Protein AF-A0A8S2TJU2-F1 (afdb_monomer)

Sequence (489 aa):
QFLRSEKYISDYNEVVSLGTRNSQTRTADQTEVGIFWGYDGAPKLGVPPRLYNQVVRVIAIKKNNTLQQNAQLFAFVNYAMADAGISAWETKYYYELWRPILGVRQGSPTTRAIPNWLPLGAPADGGGDNFTPPFPSYVSGHSTFGSAAFEMLRLFYGTDQFQFQFQSDEYNGATKDSITGRVRPNRTRSYERFSQAEEENFLSRIYLGVHWRIDQEEARIQCISIDTNLLRTQAKNLIDAYESKPTDAILFWNAVLLNAAANDYDNSIADSPDQAGPTTTSRAFAIIHGAMYEAMNGFERIYISMYRPSSMPATYDVPRAPAVEAAITEAAYQTLYALYPKQRELFTQTRNNFIKLVRGDSSDNAGINKGILVGKLLALTILESRSSDNSQNQGTYKLINQTGYHQPDPTHPDQPFLSPRWGTVTPFVIQSGSQFRASNTVGNTLAGRRQFLRSEKYISDYNEVVSLGTRNSQTRTADQTEVGIFWGY

Solvent-accessible surface area (backbone atoms only — not comparable to full-atom values): 25813 Å² total; per-residue (Å²): 114,63,68,69,34,70,65,46,50,51,32,47,53,49,29,62,43,33,2,27,56,85,38,90,72,44,48,73,66,47,49,48,41,17,47,50,63,38,43,67,54,20,51,62,52,10,27,51,56,48,53,53,50,54,52,52,47,50,50,42,60,74,70,62,57,47,63,66,54,44,25,50,50,49,19,51,29,22,36,41,22,27,36,31,40,22,26,31,36,28,34,11,64,70,66,28,26,36,36,40,56,54,48,41,23,65,25,50,97,67,43,73,58,38,77,82,58,47,39,44,23,44,61,28,32,87,78,40,71,53,40,62,76,50,55,38,26,34,33,27,60,66,22,16,34,43,39,21,40,44,50,41,49,26,55,55,69,74,44,51,77,48,74,49,68,51,68,31,68,60,21,56,56,65,37,39,39,40,88,79,66,44,63,29,56,72,45,72,51,77,33,64,23,44,66,56,53,42,49,46,50,42,48,10,40,32,33,17,16,50,34,49,58,65,17,31,54,52,14,39,54,32,33,72,58,56,75,45,63,70,59,51,60,60,38,71,74,74,83,90,88,84,87,87,87,84,76,56,50,55,63,51,51,49,52,53,49,49,50,50,50,9,44,32,37,21,69,92,72,30,97,59,44,72,48,64,55,48,59,46,38,18,44,51,46,20,54,28,31,38,17,26,28,51,21,42,39,69,58,68,70,83,65,88,76,91,79,75,62,92,84,60,72,95,71,66,90,68,62,63,85,50,12,45,53,30,4,26,45,30,3,36,40,53,35,44,43,68,59,36,60,89,48,33,68,61,44,54,52,50,46,55,51,49,50,52,59,60,40,65,91,62,84,59,59,67,42,33,52,49,15,32,54,50,3,42,52,45,18,50,52,51,51,57,70,54,70,77,28,45,77,84,45,47,73,77,80,79,82,54,99,49,94,64,39,35,70,64,42,90,93,46,66,84,59,65,73,65,52,52,34,41,21,65,26,63,52,79,82,59,92,45,19,64,74,53,47,80,58,86,50,70,74,80,43,78,64,29,52,55,50,48,72,68,30,71,65,44,49,49,54,49,50,48,44,60,43,49,64,40,95,82,35,91,71,44,50,71,68,57,48,51,52,54,57,68,71,66,113

Mean predicted aligned error: 9.27 Å

InterPro domains:
  IPR016119 Bromoperoxidase/chloroperoxidase C-terminal [G3DSA:1.10.606.10] (2-251)
  IPR036938 Phosphatidic acid phosphatase type 2/haloperoxidase superfamily [SSF48317] (5-221)
  IPR036938 Phosphatidic acid phosphatase type 2/haloperoxidase superfamily [SSF48317] (235-489)
  IPR052559 Vanadium-dependent haloperoxidase [PTHR34599] (4-226)
  IPR055161 Vanadium-dependent haloperoxidase NapH1-like, second helical-bundle domain [PF22778] (72-229)

Nearest PDB structures (foldseek):
  3w36-assembly1_A  TM=6.072E-01  e=1.016E-02  Streptomyces sp. CNQ-525
  7eeb-assembly1_L  TM=1.968E-01  e=6.486E+00  Mus musculus

Structure (mmCIF, N/CA/C/O backbone):
data_AF-A0A8S2TJU2-F1
#
_entry.id   AF-A0A8S2TJU2-F1
#
loop_
_atom_site.group_PDB
_atom_site.id
_atom_site.type_symbol
_atom_site.label_atom_id
_atom_site.label_alt_id
_atom_site.label_comp_id
_atom_site.label_asym_id
_atom_site.label_entity_id
_atom_site.label_seq_id
_atom_site.pdbx_PDB_ins_code
_atom_site.Cartn_x
_atom_site.Cartn_y
_atom_site.Cartn_z
_atom_site.occupancy
_atom_site.B_iso_or_equiv
_atom_site.auth_seq_id
_atom_site.auth_comp_id
_atom_site.auth_asym_id
_atom_site.auth_atom_id
_atom_site.pdbx_PDB_model_num
ATOM 1 N N . GLN A 1 1 ? -18.866 18.198 17.612 1.00 64.75 1 GLN A N 1
ATOM 2 C CA . GLN A 1 1 ? -20.188 17.930 16.997 1.00 64.75 1 GLN A CA 1
ATOM 3 C C . GLN A 1 1 ? -20.303 16.488 16.505 1.00 64.75 1 GLN A C 1
ATOM 5 O O . GLN A 1 1 ? -21.278 15.843 16.857 1.00 64.75 1 GLN A O 1
ATOM 10 N N . PHE A 1 2 ? -19.308 15.962 15.776 1.00 75.00 2 PHE A N 1
ATOM 11 C CA . PHE A 1 2 ? -19.278 14.566 15.308 1.00 75.00 2 PHE A CA 1
ATOM 12 C C . PHE A 1 2 ? -19.524 13.515 16.410 1.00 75.00 2 PHE A C 1
ATOM 14 O O . PHE A 1 2 ? -20.421 12.696 16.259 1.00 75.00 2 PHE A O 1
ATOM 21 N N . LEU A 1 3 ? -18.854 13.613 17.568 1.00 71.31 3 LEU A N 1
ATOM 22 C CA . LEU A 1 3 ? -19.047 12.693 18.712 1.00 71.31 3 LEU A CA 1
ATOM 23 C C . LEU A 1 3 ? -20.450 12.728 19.361 1.00 71.31 3 LEU A C 1
ATOM 25 O O . LEU A 1 3 ? -20.690 12.055 20.359 1.00 71.31 3 LEU A O 1
ATOM 29 N N . ARG A 1 4 ? -21.358 13.575 18.862 1.00 78.06 4 ARG A N 1
ATOM 30 C CA . ARG A 1 4 ? -22.772 13.626 19.266 1.00 78.06 4 ARG A CA 1
ATOM 31 C C . ARG A 1 4 ? -23.722 13.177 18.149 1.00 78.06 4 ARG A C 1
ATOM 33 O O . ARG A 1 4 ? -24.928 13.322 18.295 1.00 78.06 4 ARG A O 1
ATOM 40 N N . SER A 1 5 ? -23.191 12.730 17.012 1.00 77.38 5 SER A N 1
ATOM 41 C CA . SER A 1 5 ? -23.982 12.332 15.846 1.00 77.38 5 SER A CA 1
ATOM 42 C C . SER A 1 5 ? -24.437 10.878 15.942 1.00 77.38 5 SER A C 1
ATOM 44 O O . SER A 1 5 ? -23.727 10.041 16.496 1.00 77.38 5 SER A O 1
ATOM 46 N N . GLU A 1 6 ? -25.578 10.567 15.326 1.00 81.00 6 GLU A N 1
ATOM 47 C CA . GLU A 1 6 ? -26.059 9.186 15.166 1.00 81.00 6 GLU A CA 1
ATOM 48 C C . GLU A 1 6 ? -25.042 8.312 14.425 1.00 81.00 6 GLU A C 1
ATOM 50 O O . GLU A 1 6 ? -24.857 7.151 14.780 1.00 81.00 6 GLU A O 1
ATOM 55 N N . LYS A 1 7 ? -24.303 8.896 13.469 1.00 79.81 7 LYS A N 1
ATOM 56 C CA . LYS A 1 7 ? -23.220 8.210 12.759 1.00 79.81 7 LYS A CA 1
ATOM 57 C C . LYS A 1 7 ? -22.138 7.715 13.717 1.00 79.81 7 LYS A C 1
ATOM 59 O O . LYS A 1 7 ? -21.792 6.544 13.682 1.00 79.81 7 LYS A O 1
ATOM 64 N N . TYR A 1 8 ? -21.648 8.572 14.615 1.00 78.56 8 TYR A N 1
ATOM 65 C CA . TYR A 1 8 ? -20.638 8.157 15.593 1.00 78.56 8 TYR A CA 1
ATOM 66 C C . TYR A 1 8 ? -21.162 7.078 16.550 1.00 78.56 8 TYR A C 1
ATOM 68 O O . TYR A 1 8 ? -20.423 6.161 16.892 1.00 78.56 8 TYR A O 1
ATOM 76 N N . ILE A 1 9 ? -22.433 7.155 16.961 1.00 81.12 9 ILE A N 1
ATOM 77 C CA . ILE A 1 9 ? -23.059 6.131 17.813 1.00 81.12 9 ILE A CA 1
ATOM 78 C C . ILE A 1 9 ? -23.135 4.784 17.075 1.00 81.12 9 ILE A C 1
ATOM 80 O O . ILE A 1 9 ? -22.807 3.753 17.661 1.00 81.12 9 ILE A O 1
ATOM 84 N N . SER A 1 10 ? -23.529 4.791 15.798 1.00 81.00 10 SER A N 1
ATOM 85 C CA . SER A 1 10 ? -23.577 3.592 14.954 1.00 81.00 10 SER A CA 1
ATOM 86 C C . SER A 1 10 ? -22.193 2.960 14.801 1.00 81.00 10 SER A C 1
ATOM 88 O O . SER A 1 10 ? -22.019 1.785 15.120 1.00 81.00 10 SER A O 1
ATOM 90 N N . ASP A 1 11 ? -21.195 3.756 14.409 1.00 83.56 11 ASP A N 1
ATOM 91 C CA . ASP A 1 11 ? -19.811 3.306 14.228 1.00 83.56 11 ASP A CA 1
ATOM 92 C C . ASP A 1 11 ? -19.218 2.776 15.545 1.00 83.56 11 ASP A C 1
ATOM 94 O O . ASP A 1 11 ? -18.519 1.764 15.568 1.00 83.56 11 ASP A O 1
ATOM 98 N N . TYR A 1 12 ? -19.525 3.438 16.665 1.00 90.88 12 TYR A N 1
ATOM 99 C CA . TYR A 1 12 ? -19.127 2.989 17.995 1.00 90.88 12 TYR A CA 1
ATOM 100 C C . TYR A 1 12 ? -19.717 1.613 18.324 1.00 90.88 12 TYR A C 1
ATOM 102 O O . TYR A 1 12 ? -18.987 0.724 18.762 1.00 90.88 12 TYR A O 1
ATOM 110 N N . ASN A 1 13 ? -21.023 1.421 18.115 1.00 90.94 13 ASN A N 1
ATOM 111 C CA . ASN A 1 13 ? -21.696 0.161 18.433 1.00 90.94 13 ASN A CA 1
ATOM 112 C C . ASN A 1 13 ? -21.186 -0.989 17.557 1.00 90.94 13 ASN A C 1
ATOM 114 O O . ASN A 1 13 ? -20.965 -2.092 18.063 1.00 90.94 13 ASN A O 1
ATOM 118 N N . GLU A 1 14 ? -20.947 -0.720 16.273 1.00 90.69 14 GLU A N 1
ATOM 119 C CA . GLU A 1 14 ? -20.364 -1.681 15.341 1.00 90.69 14 GLU A CA 1
ATOM 120 C C . GLU A 1 14 ? -18.972 -2.125 15.803 1.00 90.69 14 GLU A C 1
ATOM 122 O O . GLU A 1 14 ? -18.732 -3.322 15.963 1.00 90.69 14 GLU A O 1
ATOM 127 N N . VAL A 1 15 ? -18.072 -1.185 16.110 1.00 89.06 15 VAL A N 1
ATOM 128 C CA . VAL A 1 15 ? -16.704 -1.516 16.536 1.00 89.06 15 VAL A CA 1
ATOM 129 C C . VAL A 1 15 ? -16.676 -2.184 17.913 1.00 89.06 15 VAL A C 1
ATOM 131 O O . VAL A 1 15 ? -15.888 -3.106 18.130 1.00 89.06 15 VAL A O 1
ATOM 134 N N . VAL A 1 16 ? -17.547 -1.796 18.849 1.00 91.19 16 VAL A N 1
ATOM 135 C CA . VAL A 1 16 ? -17.660 -2.490 20.144 1.00 91.19 16 VAL A CA 1
ATOM 136 C C . VAL A 1 16 ? -18.072 -3.949 19.954 1.00 91.19 16 VAL A C 1
ATOM 138 O O . VAL A 1 16 ? -17.503 -4.820 20.613 1.00 91.19 16 VAL A O 1
ATOM 141 N N . SER A 1 17 ? -19.025 -4.209 19.055 1.00 91.94 17 SER A N 1
ATOM 142 C CA . SER A 1 17 ? -19.522 -5.551 18.746 1.00 91.94 17 SER A CA 1
ATOM 143 C C . SER A 1 17 ? -18.473 -6.376 17.995 1.00 91.94 17 SER A C 1
ATOM 145 O O . SER A 1 17 ? -18.022 -7.416 18.476 1.00 91.94 17 SER A O 1
ATOM 147 N N . LEU A 1 18 ? -18.032 -5.885 16.838 1.00 87.44 18 LEU A N 1
ATOM 148 C CA . LEU A 1 18 ? -17.251 -6.648 15.870 1.00 87.44 18 LEU A CA 1
ATOM 149 C C . LEU A 1 18 ? -15.746 -6.458 16.006 1.00 87.44 18 LEU A C 1
ATOM 151 O O . LEU A 1 18 ? -15.009 -7.319 15.557 1.00 87.44 18 LEU A O 1
ATOM 155 N N . GLY A 1 19 ? -15.264 -5.366 16.594 1.00 89.44 19 GLY A N 1
ATOM 156 C CA . GLY A 1 19 ? -13.837 -5.035 16.645 1.00 89.44 19 GLY A CA 1
ATOM 157 C C . GLY A 1 19 ? -13.119 -5.505 17.908 1.00 89.44 19 GLY A C 1
ATOM 158 O O . GLY A 1 19 ? -11.892 -5.510 17.954 1.00 89.44 19 GLY A O 1
ATOM 159 N N . THR A 1 20 ? -13.851 -5.913 18.950 1.00 92.31 20 THR A N 1
ATOM 160 C CA . THR A 1 20 ? -13.240 -6.314 20.226 1.00 92.31 20 THR A CA 1
ATOM 161 C C . THR A 1 20 ? -12.465 -7.632 20.122 1.00 92.31 20 THR A C 1
ATOM 163 O O . THR A 1 20 ? -12.854 -8.537 19.380 1.00 92.31 20 THR A O 1
ATOM 166 N N . ARG A 1 21 ? -11.369 -7.774 20.880 1.00 89.00 21 ARG A N 1
ATOM 167 C CA . ARG A 1 21 ? -10.511 -8.973 20.888 1.00 89.00 21 ARG A CA 1
ATOM 168 C C . ARG A 1 21 ? -11.311 -10.255 21.134 1.00 89.00 21 ARG A C 1
ATOM 170 O O . ARG A 1 21 ? -11.156 -11.216 20.391 1.00 89.00 21 ARG A O 1
ATOM 177 N N . ASN A 1 22 ? -12.231 -10.221 22.099 1.00 89.19 22 ASN A N 1
ATOM 178 C CA . ASN A 1 22 ? -13.036 -11.369 22.534 1.00 89.19 22 ASN A CA 1
ATOM 179 C C . ASN A 1 22 ? -14.484 -11.302 22.011 1.00 89.19 22 ASN A C 1
ATOM 181 O O . ASN A 1 22 ? -15.431 -11.565 22.759 1.00 89.19 22 ASN A O 1
ATOM 185 N N . SER A 1 23 ? -14.667 -10.875 20.758 1.00 90.75 23 SER A N 1
ATOM 186 C CA . SER A 1 23 ? -16.001 -10.683 20.180 1.00 90.75 23 SER A CA 1
ATOM 187 C C . SER A 1 23 ? -16.801 -11.989 20.184 1.00 90.75 23 SER A C 1
ATOM 189 O O . SER A 1 23 ? -16.275 -13.046 19.851 1.00 90.75 23 SER A O 1
ATOM 191 N N . GLN A 1 24 ? -18.076 -11.896 20.572 1.00 92.00 24 GLN A N 1
ATOM 192 C CA . GLN A 1 24 ? -19.046 -12.997 20.503 1.00 92.00 24 GLN A CA 1
ATOM 193 C C . GLN A 1 24 ? -19.925 -12.917 19.244 1.00 92.00 24 GLN A C 1
ATOM 195 O O . GLN A 1 24 ? -20.740 -13.801 19.004 1.00 92.00 24 GLN A O 1
ATOM 200 N N . THR A 1 25 ? -19.791 -11.840 18.466 1.00 91.12 25 THR A N 1
ATOM 201 C CA . THR A 1 25 ? -20.606 -11.547 17.277 1.00 91.12 25 THR A CA 1
ATOM 202 C C . THR A 1 25 ? -19.789 -11.601 15.990 1.00 91.12 25 THR A C 1
ATOM 204 O O . THR A 1 25 ? -20.330 -11.986 14.957 1.00 91.12 25 THR A O 1
ATOM 207 N N . ARG A 1 26 ? -18.490 -11.263 16.038 1.00 96.00 26 ARG A N 1
ATOM 208 C CA . ARG A 1 26 ? -17.573 -11.402 14.903 1.00 96.00 26 ARG A CA 1
ATOM 209 C C . ARG A 1 26 ? -17.388 -12.884 14.582 1.00 96.00 26 ARG A C 1
ATOM 211 O O . ARG A 1 26 ? -16.963 -13.658 15.439 1.00 96.00 26 ARG A O 1
ATOM 218 N N . THR A 1 27 ? -17.673 -13.278 13.347 1.00 94.62 27 THR A N 1
ATOM 219 C CA . THR A 1 27 ? -17.503 -14.668 12.908 1.00 94.62 27 THR A CA 1
ATOM 220 C C . THR A 1 27 ? -16.021 -15.028 12.734 1.00 94.62 27 THR A C 1
ATOM 222 O O . THR A 1 27 ? -15.132 -14.167 12.698 1.00 94.62 27 THR A O 1
ATOM 225 N N . ALA A 1 28 ? -15.736 -16.325 12.600 1.00 92.88 28 ALA A N 1
ATOM 226 C CA . ALA A 1 28 ? -14.390 -16.793 12.276 1.00 92.88 28 ALA A CA 1
ATOM 227 C C . ALA A 1 28 ? -13.912 -16.258 10.912 1.00 92.88 28 ALA A C 1
ATOM 229 O O . ALA A 1 28 ? -12.773 -15.812 10.814 1.00 92.88 28 ALA A O 1
ATOM 230 N N . ASP A 1 29 ? -14.790 -16.228 9.901 1.00 94.44 29 ASP A N 1
ATOM 231 C CA . ASP A 1 29 ? -14.468 -15.658 8.585 1.00 94.44 29 ASP A CA 1
ATOM 232 C C . ASP A 1 29 ? -14.184 -14.153 8.674 1.00 94.44 29 ASP A C 1
ATOM 234 O O . ASP A 1 29 ? -13.196 -13.689 8.127 1.00 94.44 29 ASP A O 1
ATOM 238 N N . GLN A 1 30 ? -14.951 -13.390 9.456 1.00 95.31 30 GLN A N 1
ATOM 239 C CA . GLN A 1 30 ? -14.674 -11.962 9.661 1.00 95.31 30 GLN A CA 1
ATOM 240 C C . GLN A 1 30 ? -13.338 -11.718 10.379 1.00 95.31 30 GLN A C 1
ATOM 242 O O . GLN A 1 30 ? -12.637 -10.747 10.095 1.00 95.31 30 GLN A O 1
ATOM 247 N N . THR A 1 31 ? -12.953 -12.604 11.301 1.00 93.62 31 THR A N 1
ATOM 248 C CA . THR A 1 31 ? -11.617 -12.564 11.916 1.00 93.62 31 THR A CA 1
ATOM 249 C C . THR A 1 31 ? -10.532 -12.847 10.875 1.00 93.62 31 THR A C 1
ATOM 251 O O . THR A 1 31 ? -9.531 -12.134 10.838 1.00 93.62 31 THR A O 1
ATOM 254 N N . GLU A 1 32 ? -10.753 -13.837 10.003 1.00 94.44 32 GLU A N 1
ATOM 255 C CA . GLU A 1 32 ? -9.852 -14.140 8.889 1.00 94.44 32 GLU A CA 1
ATOM 256 C C . GLU A 1 32 ? -9.724 -12.949 7.938 1.00 94.44 32 GLU A C 1
ATOM 258 O O . GLU A 1 32 ? -8.606 -12.540 7.655 1.00 94.44 32 GLU A O 1
ATOM 263 N N . VAL A 1 33 ? -10.831 -12.322 7.535 1.00 94.62 33 VAL A N 1
ATOM 264 C CA . VAL A 1 33 ? -10.846 -11.101 6.714 1.00 94.62 33 VAL A CA 1
ATOM 265 C C . VAL A 1 33 ? -10.041 -9.978 7.364 1.00 94.62 33 VAL A C 1
ATOM 267 O O . VAL A 1 33 ? -9.232 -9.336 6.696 1.00 94.62 33 VAL A O 1
ATOM 270 N N . GLY A 1 34 ? -10.232 -9.750 8.668 1.00 91.56 34 GLY A N 1
ATOM 271 C CA . GLY A 1 34 ? -9.482 -8.746 9.420 1.00 91.56 34 GLY A CA 1
ATOM 272 C C . GLY A 1 34 ? -7.971 -8.919 9.272 1.00 91.56 34 GLY A C 1
ATOM 273 O O . GLY A 1 34 ? -7.264 -7.969 8.947 1.00 91.56 34 GLY A O 1
ATOM 274 N N . ILE A 1 35 ? -7.490 -10.145 9.469 1.00 95.00 35 ILE A N 1
ATOM 275 C CA . ILE A 1 35 ? -6.064 -10.483 9.416 1.00 95.00 35 ILE A CA 1
ATOM 276 C C . ILE A 1 35 ? -5.565 -10.563 7.968 1.00 95.00 35 ILE A C 1
ATOM 278 O O . ILE A 1 35 ? -4.459 -10.128 7.683 1.00 95.00 35 ILE A O 1
ATOM 282 N N . PHE A 1 36 ? -6.374 -11.058 7.031 1.00 95.69 36 PHE A N 1
ATOM 283 C CA . PHE A 1 36 ? -6.001 -11.283 5.632 1.00 95.69 36 PHE A CA 1
ATOM 284 C C . PHE A 1 36 ? -5.542 -9.996 4.932 1.00 95.69 36 PHE A C 1
ATOM 286 O O . PHE A 1 36 ? -4.610 -10.033 4.128 1.00 95.69 36 PHE A O 1
ATOM 293 N N . TRP A 1 37 ? -6.152 -8.860 5.280 1.00 96.38 37 TRP A N 1
ATOM 294 C CA . TRP A 1 37 ? -5.798 -7.521 4.795 1.00 96.38 37 TRP A CA 1
ATOM 295 C C . TRP A 1 37 ? -4.899 -6.739 5.779 1.00 96.38 37 TRP A C 1
ATOM 297 O O . TRP A 1 37 ? -4.821 -5.513 5.702 1.00 96.38 37 TRP A O 1
ATOM 307 N N . GLY A 1 38 ? -4.244 -7.429 6.723 1.00 92.75 38 GLY A N 1
ATOM 308 C CA . GLY A 1 38 ? -3.399 -6.878 7.788 1.00 92.75 38 GLY A CA 1
ATOM 309 C C . GLY A 1 38 ? -2.244 -6.030 7.257 1.00 92.75 38 GLY A C 1
ATOM 310 O O . GLY A 1 38 ? -2.385 -4.812 7.127 1.00 92.75 38 GLY A O 1
ATOM 311 N N . TYR A 1 39 ? -1.120 -6.677 6.934 1.00 94.81 39 TYR A N 1
ATOM 312 C CA . TYR A 1 39 ? 0.100 -6.066 6.392 1.00 94.81 39 TYR A CA 1
ATOM 313 C C . TYR A 1 39 ? 0.460 -4.793 7.155 1.00 94.81 39 TYR A C 1
ATOM 315 O O . TYR A 1 39 ? 0.625 -3.721 6.582 1.00 94.81 39 TYR A O 1
ATOM 323 N N . ASP A 1 40 ? 0.509 -4.881 8.479 1.00 92.50 40 ASP A N 1
ATOM 324 C CA . ASP A 1 40 ? 0.672 -3.719 9.350 1.00 92.50 40 ASP A CA 1
ATOM 325 C C . ASP A 1 40 ? 2.151 -3.504 9.748 1.00 92.50 40 ASP A C 1
ATOM 327 O O . ASP A 1 40 ? 2.452 -3.000 10.825 1.00 92.50 40 ASP A O 1
ATOM 331 N N . GLY A 1 41 ? 3.095 -3.842 8.859 1.00 88.44 41 GLY A N 1
ATOM 332 C CA . GLY A 1 41 ? 4.535 -3.663 9.086 1.00 88.44 41 GLY A CA 1
ATOM 333 C C . GLY A 1 41 ? 5.203 -4.818 9.832 1.00 88.44 41 GLY A C 1
ATOM 334 O O . GLY A 1 41 ? 6.242 -4.619 10.456 1.00 88.44 41 GLY A O 1
ATOM 335 N N . ALA A 1 42 ? 4.619 -6.015 9.783 1.00 87.19 42 ALA A N 1
ATOM 336 C CA . ALA A 1 42 ? 5.241 -7.203 10.349 1.00 87.19 42 ALA A CA 1
ATOM 337 C C . ALA A 1 42 ? 6.428 -7.693 9.486 1.00 87.19 42 ALA A C 1
ATOM 339 O O . ALA A 1 42 ? 6.414 -7.522 8.254 1.00 87.19 42 ALA A O 1
ATOM 340 N N . PRO A 1 43 ? 7.447 -8.335 10.092 1.00 83.94 43 PRO A N 1
ATOM 341 C CA . PRO A 1 43 ? 8.593 -8.884 9.382 1.00 83.94 43 PRO A CA 1
ATOM 342 C C . PRO A 1 43 ? 8.171 -9.823 8.260 1.00 83.94 43 PRO A C 1
ATOM 344 O O . PRO A 1 43 ? 7.293 -10.664 8.436 1.00 83.94 43 PRO A O 1
ATOM 347 N N . LYS A 1 44 ? 8.808 -9.677 7.093 1.00 83.62 44 LYS A N 1
ATOM 348 C CA . LYS A 1 44 ? 8.512 -10.430 5.860 1.00 83.62 44 LYS A CA 1
ATOM 349 C C . LYS A 1 44 ? 7.116 -10.219 5.258 1.00 83.62 44 LYS A C 1
ATOM 351 O O . LYS A 1 44 ? 6.880 -10.717 4.159 1.00 83.62 44 LYS A O 1
ATOM 356 N N . LEU A 1 45 ? 6.229 -9.449 5.895 1.00 87.75 45 LEU A N 1
ATOM 357 C CA . LEU A 1 45 ? 4.930 -9.066 5.331 1.00 87.75 45 LEU A CA 1
ATOM 358 C C . LEU A 1 45 ? 4.963 -7.665 4.729 1.00 87.75 45 LEU A C 1
ATOM 360 O O . LEU A 1 45 ? 4.422 -7.457 3.645 1.00 87.75 45 LEU A O 1
ATOM 364 N N . GLY A 1 46 ? 5.627 -6.713 5.387 1.00 91.25 46 GLY A N 1
ATOM 365 C CA . GLY A 1 46 ? 5.657 -5.316 4.956 1.00 91.25 46 GLY A CA 1
ATOM 366 C C . GLY A 1 46 ? 4.330 -4.588 5.196 1.00 91.25 46 GLY A C 1
ATOM 367 O O . GLY A 1 46 ? 3.640 -4.844 6.181 1.00 91.25 46 GLY A O 1
ATOM 368 N N . VAL A 1 47 ? 3.992 -3.644 4.310 1.00 96.12 47 VAL A N 1
ATOM 369 C CA . VAL A 1 47 ? 2.874 -2.688 4.474 1.00 96.12 47 VAL A CA 1
ATOM 370 C C . VAL A 1 47 ? 1.851 -2.738 3.328 1.00 96.12 47 VAL A C 1
ATOM 372 O O . VAL A 1 47 ? 2.161 -3.294 2.271 1.00 96.12 47 VAL A O 1
ATOM 375 N N . PRO A 1 48 ? 0.651 -2.129 3.453 1.00 97.69 48 PRO A N 1
ATOM 376 C CA . PRO A 1 48 ? -0.442 -2.310 2.492 1.00 97.69 48 PRO A CA 1
ATOM 377 C C . PRO A 1 48 ? -0.116 -1.975 1.023 1.00 97.69 48 PRO A C 1
ATOM 379 O O . PRO A 1 48 ? -0.587 -2.697 0.149 1.00 97.69 48 PRO A O 1
ATOM 382 N N . PRO A 1 49 ? 0.726 -0.977 0.677 1.00 98.38 49 PRO A N 1
ATOM 383 C CA . PRO A 1 49 ? 1.143 -0.789 -0.718 1.00 98.38 49 PRO A CA 1
ATOM 384 C C . PRO A 1 49 ? 1.781 -2.037 -1.354 1.00 98.38 49 PRO A C 1
ATOM 386 O O . PRO A 1 49 ? 1.569 -2.291 -2.542 1.00 98.38 49 PRO A O 1
ATOM 389 N N . ARG A 1 50 ? 2.506 -2.857 -0.575 1.00 97.62 50 ARG A N 1
ATOM 390 C CA . ARG A 1 50 ? 3.024 -4.158 -1.030 1.00 97.62 50 ARG A CA 1
ATOM 391 C C . ARG A 1 50 ? 1.874 -5.125 -1.312 1.00 97.62 50 ARG A C 1
ATOM 393 O O . ARG A 1 50 ? 1.837 -5.690 -2.402 1.00 97.62 50 ARG A O 1
ATOM 400 N N . LEU A 1 51 ? 0.930 -5.261 -0.376 1.00 97.81 51 LEU A N 1
ATOM 401 C CA . LEU A 1 51 ? -0.267 -6.101 -0.517 1.00 97.81 51 LEU A CA 1
ATOM 402 C C . LEU A 1 51 ? -1.024 -5.795 -1.815 1.00 97.81 51 LEU A C 1
ATOM 404 O O . LEU A 1 51 ? -1.258 -6.688 -2.628 1.00 97.81 51 LEU A O 1
ATOM 408 N N . TYR A 1 52 ? -1.352 -4.526 -2.061 1.00 98.56 52 TYR A N 1
ATOM 409 C CA . TYR A 1 52 ? -2.103 -4.154 -3.261 1.00 98.56 52 TYR A CA 1
ATOM 410 C C . TYR A 1 52 ? -1.308 -4.395 -4.547 1.00 98.56 52 TYR A C 1
ATOM 412 O O . TYR A 1 52 ? -1.887 -4.803 -5.550 1.00 98.56 52 TYR A O 1
ATOM 420 N N . ASN A 1 53 ? 0.021 -4.248 -4.528 1.00 98.56 53 ASN A N 1
ATOM 421 C CA . ASN A 1 53 ? 0.850 -4.637 -5.671 1.00 98.56 53 ASN A CA 1
ATOM 422 C C . ASN A 1 53 ? 0.868 -6.156 -5.904 1.00 98.56 53 ASN A C 1
ATOM 424 O O . ASN A 1 53 ? 0.933 -6.569 -7.061 1.00 98.56 53 ASN A O 1
ATOM 428 N N . GLN A 1 54 ? 0.771 -6.992 -4.862 1.00 97.25 54 GLN A N 1
ATOM 429 C CA . GLN A 1 54 ? 0.601 -8.442 -5.036 1.00 97.25 54 GLN A CA 1
ATOM 430 C C . GLN A 1 54 ? -0.740 -8.761 -5.709 1.00 97.25 54 GLN A C 1
ATOM 432 O O . GLN A 1 54 ? -0.776 -9.555 -6.649 1.00 97.25 54 GLN A O 1
ATOM 437 N N . VAL A 1 55 ? -1.822 -8.097 -5.292 1.00 98.12 55 VAL A N 1
ATOM 438 C CA . VAL A 1 55 ? -3.149 -8.239 -5.917 1.00 98.12 55 VAL A CA 1
ATOM 439 C C . VAL A 1 55 ? -3.112 -7.816 -7.391 1.00 98.12 55 VAL A C 1
ATOM 441 O O . VAL A 1 55 ? -3.482 -8.596 -8.270 1.00 98.12 55 VAL A O 1
ATOM 444 N N . VAL A 1 56 ? -2.591 -6.619 -7.682 1.00 98.31 56 VAL A N 1
ATOM 445 C CA . VAL A 1 56 ? -2.461 -6.078 -9.049 1.00 98.31 56 VAL A CA 1
ATOM 446 C C . VAL A 1 56 ? -1.625 -7.007 -9.926 1.00 98.31 56 VAL A C 1
ATOM 448 O O . VAL A 1 56 ? -1.991 -7.262 -11.072 1.00 98.31 56 VAL A O 1
ATOM 451 N N . ARG A 1 57 ? -0.548 -7.582 -9.381 1.00 96.69 57 ARG A N 1
ATOM 452 C CA . ARG A 1 57 ? 0.286 -8.569 -10.070 1.00 96.69 57 ARG A CA 1
ATOM 453 C C . ARG A 1 57 ? -0.479 -9.829 -10.448 1.00 96.69 57 ARG A C 1
ATOM 455 O O . ARG A 1 57 ? -0.359 -10.278 -11.586 1.00 96.69 57 ARG A O 1
ATOM 462 N N . VAL A 1 58 ? -1.244 -10.409 -9.524 1.00 94.62 58 VAL A N 1
ATOM 463 C CA . VAL A 1 58 ? -2.041 -11.609 -9.815 1.00 94.62 58 VAL A CA 1
ATOM 464 C C . VAL A 1 58 ? -3.048 -11.327 -10.930 1.00 94.62 58 VAL A C 1
ATOM 466 O O . VAL A 1 58 ? -3.189 -12.131 -11.852 1.00 94.62 58 VAL A O 1
ATOM 469 N N . ILE A 1 59 ? -3.692 -10.160 -10.893 1.00 97.25 59 ILE A N 1
ATOM 470 C CA . ILE A 1 59 ? -4.644 -9.731 -11.922 1.00 97.25 59 ILE A CA 1
ATOM 471 C C . ILE A 1 59 ? -3.946 -9.531 -13.272 1.00 97.25 59 ILE A C 1
ATOM 473 O O . ILE A 1 59 ? -4.420 -10.052 -14.279 1.00 97.25 59 ILE A O 1
ATOM 477 N N . ALA A 1 60 ? -2.806 -8.839 -13.299 1.00 95.12 60 ALA A N 1
ATOM 478 C CA . ALA A 1 60 ? -2.017 -8.596 -14.506 1.00 95.12 60 ALA A CA 1
ATOM 479 C C . ALA A 1 60 ? -1.548 -9.896 -15.182 1.00 95.12 60 ALA A C 1
ATOM 481 O O . ALA A 1 60 ? -1.666 -10.046 -16.400 1.00 95.12 60 ALA A O 1
ATOM 482 N N . ILE A 1 61 ? -1.080 -10.865 -14.385 1.00 88.88 61 ILE A N 1
ATOM 483 C CA . ILE A 1 61 ? -0.705 -12.204 -14.862 1.00 88.88 61 ILE A CA 1
ATOM 484 C C . ILE A 1 61 ? -1.933 -12.933 -15.412 1.00 88.88 61 ILE A C 1
ATOM 486 O O . ILE A 1 61 ? -1.876 -13.474 -16.514 1.00 88.88 61 ILE A O 1
ATOM 490 N N . LYS A 1 62 ? -3.059 -12.924 -14.685 1.00 92.50 62 LYS A N 1
ATOM 491 C CA . LYS A 1 62 ? -4.298 -13.584 -15.124 1.00 92.50 62 LYS A CA 1
ATOM 492 C C . LYS A 1 62 ? -4.857 -12.978 -16.412 1.00 92.50 62 LYS A C 1
ATOM 494 O O . LYS A 1 62 ? -5.375 -13.706 -17.253 1.00 92.50 62 LYS A O 1
ATOM 499 N N . LYS A 1 63 ? -4.751 -11.659 -16.573 1.00 92.88 63 LYS A N 1
ATOM 500 C CA . LYS A 1 63 ? -5.169 -10.947 -17.783 1.00 92.88 63 LYS A CA 1
ATOM 501 C C . LYS A 1 63 ? -4.216 -11.171 -18.963 1.00 92.88 63 LYS A C 1
ATOM 503 O O . LYS A 1 63 ? -4.596 -10.872 -20.093 1.00 92.88 63 LYS A O 1
ATOM 508 N N . ASN A 1 64 ? -3.034 -11.743 -18.712 1.00 90.19 64 ASN A N 1
ATOM 509 C CA . ASN A 1 64 ? -1.966 -11.933 -19.689 1.00 90.19 64 ASN A CA 1
ATOM 510 C C . ASN A 1 64 ? -1.577 -10.607 -20.362 1.00 90.19 64 ASN A C 1
ATOM 512 O O . ASN A 1 64 ? -1.508 -10.507 -21.586 1.00 90.19 64 ASN A O 1
ATOM 516 N N . ASN A 1 65 ? -1.381 -9.575 -19.538 1.00 87.06 65 ASN A N 1
ATOM 517 C CA . ASN A 1 65 ? -0.959 -8.260 -20.005 1.00 87.06 65 ASN A CA 1
ATOM 518 C C . ASN A 1 65 ? 0.376 -8.336 -20.761 1.00 87.06 65 ASN A C 1
ATOM 520 O O . ASN A 1 65 ? 1.288 -9.070 -20.375 1.00 87.06 65 ASN A O 1
ATOM 524 N N . THR A 1 66 ? 0.502 -7.507 -21.791 1.00 85.88 66 THR A N 1
ATOM 525 C CA . THR A 1 66 ? 1.775 -7.205 -22.458 1.00 85.88 66 THR A CA 1
ATOM 526 C C . THR A 1 66 ? 2.726 -6.444 -21.526 1.00 85.88 66 THR A C 1
ATOM 528 O O . THR A 1 66 ? 2.302 -5.866 -20.519 1.00 85.88 66 THR A O 1
ATOM 531 N N . LEU A 1 67 ? 4.010 -6.376 -21.896 1.00 84.25 67 LEU A N 1
ATOM 532 C CA . LEU A 1 67 ? 5.017 -5.582 -21.181 1.00 84.25 67 LEU A CA 1
ATOM 533 C C . LEU A 1 67 ? 4.560 -4.122 -21.016 1.00 84.25 67 LEU A C 1
ATOM 535 O O . LEU A 1 67 ? 4.681 -3.547 -19.935 1.00 84.25 67 LEU A O 1
ATOM 539 N N . GLN A 1 68 ? 3.978 -3.553 -22.075 1.00 83.81 68 GLN A N 1
ATOM 540 C CA . GLN A 1 68 ? 3.492 -2.178 -22.127 1.00 83.81 68 GLN A CA 1
ATOM 541 C C . GLN A 1 68 ? 2.319 -1.945 -21.188 1.00 83.81 68 GLN A C 1
ATOM 543 O O . GLN A 1 68 ? 2.322 -0.991 -20.407 1.00 83.81 68 GLN A O 1
ATOM 548 N N . GLN A 1 69 ? 1.345 -2.854 -21.219 1.00 85.44 69 GLN A N 1
ATOM 549 C CA . GLN A 1 69 ? 0.214 -2.814 -20.300 1.00 85.44 69 GLN A CA 1
ATOM 550 C C . GLN A 1 69 ? 0.679 -2.939 -18.849 1.00 85.44 69 GLN A C 1
ATOM 552 O O . GLN A 1 69 ? 0.178 -2.215 -17.994 1.00 85.44 69 GLN A O 1
ATOM 557 N N . ASN A 1 70 ? 1.665 -3.793 -18.560 1.00 91.31 70 ASN A N 1
ATOM 558 C CA . ASN A 1 70 ? 2.216 -3.918 -17.212 1.00 91.31 70 ASN A CA 1
ATOM 559 C C . ASN A 1 70 ? 2.960 -2.656 -16.770 1.00 91.31 70 ASN A C 1
ATOM 561 O O . ASN A 1 70 ? 2.722 -2.179 -15.660 1.00 91.31 70 ASN A O 1
ATOM 565 N N . ALA A 1 71 ? 3.811 -2.075 -17.617 1.00 90.69 71 ALA A N 1
ATOM 566 C CA . ALA A 1 71 ? 4.514 -0.836 -17.293 1.00 90.69 71 ALA A CA 1
ATOM 567 C C . ALA A 1 71 ? 3.533 0.290 -16.937 1.00 90.69 71 ALA A C 1
ATOM 569 O O . ALA A 1 71 ? 3.694 0.953 -15.911 1.00 90.69 71 ALA A O 1
ATOM 570 N N . GLN A 1 72 ? 2.486 0.463 -17.748 1.00 87.44 72 GLN A N 1
ATOM 571 C CA . GLN A 1 72 ? 1.468 1.484 -17.526 1.00 87.44 72 GLN A CA 1
ATOM 572 C C . GLN A 1 72 ? 0.622 1.192 -16.281 1.00 87.44 72 GLN A C 1
ATOM 574 O O . GLN A 1 72 ? 0.488 2.059 -15.419 1.00 87.44 72 GLN A O 1
ATOM 579 N N . LEU A 1 73 ? 0.089 -0.030 -16.151 1.00 91.62 73 LEU A N 1
ATOM 580 C CA . LEU A 1 73 ? -0.758 -0.430 -15.026 1.00 91.62 73 LEU A CA 1
ATOM 581 C C . LEU A 1 73 ? -0.055 -0.190 -13.691 1.00 91.62 73 LEU A C 1
ATOM 583 O O . LEU A 1 73 ? -0.611 0.457 -12.803 1.00 91.62 73 LEU A O 1
ATOM 587 N N . PHE A 1 74 ? 1.176 -0.685 -13.546 1.00 96.56 74 PHE A N 1
ATOM 588 C CA . PHE A 1 74 ? 1.893 -0.554 -12.287 1.00 96.56 74 PHE A CA 1
ATOM 589 C C . PHE A 1 74 ? 2.335 0.884 -12.006 1.00 96.56 74 PHE A C 1
ATOM 591 O O . PHE A 1 74 ? 2.289 1.291 -10.846 1.00 96.56 74 PHE A O 1
ATOM 598 N N . ALA A 1 75 ? 2.731 1.672 -13.009 1.00 93.44 75 ALA A N 1
ATOM 599 C CA . ALA A 1 75 ? 3.021 3.089 -12.786 1.00 93.44 75 ALA A CA 1
ATOM 600 C C . ALA A 1 75 ? 1.769 3.833 -12.303 1.00 93.44 75 ALA A C 1
ATOM 602 O O . ALA A 1 75 ? 1.809 4.517 -11.284 1.00 93.44 75 ALA A O 1
ATOM 603 N N . PHE A 1 76 ? 0.633 3.630 -12.970 1.00 89.38 76 PHE A N 1
ATOM 604 C CA . PHE A 1 76 ? -0.603 4.358 -12.687 1.00 89.38 76 PHE A CA 1
ATOM 605 C C . PHE A 1 76 ? -1.188 4.001 -11.324 1.00 89.38 76 PHE A C 1
ATOM 607 O O . PHE A 1 76 ? -1.534 4.891 -10.547 1.00 89.38 76 PHE A O 1
ATOM 614 N N . VAL A 1 77 ? -1.245 2.706 -11.004 1.00 94.25 77 VAL A N 1
ATOM 615 C CA . VAL A 1 77 ? -1.691 2.230 -9.691 1.00 94.25 77 VAL A CA 1
ATOM 616 C C . VAL A 1 77 ? -0.800 2.787 -8.581 1.00 94.25 77 VAL A C 1
ATOM 618 O O . VAL A 1 77 ? -1.310 3.232 -7.555 1.00 94.25 77 VAL A O 1
ATOM 621 N N . ASN A 1 78 ? 0.522 2.809 -8.769 1.00 98.00 78 ASN A N 1
ATOM 622 C CA . ASN A 1 78 ? 1.427 3.279 -7.722 1.00 98.00 78 ASN A CA 1
ATOM 623 C C . ASN A 1 78 ? 1.468 4.807 -7.593 1.00 98.00 78 ASN A C 1
ATOM 625 O O . ASN A 1 78 ? 1.575 5.290 -6.469 1.00 98.00 78 ASN A O 1
ATOM 629 N N . TYR A 1 79 ? 1.294 5.572 -8.675 1.00 93.50 79 TYR A N 1
ATOM 630 C CA . TYR A 1 79 ? 1.062 7.017 -8.579 1.00 93.50 79 TYR A CA 1
ATOM 631 C C . TYR A 1 79 ? -0.231 7.329 -7.824 1.00 93.50 79 TYR A C 1
ATOM 633 O O . TYR A 1 79 ? -0.210 8.122 -6.883 1.00 93.50 79 TYR A O 1
ATOM 641 N N . ALA A 1 80 ? -1.331 6.648 -8.168 1.00 89.06 80 ALA A N 1
ATOM 642 C CA . ALA A 1 80 ? -2.606 6.813 -7.477 1.00 89.06 80 ALA A CA 1
ATOM 643 C C . ALA A 1 80 ? -2.496 6.449 -5.989 1.00 89.06 80 ALA A C 1
ATOM 645 O O . ALA A 1 80 ? -2.972 7.197 -5.139 1.00 89.06 80 ALA A O 1
ATOM 646 N N . MET A 1 81 ? -1.822 5.344 -5.650 1.00 96.31 81 MET A N 1
ATOM 647 C CA . MET A 1 81 ? -1.601 4.957 -4.255 1.00 96.31 81 MET A CA 1
ATOM 648 C C . MET A 1 81 ? -0.694 5.934 -3.499 1.00 96.31 81 MET A C 1
ATOM 650 O O . MET A 1 81 ? -0.988 6.237 -2.346 1.00 96.31 81 MET A O 1
ATOM 654 N N . ALA A 1 82 ? 0.382 6.446 -4.101 1.00 96.94 82 ALA A N 1
ATOM 655 C CA . ALA A 1 82 ? 1.247 7.422 -3.436 1.00 96.94 82 ALA A CA 1
ATOM 656 C C . ALA A 1 82 ? 0.488 8.715 -3.102 1.00 96.94 82 ALA A C 1
ATOM 658 O O . ALA A 1 82 ? 0.561 9.196 -1.969 1.00 96.94 82 ALA A O 1
ATOM 659 N N . ASP A 1 83 ? -0.307 9.225 -4.041 1.00 95.06 83 ASP A N 1
ATOM 660 C CA . ASP A 1 83 ? -1.129 10.421 -3.838 1.00 95.06 83 ASP A CA 1
ATOM 661 C C . ASP A 1 83 ? -2.285 10.190 -2.862 1.00 95.06 83 ASP A C 1
ATOM 663 O O . ASP A 1 83 ? -2.565 11.046 -2.019 1.00 95.06 83 ASP A O 1
ATOM 667 N N . ALA A 1 84 ? -2.899 9.006 -2.898 1.00 91.94 84 ALA A N 1
ATOM 668 C CA . ALA A 1 84 ? -3.841 8.547 -1.882 1.00 91.94 84 ALA A CA 1
ATOM 669 C C . ALA A 1 84 ? -3.210 8.561 -0.481 1.00 91.94 84 ALA A C 1
ATOM 671 O O . ALA A 1 84 ? -3.819 9.057 0.465 1.00 91.94 84 ALA A O 1
ATOM 672 N N . GLY A 1 85 ? -1.970 8.087 -0.342 1.00 96.25 85 GLY A N 1
ATOM 673 C CA . GLY A 1 85 ? -1.218 8.147 0.911 1.00 96.25 85 GLY A CA 1
ATOM 674 C C . GLY A 1 85 ? -0.952 9.580 1.378 1.00 96.25 85 GLY A C 1
ATOM 675 O O . GLY A 1 85 ? -1.138 9.887 2.556 1.00 96.25 85 GLY A O 1
ATOM 676 N N . ILE A 1 86 ? -0.569 10.476 0.465 1.00 96.94 86 ILE A N 1
ATOM 677 C CA . ILE A 1 86 ? -0.374 11.905 0.761 1.00 96.94 86 ILE A CA 1
ATOM 678 C C . ILE A 1 86 ? -1.688 12.528 1.249 1.00 96.94 86 ILE A C 1
ATOM 680 O O . ILE A 1 86 ? -1.712 13.155 2.309 1.00 96.94 86 ILE A O 1
ATOM 684 N N . SER A 1 87 ? -2.794 12.297 0.542 1.00 93.19 87 SER A N 1
ATOM 685 C CA . SER A 1 87 ? -4.092 12.879 0.891 1.00 93.19 87 SER A CA 1
ATOM 686 C C . SER A 1 87 ? -4.681 12.308 2.187 1.00 93.19 87 SER A C 1
ATOM 688 O O . SER A 1 87 ? -5.172 13.063 3.033 1.00 93.19 87 SER A O 1
ATOM 690 N N . ALA A 1 88 ? -4.548 10.998 2.416 1.00 94.56 88 ALA A N 1
ATOM 691 C CA . ALA A 1 88 ? -4.966 10.362 3.663 1.00 94.56 88 ALA A CA 1
ATOM 692 C C . ALA A 1 88 ? -4.198 10.912 4.866 1.00 94.56 88 ALA A C 1
ATOM 694 O O . ALA A 1 88 ? -4.811 11.238 5.881 1.00 94.56 88 ALA A O 1
ATOM 695 N N . TRP A 1 89 ? -2.869 11.033 4.780 1.00 97.19 89 TRP A N 1
ATOM 696 C CA . TRP A 1 89 ? -2.076 11.552 5.897 1.00 97.19 89 TRP A CA 1
ATOM 697 C C . TRP A 1 89 ? -2.306 13.041 6.139 1.00 97.19 89 TRP A C 1
ATOM 699 O O . TRP A 1 89 ? -2.329 13.465 7.293 1.00 97.19 89 TRP A O 1
ATOM 709 N N . GLU A 1 90 ? -2.535 13.826 5.086 1.00 95.25 90 GLU A N 1
ATOM 710 C CA . GLU A 1 90 ? -2.984 15.211 5.226 1.00 95.25 90 GLU A CA 1
ATOM 711 C C . GLU A 1 90 ? -4.290 15.283 6.032 1.00 95.25 90 GLU A C 1
ATOM 713 O O . GLU A 1 90 ? -4.370 15.999 7.029 1.00 95.25 90 GLU A O 1
ATOM 718 N N . THR A 1 91 ? -5.272 14.454 5.674 1.00 91.31 91 THR A N 1
ATOM 719 C CA . THR A 1 91 ? -6.582 14.409 6.336 1.00 91.31 91 THR A CA 1
ATOM 720 C C . THR A 1 91 ? -6.481 13.912 7.783 1.00 91.31 91 THR A C 1
ATOM 722 O O . THR A 1 91 ? -7.073 14.516 8.681 1.00 91.31 91 THR A O 1
ATOM 725 N N . LYS A 1 92 ? -5.666 12.879 8.035 1.00 94.50 92 LYS A N 1
ATOM 726 C CA . LYS A 1 92 ? -5.383 12.332 9.375 1.00 94.50 92 LYS A CA 1
ATOM 727 C C . LYS A 1 92 ? -4.866 13.381 10.332 1.00 94.50 92 LYS A C 1
ATOM 729 O O . LYS A 1 92 ? -5.401 13.517 11.428 1.00 94.50 92 LYS A O 1
ATOM 734 N N . TYR A 1 93 ? -3.844 14.119 9.923 1.00 95.00 93 TYR A N 1
ATOM 735 C CA . TYR A 1 93 ? -3.209 15.114 10.779 1.00 95.00 93 TYR A CA 1
ATOM 736 C C . TYR A 1 93 ? -3.906 16.480 10.747 1.00 95.00 93 TYR A C 1
ATOM 738 O O . TYR A 1 93 ? -3.571 17.339 11.554 1.00 95.00 93 TYR A O 1
ATOM 746 N N . TYR A 1 94 ? -4.900 16.676 9.873 1.00 91.94 94 TYR A N 1
ATOM 747 C CA . TYR A 1 94 ? -5.810 17.819 9.947 1.00 91.94 94 TYR A CA 1
ATOM 748 C C . TYR A 1 94 ? -6.957 17.608 10.945 1.00 91.94 94 TYR A C 1
ATOM 750 O O . TYR A 1 94 ? -7.292 18.524 11.690 1.00 91.94 94 TYR A O 1
ATOM 758 N N . TYR A 1 95 ? -7.589 16.427 10.936 1.00 88.56 95 TYR A N 1
ATOM 759 C CA . TYR A 1 95 ? -8.734 16.128 11.807 1.00 88.56 95 TYR A CA 1
ATOM 760 C C . TYR A 1 95 ? -8.350 15.497 13.140 1.00 88.56 95 TYR A C 1
ATOM 762 O O . TYR A 1 95 ? -9.113 15.602 14.098 1.00 88.56 95 TYR A O 1
ATOM 770 N N . GLU A 1 96 ? -7.206 14.814 13.185 1.00 91.50 96 GLU A N 1
ATOM 771 C CA . GLU A 1 96 ? -6.599 14.271 14.401 1.00 91.50 96 GLU A CA 1
ATOM 772 C C . GLU A 1 96 ? -7.553 13.353 15.190 1.00 91.50 96 GLU A C 1
ATOM 774 O O . GLU A 1 96 ? -7.455 13.250 16.409 1.00 91.50 96 GLU A O 1
ATOM 779 N N . LEU A 1 97 ? -8.484 12.668 14.508 1.00 89.81 97 LEU A N 1
ATOM 780 C CA . LEU A 1 97 ? -9.503 11.843 15.161 1.00 89.81 97 LEU A CA 1
ATOM 781 C C . LEU A 1 97 ? -8.867 10.651 15.889 1.00 89.81 97 LEU A C 1
ATOM 783 O O . LEU A 1 97 ? -8.007 9.938 15.361 1.00 89.81 97 LEU A O 1
ATOM 787 N N . TRP A 1 98 ? -9.335 10.393 17.107 1.00 92.19 98 TRP A N 1
ATOM 788 C CA . TRP A 1 98 ? -8.897 9.261 17.911 1.00 92.19 98 TRP A CA 1
ATOM 789 C C . TRP A 1 98 ? -9.218 7.892 17.295 1.00 92.19 98 TRP A C 1
ATOM 791 O O . TRP A 1 98 ? -10.136 7.712 16.487 1.00 92.19 98 TRP A O 1
ATOM 801 N N . ARG A 1 99 ? -8.450 6.888 17.708 1.00 97.12 99 ARG A N 1
ATOM 802 C CA . ARG A 1 99 ? -8.669 5.484 17.344 1.00 97.12 99 ARG A CA 1
ATOM 803 C C . ARG A 1 99 ? -9.754 4.845 18.218 1.00 97.12 99 ARG A C 1
ATOM 805 O O . ARG A 1 99 ? -9.971 5.327 19.334 1.00 97.12 99 ARG A O 1
ATOM 812 N N . PRO A 1 1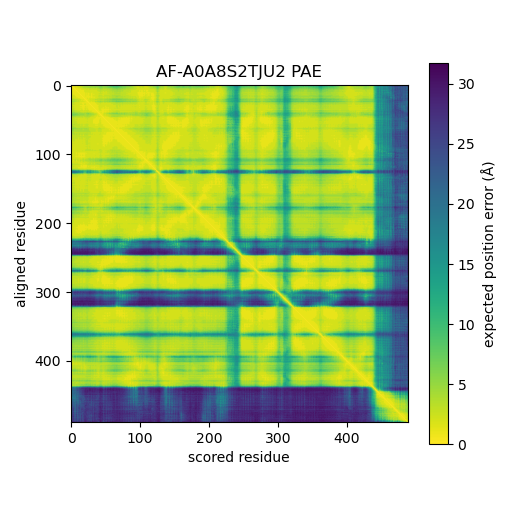00 ? -10.370 3.727 17.792 1.00 97.00 100 PRO A N 1
ATOM 813 C CA . PRO A 1 100 ? -11.385 3.060 18.599 1.00 97.00 100 PRO A CA 1
ATOM 814 C C . PRO A 1 100 ? -10.938 2.643 19.992 1.00 97.00 100 PRO A C 1
ATOM 816 O O . PRO A 1 100 ? -11.701 2.827 20.934 1.00 97.00 100 PRO A O 1
ATOM 819 N N . ILE A 1 101 ? -9.690 2.196 20.173 1.00 96.19 101 ILE A N 1
ATOM 820 C CA . ILE A 1 101 ? -9.188 1.857 21.513 1.00 96.19 101 ILE A CA 1
ATOM 821 C C . ILE A 1 101 ? -9.300 3.028 22.499 1.00 96.19 101 ILE A C 1
ATOM 823 O O . ILE A 1 101 ? -9.612 2.819 23.667 1.00 96.19 101 ILE A O 1
ATOM 827 N N . LEU A 1 102 ? -9.127 4.264 22.028 1.00 94.31 102 LEU A N 1
ATOM 828 C CA . LEU A 1 102 ? -9.286 5.467 22.842 1.00 94.31 102 LEU A CA 1
ATOM 829 C C . LEU A 1 102 ? -10.765 5.812 23.024 1.00 94.31 102 LEU A C 1
ATOM 831 O O . LEU A 1 102 ? -11.227 5.952 24.156 1.00 94.31 102 LEU A O 1
ATOM 835 N N . GLY A 1 103 ? -11.513 5.908 21.920 1.00 91.88 103 GLY A N 1
ATOM 836 C CA . GLY A 1 103 ? -12.916 6.328 21.946 1.00 91.88 103 GLY A CA 1
ATOM 837 C C . GLY A 1 103 ? -13.836 5.365 22.696 1.00 91.88 103 GLY A C 1
ATOM 838 O O . GLY A 1 103 ? -14.765 5.802 23.374 1.00 91.88 103 GLY A O 1
ATOM 839 N N . VAL A 1 104 ? -13.557 4.060 22.638 1.00 95.69 104 VAL A N 1
ATOM 840 C CA . VAL A 1 104 ? -14.303 3.043 23.386 1.00 95.69 104 VAL A CA 1
ATOM 841 C C . VAL A 1 104 ? -13.934 3.053 24.867 1.00 95.69 104 VAL A C 1
ATOM 843 O O . VAL A 1 104 ? -14.830 3.024 25.711 1.00 95.69 104 VAL A O 1
ATOM 846 N N . ARG A 1 105 ? -12.643 3.156 25.211 1.00 96.75 105 ARG A N 1
ATOM 847 C CA . ARG A 1 105 ? -12.211 3.188 26.618 1.00 96.75 105 ARG A CA 1
ATOM 848 C C . ARG A 1 105 ? -12.676 4.431 27.359 1.00 96.75 105 ARG A C 1
ATOM 850 O O . ARG A 1 105 ? -13.076 4.316 28.513 1.00 96.75 105 ARG A O 1
ATOM 857 N N . GLN A 1 106 ? -12.642 5.588 26.704 1.00 94.12 106 GLN A N 1
ATOM 858 C CA . GLN A 1 106 ? -13.011 6.867 27.314 1.00 94.12 106 GLN A CA 1
ATOM 859 C C . GLN A 1 106 ? -14.516 7.156 27.234 1.00 94.12 106 GLN A C 1
ATOM 861 O O . GLN A 1 106 ? -15.041 7.875 28.081 1.00 94.12 106 GLN A O 1
ATOM 866 N N . GLY A 1 107 ? -15.221 6.596 26.245 1.00 88.25 107 GLY A N 1
ATOM 867 C CA . GLY A 1 107 ? -16.597 6.989 25.946 1.00 88.25 107 GLY A CA 1
ATOM 868 C C . GLY A 1 107 ? -16.685 8.415 25.394 1.00 88.25 107 GLY A C 1
ATOM 869 O O . GLY A 1 107 ? -15.686 9.101 25.192 1.00 88.25 107 GLY A O 1
ATOM 870 N N . SER A 1 108 ? -17.898 8.880 25.121 1.00 86.12 108 SER A N 1
ATOM 871 C CA . SER A 1 108 ? -18.169 10.230 24.615 1.00 86.12 108 SER A CA 1
ATOM 872 C C . SER A 1 108 ? -19.432 10.795 25.276 1.00 86.12 108 SER A C 1
ATOM 874 O O . SER A 1 108 ? -20.110 10.072 26.002 1.00 86.12 108 SER A O 1
ATOM 876 N N . PRO A 1 109 ? -19.840 12.049 25.001 1.00 85.56 109 PRO A N 1
ATOM 877 C CA . PRO A 1 109 ? -21.118 12.558 25.499 1.00 85.56 109 PRO A CA 1
ATOM 878 C C . PRO A 1 109 ? -22.348 11.731 25.083 1.00 85.56 109 PRO A C 1
ATOM 880 O O . PRO A 1 109 ? -23.412 11.927 25.660 1.00 85.56 109 PRO A O 1
ATOM 883 N N . THR A 1 110 ? -22.232 10.859 24.071 1.00 81.44 110 THR A N 1
ATOM 884 C CA . THR A 1 110 ? -23.339 10.022 23.569 1.00 81.44 110 THR A CA 1
ATOM 885 C C . THR A 1 110 ? -23.059 8.520 23.607 1.00 81.44 110 THR A C 1
ATOM 887 O O . THR A 1 110 ? -23.920 7.729 23.235 1.00 81.44 110 THR A O 1
ATOM 890 N N . THR A 1 111 ? -21.882 8.099 24.077 1.00 86.00 111 THR A N 1
ATOM 891 C CA . THR A 1 111 ? -21.479 6.686 24.112 1.00 86.00 111 THR A CA 1
ATOM 892 C C . THR A 1 111 ? -20.833 6.351 25.451 1.00 86.00 111 THR A C 1
ATOM 894 O O . THR A 1 111 ? -20.096 7.155 26.018 1.00 86.00 111 THR A O 1
ATOM 897 N N . ARG A 1 112 ? -21.093 5.153 25.980 1.00 94.31 112 ARG A N 1
ATOM 898 C CA . ARG A 1 112 ? -20.532 4.731 27.273 1.00 94.31 112 ARG A CA 1
ATOM 899 C C . ARG A 1 112 ? -19.020 4.483 27.195 1.00 94.31 112 ARG A C 1
ATOM 901 O O . ARG A 1 112 ? -18.492 4.135 26.143 1.00 94.31 112 ARG A O 1
ATOM 908 N N . ALA A 1 113 ? -18.332 4.604 28.322 1.00 95.19 113 ALA A N 1
ATOM 909 C CA . ALA A 1 113 ? -16.941 4.181 28.457 1.00 95.19 113 ALA A CA 1
ATOM 910 C C . ALA A 1 113 ? -16.851 2.669 28.728 1.00 95.19 113 ALA A C 1
ATOM 912 O O . ALA A 1 113 ? -17.654 2.125 29.489 1.00 95.19 113 ALA A O 1
ATOM 913 N N . ILE A 1 114 ? -15.859 1.994 28.143 1.00 96.25 114 ILE A N 1
ATOM 914 C CA . ILE A 1 114 ? -15.505 0.595 28.430 1.00 96.25 114 ILE A CA 1
ATOM 915 C C . ILE A 1 114 ? -13.991 0.542 28.729 1.00 96.25 114 ILE A C 1
ATOM 917 O O . ILE A 1 114 ? -13.205 0.222 27.836 1.00 96.25 114 ILE A O 1
ATOM 921 N N . PRO A 1 115 ? -13.551 0.871 29.963 1.00 93.81 115 PRO A N 1
ATOM 922 C CA . PRO A 1 115 ? -12.155 1.230 30.272 1.00 93.81 115 PRO A CA 1
ATOM 923 C C . PRO A 1 115 ? -11.072 0.206 29.894 1.00 93.81 115 PRO A C 1
ATOM 925 O O . PRO A 1 115 ? -9.938 0.591 29.625 1.00 93.81 115 PRO A O 1
ATOM 928 N N . ASN A 1 116 ? -11.426 -1.081 29.813 1.00 91.88 116 ASN A N 1
ATOM 929 C CA . ASN A 1 116 ? -10.507 -2.179 29.487 1.00 91.88 116 ASN A CA 1
ATOM 930 C C . ASN A 1 116 ? -10.757 -2.789 28.100 1.00 91.88 116 ASN A C 1
ATOM 932 O O . ASN A 1 116 ? -10.276 -3.884 27.812 1.00 91.88 116 ASN A O 1
ATOM 936 N N . TRP A 1 117 ? -11.529 -2.121 27.238 1.00 95.25 117 TRP A N 1
ATOM 937 C CA . TRP A 1 117 ? -11.779 -2.616 25.887 1.00 95.25 117 TRP A CA 1
ATOM 938 C C . TRP A 1 117 ? -10.465 -2.758 25.114 1.00 95.25 117 TRP A C 1
ATOM 940 O O . TRP A 1 117 ? -9.616 -1.862 25.123 1.00 95.25 117 TRP A O 1
ATOM 950 N N . LEU A 1 118 ? -10.298 -3.901 24.456 1.00 94.12 118 LEU A N 1
ATOM 951 C CA . LEU A 1 118 ? -9.166 -4.194 23.588 1.00 94.12 118 LEU A CA 1
ATOM 952 C C . LEU A 1 118 ? -9.694 -4.485 22.184 1.00 94.12 118 LEU A C 1
ATOM 954 O O . LEU A 1 118 ? -10.622 -5.297 22.065 1.00 94.12 118 LEU A O 1
ATOM 958 N N . PRO A 1 119 ? -9.119 -3.870 21.138 1.00 94.62 119 PRO A N 1
ATOM 959 C CA . PRO A 1 119 ? -9.377 -4.299 19.775 1.00 94.62 119 PRO A CA 1
ATOM 960 C C . PRO A 1 119 ? -8.767 -5.689 19.546 1.00 94.62 119 PRO A C 1
ATOM 962 O O . PRO A 1 119 ? -7.860 -6.112 20.274 1.00 94.62 119 PRO A O 1
ATOM 965 N N . LEU A 1 120 ? -9.234 -6.392 18.511 1.00 92.62 120 LEU A N 1
ATOM 966 C CA . LEU A 1 120 ? -8.481 -7.522 17.959 1.00 92.62 120 LEU A CA 1
ATOM 967 C C . LEU A 1 120 ? -7.064 -7.060 17.571 1.00 92.62 120 LEU A C 1
ATOM 969 O O . LEU A 1 120 ? -6.097 -7.743 17.896 1.00 92.62 120 LEU A O 1
ATOM 973 N N . GLY A 1 121 ? -6.966 -5.849 17.017 1.00 92.19 121 GLY A N 1
ATOM 974 C CA . GLY A 1 121 ? -5.736 -5.104 16.769 1.00 92.19 121 GLY A CA 1
ATOM 975 C C . GLY A 1 121 ? -5.040 -5.507 15.473 1.00 92.19 121 GLY A C 1
ATOM 976 O O . GLY A 1 121 ? -5.296 -6.571 14.919 1.00 92.19 121 GLY A O 1
ATOM 977 N N . ALA A 1 122 ? -4.158 -4.634 14.992 1.00 92.19 122 ALA A N 1
ATOM 978 C CA . ALA A 1 122 ? -3.243 -4.940 13.902 1.00 92.19 122 ALA A CA 1
ATOM 979 C C . ALA A 1 122 ? -2.302 -6.087 14.323 1.00 92.19 122 ALA A C 1
ATOM 981 O O . ALA A 1 122 ? -1.715 -5.989 15.410 1.00 92.19 122 ALA A O 1
ATOM 982 N N . PRO A 1 123 ? -2.165 -7.158 13.516 1.00 88.25 123 PRO A N 1
ATOM 983 C CA . PRO A 1 123 ? -1.261 -8.264 13.815 1.00 88.25 123 PRO A CA 1
ATOM 984 C C . PRO A 1 123 ? 0.193 -7.804 13.991 1.00 88.25 123 PRO A C 1
ATOM 986 O O . PRO A 1 123 ? 0.794 -7.238 13.080 1.00 88.25 123 PRO A O 1
ATOM 989 N N . ALA A 1 124 ? 0.766 -8.045 15.173 1.00 81.50 124 ALA A N 1
ATOM 990 C CA . ALA A 1 124 ? 2.182 -7.800 15.476 1.00 81.50 124 ALA A CA 1
ATOM 991 C C . ALA A 1 124 ? 3.024 -9.068 15.254 1.00 81.50 124 ALA A C 1
ATOM 993 O O . ALA A 1 124 ? 3.704 -9.560 16.164 1.00 81.50 124 ALA A O 1
ATOM 994 N N . ASP A 1 125 ? 2.907 -9.668 14.070 1.00 71.00 125 ASP A N 1
ATOM 995 C CA . ASP A 1 125 ? 3.546 -10.955 13.794 1.00 71.00 125 ASP A CA 1
ATOM 996 C C . ASP A 1 125 ? 5.064 -10.807 13.922 1.00 71.00 125 ASP A C 1
ATOM 998 O O . ASP A 1 125 ? 5.642 -9.857 13.409 1.00 71.00 125 ASP A O 1
ATOM 1002 N N . GLY A 1 126 ? 5.718 -11.700 14.672 1.00 58.56 126 GLY A N 1
ATOM 1003 C CA . GLY A 1 126 ? 7.157 -11.602 14.956 1.00 58.56 126 GLY A CA 1
ATOM 1004 C C . GLY A 1 126 ? 7.548 -11.226 16.391 1.00 58.56 126 GLY A C 1
ATOM 1005 O O . GLY A 1 126 ? 8.743 -11.213 16.675 1.00 58.56 126 GLY A O 1
ATOM 1006 N N . GLY A 1 127 ? 6.591 -11.021 17.310 1.00 58.00 127 GLY A N 1
ATOM 1007 C CA . GLY A 1 127 ? 6.863 -11.109 18.757 1.00 58.00 127 GLY A CA 1
ATOM 1008 C C . GLY A 1 127 ? 6.364 -9.960 19.636 1.00 58.00 127 GLY A C 1
ATOM 1009 O O . GLY A 1 127 ? 7.086 -9.548 20.541 1.00 58.00 127 GLY A O 1
ATOM 1010 N N . GLY A 1 128 ? 5.147 -9.462 19.408 1.00 73.25 128 GLY A N 1
ATOM 1011 C CA . GLY A 1 128 ? 4.494 -8.484 20.285 1.00 73.25 128 GLY A CA 1
ATOM 1012 C C . GLY A 1 128 ? 2.988 -8.711 20.394 1.00 73.25 128 GLY A C 1
ATOM 1013 O O . GLY A 1 128 ? 2.431 -9.555 19.698 1.00 73.25 128 GLY A O 1
ATOM 1014 N N . ASP A 1 129 ? 2.323 -7.949 21.259 1.00 83.94 129 ASP A N 1
ATOM 1015 C CA . ASP A 1 129 ? 0.862 -7.905 21.292 1.00 83.94 129 ASP A CA 1
ATOM 1016 C C . ASP A 1 129 ? 0.327 -7.141 20.073 1.00 83.94 129 ASP A C 1
ATOM 1018 O O . ASP A 1 129 ? 0.945 -6.194 19.585 1.00 83.94 129 ASP A O 1
ATOM 1022 N N . ASN A 1 130 ? -0.860 -7.520 19.592 1.00 89.25 130 ASN A N 1
ATOM 1023 C CA . ASN A 1 130 ? -1.541 -6.745 18.555 1.00 89.25 130 ASN A CA 1
ATOM 1024 C C . ASN A 1 130 ? -1.761 -5.300 19.009 1.00 89.25 130 ASN A C 1
ATOM 1026 O O . ASN A 1 130 ? -2.125 -5.046 20.161 1.00 89.25 130 ASN A O 1
ATOM 1030 N N . PHE A 1 131 ? -1.618 -4.366 18.075 1.00 91.81 131 PHE A N 1
ATOM 1031 C CA . PHE A 1 131 ? -1.528 -2.941 18.377 1.00 91.81 131 PHE A CA 1
ATOM 1032 C C . PHE A 1 131 ? -2.515 -2.105 17.563 1.00 91.81 131 PHE A C 1
ATOM 1034 O O . PHE A 1 131 ? -3.137 -2.569 16.606 1.00 91.81 131 PHE A O 1
ATOM 1041 N N . THR A 1 132 ? -2.662 -0.837 17.933 1.00 93.19 132 THR A N 1
ATOM 1042 C CA . THR A 1 132 ? -3.328 0.161 17.096 1.00 93.19 132 THR A CA 1
ATOM 1043 C C . THR A 1 132 ? -2.275 0.973 16.343 1.00 93.19 132 THR A C 1
ATOM 1045 O O . THR A 1 132 ? -1.384 1.517 16.990 1.00 93.19 132 THR A O 1
ATOM 1048 N N . PRO A 1 133 ? -2.351 1.123 15.006 1.00 95.50 133 PRO A N 1
ATOM 1049 C CA . PRO A 1 133 ? -1.330 1.870 14.274 1.00 95.50 133 PRO A CA 1
ATOM 1050 C C . PRO A 1 133 ? -1.205 3.338 14.743 1.00 95.50 133 PRO A C 1
ATOM 1052 O O . PRO A 1 133 ? -2.240 3.996 14.934 1.00 95.50 133 PRO A O 1
ATOM 1055 N N . PRO A 1 134 ? 0.024 3.881 14.889 1.00 95.19 134 PRO A N 1
ATOM 1056 C CA . PRO A 1 134 ? 0.284 5.090 15.676 1.00 95.19 134 PRO A CA 1
ATOM 1057 C C . PRO A 1 134 ? 0.124 6.380 14.861 1.00 95.19 134 PRO A C 1
ATOM 1059 O O . PRO A 1 134 ? 1.047 7.161 14.626 1.00 95.19 134 PRO A O 1
ATOM 1062 N N . PHE A 1 135 ? -1.085 6.572 14.357 1.00 95.88 135 PHE A N 1
ATOM 1063 C CA . PHE A 1 135 ? -1.512 7.754 13.622 1.00 95.88 135 PHE A CA 1
ATOM 1064 C C . PHE A 1 135 ? -3.035 7.912 13.745 1.00 95.88 135 PHE A C 1
ATOM 1066 O O . PHE A 1 135 ? -3.730 6.911 13.997 1.00 95.88 135 PHE A O 1
ATOM 1073 N N . PRO A 1 136 ? -3.581 9.131 13.539 1.00 96.31 136 PRO A N 1
ATOM 1074 C CA . PRO A 1 136 ? -5.015 9.389 13.644 1.00 96.31 136 PRO A CA 1
ATOM 1075 C C . PRO A 1 136 ? -5.862 8.451 12.778 1.00 96.31 136 PRO A C 1
ATOM 1077 O O . PRO A 1 136 ? -5.405 7.917 11.761 1.00 96.31 136 PRO A O 1
ATOM 1080 N N . SER A 1 137 ? -7.106 8.224 13.189 1.00 91.75 137 SER A N 1
ATOM 1081 C CA . SER A 1 137 ? -8.001 7.258 12.548 1.00 91.75 137 SER A CA 1
ATOM 1082 C C . SER A 1 137 ? -8.522 7.755 11.198 1.00 91.75 137 SER A C 1
ATOM 1084 O O . SER A 1 137 ? -8.359 7.058 10.199 1.00 91.75 137 SER A O 1
ATOM 1086 N N . TYR A 1 138 ? -9.050 8.974 11.148 1.00 89.00 138 TYR A N 1
ATOM 1087 C CA . TYR A 1 138 ? -9.792 9.493 10.003 1.00 89.00 138 TYR A CA 1
ATOM 1088 C C . TYR A 1 138 ? -8.903 10.156 8.942 1.00 89.00 138 TYR A C 1
ATOM 1090 O O . TYR A 1 138 ? -8.260 11.153 9.238 1.00 89.00 138 TYR A O 1
ATOM 1098 N N . VAL A 1 139 ? -8.855 9.709 7.690 1.00 92.19 139 VAL A N 1
ATOM 1099 C CA . VAL A 1 139 ? -9.534 8.544 7.089 1.00 92.19 139 VAL A CA 1
ATOM 1100 C C . VAL A 1 139 ? -8.659 7.289 7.142 1.00 92.19 139 VAL A C 1
ATOM 1102 O O . VAL A 1 139 ? -7.469 7.377 7.440 1.00 92.19 139 VAL A O 1
ATOM 1105 N N . SER A 1 140 ? -9.195 6.106 6.844 1.00 95.44 140 SER A N 1
ATOM 1106 C CA . SER A 1 140 ? -8.417 4.866 6.894 1.00 95.44 140 SER A CA 1
ATOM 1107 C C . SER A 1 140 ? -7.438 4.737 5.734 1.00 95.44 140 SER A C 1
ATOM 1109 O O . SER A 1 140 ? -7.849 4.673 4.584 1.00 95.44 140 SER A O 1
ATOM 1111 N N . GLY A 1 141 ? -6.144 4.594 6.048 1.00 92.94 141 GLY A N 1
ATOM 1112 C CA . GLY A 1 141 ? -5.099 4.419 5.037 1.00 92.94 141 GLY A CA 1
ATOM 1113 C C . GLY A 1 141 ? -5.314 3.171 4.176 1.00 92.94 141 GLY A C 1
ATOM 1114 O O . GLY A 1 141 ? -5.194 3.260 2.960 1.00 92.94 141 GLY A O 1
ATOM 1115 N N . HIS A 1 142 ? -5.695 2.033 4.775 1.00 94.75 142 HIS A N 1
ATOM 1116 C CA . HIS A 1 142 ? -6.040 0.815 4.027 1.00 94.75 142 HIS A CA 1
ATOM 1117 C C . HIS A 1 142 ? -7.145 1.064 3.009 1.00 94.75 142 HIS A C 1
ATOM 1119 O O . HIS A 1 142 ? -6.968 0.707 1.848 1.00 94.75 142 HIS A O 1
ATOM 1125 N N . SER A 1 143 ? -8.241 1.714 3.406 1.00 88.88 143 SER A N 1
ATOM 1126 C CA . SER A 1 143 ? -9.297 2.048 2.450 1.00 88.88 143 SER A CA 1
ATOM 1127 C C . SER A 1 143 ? -8.826 3.033 1.394 1.00 88.88 143 SER A C 1
ATOM 1129 O O . SER A 1 143 ? -9.154 2.836 0.232 1.00 88.88 143 SER A O 1
ATOM 1131 N N . THR A 1 144 ? -8.014 4.039 1.729 1.00 90.06 144 THR A N 1
ATOM 1132 C CA . THR A 1 144 ? -7.532 5.003 0.728 1.00 90.06 144 THR A CA 1
ATOM 1133 C C . THR A 1 144 ? -6.623 4.316 -0.305 1.00 90.06 144 THR A C 1
ATOM 1135 O O . THR A 1 144 ? -6.876 4.402 -1.504 1.00 90.06 144 THR A O 1
ATOM 1138 N N . PHE A 1 145 ? -5.620 3.544 0.125 1.00 95.94 145 PHE A N 1
ATOM 1139 C CA . PHE A 1 145 ? -4.743 2.802 -0.793 1.00 95.94 145 PHE A CA 1
ATOM 1140 C C . PHE A 1 145 ? -5.493 1.728 -1.593 1.00 95.94 145 PHE A C 1
ATOM 1142 O O . PHE A 1 145 ? -5.305 1.631 -2.804 1.00 95.94 145 PHE A O 1
ATOM 1149 N N . GLY A 1 146 ? -6.354 0.947 -0.933 1.00 93.50 146 GLY A N 1
ATOM 1150 C CA . GLY A 1 146 ? -7.136 -0.105 -1.578 1.00 93.50 146 GLY A CA 1
ATOM 1151 C C . GLY A 1 146 ? -8.092 0.465 -2.621 1.00 93.50 146 GLY A C 1
ATOM 1152 O O . GLY A 1 146 ? -8.094 -0.001 -3.757 1.00 93.50 146 GLY A O 1
ATOM 1153 N N . SER A 1 147 ? -8.819 1.534 -2.280 1.00 87.38 147 SER A N 1
ATOM 1154 C CA . SER A 1 147 ? -9.710 2.219 -3.226 1.00 87.38 147 SER A CA 1
ATOM 1155 C C . SER A 1 147 ? -8.931 2.764 -4.421 1.00 87.38 147 SER A C 1
ATOM 1157 O O . SER A 1 147 ? -9.364 2.594 -5.554 1.00 87.38 147 SER A O 1
ATOM 1159 N N . ALA A 1 148 ? -7.753 3.362 -4.205 1.00 87.25 148 ALA A N 1
ATOM 1160 C CA . ALA A 1 148 ? -6.914 3.848 -5.300 1.00 87.25 148 ALA A CA 1
ATOM 1161 C C . ALA A 1 148 ? -6.457 2.709 -6.230 1.00 87.25 148 ALA A C 1
ATOM 1163 O O . ALA A 1 148 ? -6.526 2.845 -7.451 1.00 87.25 148 ALA A O 1
ATOM 1164 N N . ALA A 1 149 ? -6.031 1.571 -5.675 1.00 94.38 149 ALA A N 1
ATOM 1165 C CA . ALA A 1 149 ? -5.609 0.417 -6.464 1.00 94.38 149 ALA A CA 1
ATOM 1166 C C . ALA A 1 149 ? -6.771 -0.213 -7.251 1.00 94.38 149 ALA A C 1
ATOM 1168 O O . ALA A 1 149 ? -6.648 -0.430 -8.457 1.00 94.38 149 ALA A O 1
ATOM 1169 N N . PHE A 1 150 ? -7.901 -0.488 -6.593 1.00 91.75 150 PHE A N 1
ATOM 1170 C CA . PHE A 1 150 ? -9.056 -1.125 -7.229 1.00 91.75 150 PHE A CA 1
ATOM 1171 C C . PHE A 1 150 ? -9.774 -0.202 -8.215 1.00 91.75 150 PHE A C 1
ATOM 1173 O O . PHE A 1 150 ? -10.201 -0.669 -9.271 1.00 91.75 150 PHE A O 1
ATOM 1180 N N . GLU A 1 151 ? -9.835 1.104 -7.949 1.00 85.50 151 GLU A N 1
ATOM 1181 C CA . GLU A 1 151 ? -10.364 2.069 -8.914 1.00 85.50 151 GLU A CA 1
ATOM 1182 C C . GLU A 1 151 ? -9.472 2.155 -10.148 1.00 85.50 151 GLU A C 1
ATOM 1184 O O . GLU A 1 151 ? -9.972 2.111 -11.270 1.00 85.50 151 GLU A O 1
ATOM 1189 N N . MET A 1 152 ? -8.147 2.172 -9.977 1.00 83.25 152 MET A N 1
ATOM 1190 C CA . MET A 1 152 ? -7.240 2.127 -11.121 1.00 83.25 152 MET A CA 1
ATOM 1191 C C . MET A 1 152 ? -7.361 0.828 -11.922 1.00 83.25 152 MET A C 1
ATOM 1193 O O . MET A 1 152 ? -7.302 0.883 -13.147 1.00 83.25 152 MET A O 1
ATOM 1197 N N . LEU A 1 153 ? -7.591 -0.319 -11.276 1.00 87.31 153 LEU A N 1
ATOM 1198 C CA . LEU A 1 153 ? -7.875 -1.580 -11.970 1.00 87.31 153 LEU A CA 1
ATOM 1199 C C . LEU A 1 153 ? -9.179 -1.501 -12.780 1.00 87.31 153 LEU A C 1
ATOM 1201 O O . LEU A 1 153 ? -9.190 -1.891 -13.950 1.00 87.31 153 LEU A O 1
ATOM 1205 N N . ARG A 1 154 ? -10.253 -0.947 -12.200 1.00 88.12 154 ARG A N 1
ATOM 1206 C CA . ARG A 1 154 ? -11.530 -0.726 -12.901 1.00 88.12 154 ARG A CA 1
ATOM 1207 C C . ARG A 1 154 ? -11.372 0.190 -14.106 1.00 88.12 154 ARG A C 1
ATOM 1209 O O . ARG A 1 154 ? -11.875 -0.121 -15.183 1.00 88.12 154 ARG A O 1
ATOM 1216 N N . LEU A 1 155 ? -10.657 1.300 -13.939 1.00 79.75 155 LEU A N 1
ATOM 1217 C CA . LEU A 1 155 ? -10.408 2.268 -15.004 1.00 79.75 155 LEU A CA 1
ATOM 1218 C C . LEU A 1 155 ? -9.529 1.690 -16.113 1.00 79.75 155 LEU A C 1
ATOM 1220 O O . LEU A 1 155 ? -9.813 1.920 -17.286 1.00 79.75 155 LEU A O 1
ATOM 1224 N N . PHE A 1 156 ? -8.487 0.940 -15.750 1.00 80.88 156 PHE A N 1
ATOM 1225 C CA . PHE A 1 156 ? -7.548 0.350 -16.700 1.00 80.88 156 PHE A CA 1
ATOM 1226 C C . PHE A 1 156 ? -8.197 -0.747 -17.550 1.00 80.88 156 PHE A C 1
ATOM 1228 O O . PHE A 1 156 ? -7.992 -0.788 -18.758 1.00 80.88 156 PHE A O 1
ATOM 1235 N N . TYR A 1 157 ? -9.013 -1.617 -16.945 1.00 84.88 157 TYR A N 1
ATOM 1236 C CA . TYR A 1 157 ? -9.684 -2.703 -17.671 1.00 84.88 157 TYR A CA 1
ATOM 1237 C C . TYR A 1 157 ? -11.085 -2.350 -18.183 1.00 84.88 157 TYR A C 1
ATOM 1239 O O . TYR A 1 157 ? -11.690 -3.154 -18.890 1.00 84.88 157 TYR A O 1
ATOM 1247 N N . GLY A 1 158 ? -11.614 -1.178 -17.826 1.00 81.75 158 GLY A N 1
ATOM 1248 C CA . GLY A 1 158 ? -12.954 -0.734 -18.213 1.00 81.75 158 GLY A CA 1
ATOM 1249 C C . GLY A 1 158 ? -14.089 -1.574 -17.619 1.00 81.75 158 GLY A C 1
ATOM 1250 O O . GLY A 1 158 ? -15.189 -1.579 -18.166 1.00 81.75 158 GLY A O 1
ATOM 1251 N N . THR A 1 159 ? -13.838 -2.313 -16.533 1.00 84.44 159 THR A N 1
ATOM 1252 C CA . THR A 1 159 ? -14.812 -3.221 -15.909 1.00 84.44 159 THR A CA 1
ATOM 1253 C C . THR A 1 159 ? -14.557 -3.384 -14.411 1.00 84.44 159 THR A C 1
ATOM 1255 O O . THR A 1 159 ? -13.413 -3.377 -13.964 1.00 84.44 159 THR A O 1
ATOM 1258 N N . ASP A 1 160 ? -15.628 -3.584 -13.641 1.00 88.69 160 ASP A N 1
ATOM 1259 C CA . ASP A 1 160 ? -15.561 -4.086 -12.261 1.00 88.69 160 ASP A CA 1
ATOM 1260 C C . ASP A 1 160 ? -15.668 -5.618 -12.194 1.00 88.69 160 ASP A C 1
ATOM 1262 O O . ASP A 1 160 ? -15.191 -6.231 -11.244 1.00 88.69 160 ASP A O 1
ATOM 1266 N N . GLN A 1 161 ? -16.252 -6.250 -13.218 1.00 93.62 161 GLN A N 1
ATOM 1267 C CA . GLN A 1 161 ? -16.434 -7.699 -13.298 1.00 93.62 161 GLN A CA 1
ATOM 1268 C C . GLN A 1 161 ? -15.125 -8.358 -13.739 1.00 93.62 161 GLN A C 1
ATOM 1270 O O . GLN A 1 161 ? -14.795 -8.381 -14.929 1.00 93.62 161 GLN A O 1
ATOM 1275 N N . PHE A 1 162 ? -14.374 -8.878 -12.772 1.00 88.44 162 PHE A N 1
ATOM 1276 C CA . PHE A 1 162 ? -13.128 -9.590 -13.006 1.00 88.44 162 PHE A CA 1
ATOM 1277 C C . PHE A 1 162 ? -12.915 -10.629 -11.908 1.00 88.44 162 PHE A C 1
ATOM 1279 O O . PHE A 1 162 ? -12.634 -10.291 -10.7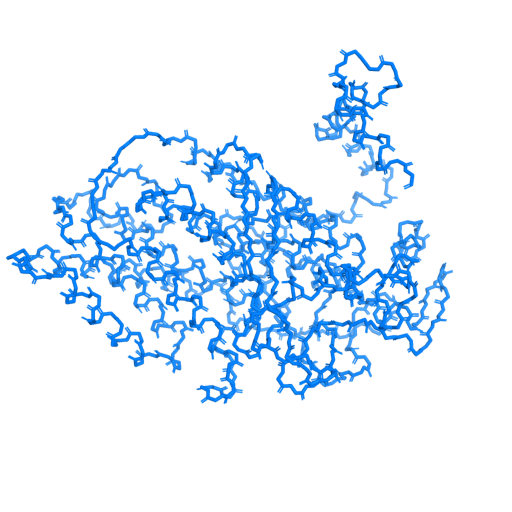59 1.00 88.44 162 PHE A O 1
ATOM 1286 N N . GLN A 1 163 ? -12.994 -11.903 -12.284 1.00 97.50 163 GLN A N 1
ATOM 1287 C CA . GLN A 1 163 ? -12.759 -13.000 -11.356 1.00 97.50 163 GLN A CA 1
ATOM 1288 C C . GLN A 1 163 ? -11.270 -13.172 -11.066 1.00 97.50 163 GLN A C 1
ATOM 1290 O O . GLN A 1 163 ? -10.479 -13.403 -11.986 1.00 97.50 163 GLN A O 1
ATOM 1295 N N . PHE A 1 164 ? -10.868 -13.192 -9.800 1.00 96.75 164 PHE A N 1
ATOM 1296 C CA . PHE A 1 164 ? -9.496 -13.514 -9.404 1.00 96.75 164 PHE A CA 1
ATOM 1297 C C . PHE A 1 164 ? -9.439 -14.201 -8.043 1.00 96.75 164 PHE A C 1
ATOM 1299 O O . PHE A 1 164 ? -10.376 -14.149 -7.254 1.00 96.75 164 PHE A O 1
ATOM 1306 N N . GLN A 1 165 ? -8.321 -14.874 -7.789 1.00 97.06 165 GLN A N 1
ATOM 1307 C CA . GLN A 1 165 ? -8.017 -15.462 -6.493 1.00 97.06 165 GLN A CA 1
ATOM 1308 C C . GLN A 1 165 ? -6.789 -14.775 -5.928 1.00 97.06 165 GLN A C 1
ATOM 1310 O O . GLN A 1 165 ? -5.872 -14.458 -6.680 1.00 97.06 165 GLN A O 1
ATOM 1315 N N . PHE A 1 166 ? -6.755 -14.559 -4.622 1.00 95.62 166 PHE A N 1
ATOM 1316 C CA . PHE A 1 166 ? -5.605 -13.966 -3.959 1.00 95.62 166 PHE A CA 1
ATOM 1317 C C . PHE A 1 166 ? -5.273 -14.743 -2.687 1.00 95.62 166 PHE A C 1
ATOM 1319 O O . PHE A 1 166 ? -6.162 -15.089 -1.908 1.00 95.62 166 PHE A O 1
ATOM 1326 N N . GLN A 1 167 ? -3.989 -15.039 -2.501 1.00 91.69 167 GLN A N 1
ATOM 1327 C CA . GLN A 1 1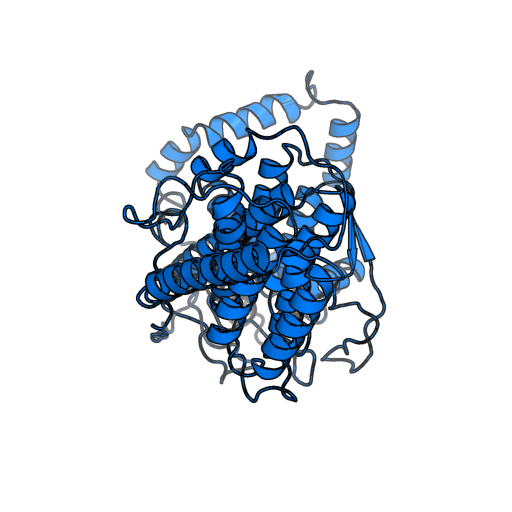67 ? -3.451 -15.619 -1.278 1.00 91.69 167 GLN A CA 1
ATOM 1328 C C . GLN A 1 167 ? -2.684 -14.529 -0.537 1.00 91.69 167 GLN A C 1
ATOM 1330 O O . GLN A 1 167 ? -1.751 -13.949 -1.087 1.00 91.69 167 GLN A O 1
ATOM 1335 N N . SER A 1 168 ? -3.095 -14.264 0.698 1.00 93.19 168 SER A N 1
ATOM 1336 C CA . SER A 1 168 ? -2.448 -13.282 1.561 1.00 93.19 168 SER A CA 1
ATOM 1337 C C . SER A 1 168 ? -1.220 -13.883 2.242 1.00 93.19 168 SER A C 1
ATOM 1339 O O . SER A 1 168 ? -1.265 -15.026 2.700 1.00 93.19 168 SER A O 1
ATOM 1341 N N . ASP A 1 169 ? -0.146 -13.103 2.377 1.00 90.00 169 ASP A N 1
ATOM 1342 C CA . ASP A 1 169 ? 1.039 -13.525 3.133 1.00 90.00 169 ASP A CA 1
ATOM 1343 C C . ASP A 1 169 ? 0.775 -13.604 4.645 1.00 90.00 169 ASP A C 1
ATOM 1345 O O . ASP A 1 169 ? 1.490 -14.290 5.374 1.00 90.00 169 ASP A O 1
ATOM 1349 N N . GLU A 1 170 ? -0.301 -12.981 5.121 1.00 93.06 170 GLU A N 1
ATOM 1350 C CA . GLU A 1 170 ? -0.815 -13.178 6.479 1.00 93.06 170 GLU A CA 1
ATOM 1351 C C . GLU A 1 170 ? -1.266 -14.632 6.703 1.00 93.06 170 GLU A C 1
ATOM 1353 O O . GLU A 1 170 ? -1.227 -15.144 7.818 1.00 93.06 170 GLU A O 1
ATOM 1358 N N . TYR A 1 171 ? -1.638 -15.332 5.626 1.00 91.81 171 TYR A N 1
ATOM 1359 C CA . TYR A 1 171 ? -2.105 -16.717 5.612 1.00 91.81 171 TYR A CA 1
ATOM 1360 C C . TYR A 1 171 ? -1.359 -17.541 4.549 1.00 91.81 171 TYR A C 1
ATOM 1362 O O . TYR A 1 171 ? -1.947 -18.067 3.598 1.00 91.81 171 TYR A O 1
ATOM 1370 N N . ASN A 1 172 ? -0.041 -17.657 4.721 1.00 84.69 172 ASN A N 1
ATOM 1371 C CA . ASN A 1 172 ? 0.876 -18.352 3.805 1.00 84.69 172 ASN A CA 1
ATOM 1372 C C . ASN A 1 172 ? 1.450 -19.672 4.353 1.00 84.69 172 ASN A C 1
ATOM 1374 O O . ASN A 1 172 ? 2.414 -20.203 3.800 1.00 84.69 172 ASN A O 1
ATOM 1378 N N . GLY A 1 173 ? 0.913 -20.198 5.460 1.00 88.81 173 GLY A N 1
ATOM 1379 C CA . GLY A 1 173 ? 1.437 -21.430 6.054 1.00 88.81 173 GLY A CA 1
ATOM 1380 C C . GLY A 1 173 ? 2.801 -21.269 6.735 1.00 88.81 173 GLY A C 1
ATOM 1381 O O . GLY A 1 173 ? 3.412 -22.280 7.078 1.00 88.81 173 GLY A O 1
ATOM 1382 N N . ALA A 1 174 ? 3.283 -20.037 6.931 1.00 86.12 174 ALA A N 1
ATOM 1383 C CA . ALA A 1 174 ? 4.565 -19.731 7.567 1.00 86.12 174 ALA A CA 1
ATOM 1384 C C . ALA A 1 174 ? 4.461 -18.624 8.632 1.00 86.12 174 ALA A C 1
ATOM 1386 O O . ALA A 1 174 ? 5.100 -18.729 9.683 1.00 86.12 174 ALA A O 1
ATOM 1387 N N . THR A 1 175 ? 3.643 -17.595 8.395 1.00 87.31 175 THR A N 1
ATOM 1388 C CA . THR A 1 175 ? 3.410 -16.483 9.326 1.00 87.31 175 THR A CA 1
ATOM 1389 C C . THR A 1 175 ? 2.836 -17.003 10.641 1.00 87.31 175 THR A C 1
ATOM 1391 O O . THR A 1 175 ? 1.863 -17.761 10.659 1.00 87.31 175 THR A O 1
ATOM 1394 N N . LYS A 1 176 ? 3.460 -16.626 11.761 1.00 88.81 176 LYS A N 1
ATOM 1395 C CA . LYS A 1 176 ? 3.016 -17.016 13.102 1.00 88.81 176 LYS A CA 1
ATOM 1396 C C . LYS A 1 176 ? 2.128 -15.936 13.683 1.00 88.81 176 LYS A C 1
ATOM 1398 O O . LYS A 1 176 ? 2.529 -14.781 13.740 1.00 88.81 176 LYS A O 1
ATOM 1403 N N . ASP A 1 177 ? 0.976 -16.357 14.177 1.00 85.75 177 ASP A N 1
ATOM 1404 C CA . ASP A 1 177 ? 0.073 -15.507 14.922 1.00 85.75 177 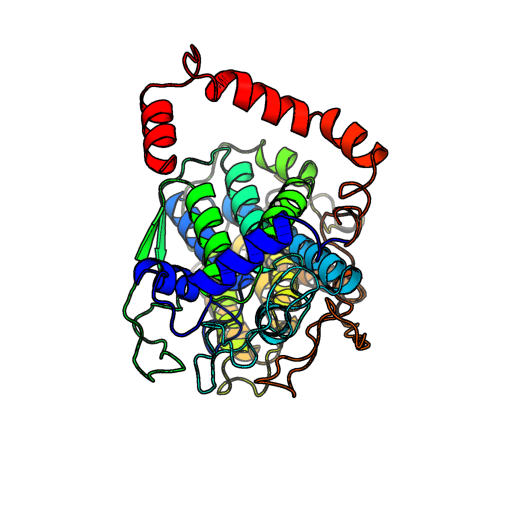ASP A CA 1
ATOM 1405 C C . ASP A 1 177 ? 0.748 -14.987 16.195 1.00 85.75 177 ASP A C 1
ATOM 1407 O O . ASP A 1 177 ? 1.212 -15.768 17.028 1.00 85.75 177 ASP A O 1
ATOM 1411 N N . SER A 1 178 ? 0.796 -13.667 16.325 1.00 79.19 178 SER A N 1
ATOM 1412 C CA . SER A 1 178 ? 1.401 -12.939 17.444 1.00 79.19 178 SER A CA 1
ATOM 1413 C C . SER A 1 178 ? 0.882 -13.366 18.825 1.00 79.19 178 SER A C 1
ATOM 1415 O O . SER A 1 178 ? 1.661 -13.463 19.770 1.00 79.19 178 SER A O 1
ATOM 1417 N N . ILE A 1 179 ? -0.414 -13.672 18.941 1.00 80.50 179 ILE A N 1
ATOM 1418 C CA . ILE A 1 179 ? -1.071 -13.970 20.220 1.00 80.50 179 ILE A CA 1
ATOM 1419 C C . ILE A 1 179 ? -0.925 -15.446 20.599 1.00 80.50 179 ILE A C 1
ATOM 1421 O O . ILE A 1 179 ? -0.662 -15.784 21.751 1.00 80.50 179 ILE A O 1
ATOM 1425 N N . THR A 1 180 ? -1.130 -16.351 19.642 1.00 84.81 180 THR A N 1
ATOM 1426 C CA . THR A 1 180 ? -1.162 -17.800 19.901 1.00 84.81 180 THR A CA 1
ATOM 1427 C C . THR A 1 180 ? 0.160 -18.506 19.608 1.00 84.81 180 THR A C 1
ATOM 1429 O O . THR A 1 180 ? 0.325 -19.670 19.979 1.00 84.81 180 THR A O 1
ATOM 1432 N N . GLY A 1 181 ? 1.082 -17.853 18.896 1.00 85.88 181 GLY A N 1
ATOM 1433 C CA . GLY A 1 181 ? 2.330 -18.432 18.394 1.00 85.88 181 GLY A CA 1
ATOM 1434 C C . GLY A 1 181 ? 2.141 -19.484 17.294 1.00 85.88 181 GLY A C 1
ATOM 1435 O O . GLY A 1 181 ? 3.120 -20.080 16.833 1.00 85.88 181 GLY A O 1
ATOM 1436 N N . ARG A 1 182 ? 0.897 -19.749 16.875 1.00 90.06 182 ARG A N 1
ATOM 1437 C CA . ARG A 1 182 ? 0.568 -20.781 15.887 1.00 90.06 182 ARG A CA 1
ATOM 1438 C C . ARG A 1 182 ? 0.821 -20.270 14.480 1.00 90.06 182 ARG A C 1
ATOM 1440 O O . ARG A 1 182 ? 0.524 -19.126 14.162 1.00 90.06 182 ARG A O 1
ATOM 1447 N N . VAL A 1 183 ? 1.312 -21.150 13.617 1.00 91.31 183 VAL A N 1
ATOM 1448 C CA . VAL A 1 183 ? 1.425 -20.860 12.186 1.00 91.31 183 VAL A CA 1
ATOM 1449 C C . VAL A 1 183 ? 0.022 -20.731 11.590 1.00 91.31 183 VAL A C 1
ATOM 1451 O O . VAL A 1 183 ? -0.802 -21.638 11.740 1.00 91.31 183 VAL A O 1
ATOM 1454 N N . ARG A 1 184 ? -0.254 -19.607 10.924 1.00 91.31 184 ARG A N 1
ATOM 1455 C CA . ARG A 1 184 ? -1.504 -19.384 10.193 1.00 91.31 184 ARG A CA 1
ATOM 1456 C C . ARG A 1 184 ? -1.521 -20.265 8.938 1.00 91.31 184 ARG A C 1
ATOM 1458 O O . ARG A 1 184 ? -0.511 -20.338 8.239 1.00 91.31 184 ARG A O 1
ATOM 1465 N N . PRO A 1 185 ? -2.634 -20.964 8.644 1.00 93.75 185 PRO A N 1
ATOM 1466 C CA . PRO A 1 185 ? -2.712 -21.861 7.496 1.00 93.75 185 PRO A CA 1
ATOM 1467 C C . PRO A 1 185 ? -2.678 -21.085 6.177 1.00 93.75 185 PRO A C 1
ATOM 1469 O O . PRO A 1 185 ? -2.896 -19.878 6.152 1.00 93.75 185 PRO A O 1
ATOM 1472 N N . ASN A 1 186 ? -2.484 -21.799 5.068 1.00 90.38 186 ASN A N 1
ATOM 1473 C CA . ASN A 1 186 ? -2.702 -21.233 3.740 1.00 90.38 186 ASN A CA 1
ATOM 1474 C C . ASN A 1 186 ? -4.176 -20.844 3.549 1.00 90.38 186 ASN A C 1
ATOM 1476 O O . ASN A 1 186 ? -5.057 -21.699 3.701 1.00 90.38 186 ASN A O 1
ATOM 1480 N N . ARG A 1 187 ? -4.443 -19.583 3.187 1.00 91.75 187 ARG A N 1
ATOM 1481 C CA . ARG A 1 187 ? -5.781 -19.104 2.804 1.00 91.75 187 ARG A CA 1
ATOM 1482 C C . ARG A 1 187 ? -5.756 -18.368 1.479 1.00 91.75 187 ARG A C 1
ATOM 1484 O O . ARG A 1 187 ? -5.010 -17.412 1.289 1.00 91.75 187 ARG A O 1
ATOM 1491 N N . THR A 1 188 ? -6.638 -18.801 0.588 1.00 93.81 188 THR A N 1
ATOM 1492 C CA . THR A 1 188 ? -6.886 -18.174 -0.706 1.00 93.81 188 THR A CA 1
ATOM 1493 C C . THR A 1 188 ? -8.338 -17.732 -0.745 1.00 93.81 188 THR A C 1
ATOM 1495 O O . THR A 1 188 ? -9.230 -18.538 -0.486 1.00 93.81 188 THR A O 1
ATOM 1498 N N . ARG A 1 189 ? -8.574 -16.465 -1.083 1.00 96.19 189 ARG A N 1
ATOM 1499 C CA . ARG A 1 189 ? -9.918 -15.906 -1.256 1.00 96.19 189 ARG A CA 1
ATOM 1500 C C . ARG A 1 189 ? -10.198 -15.698 -2.738 1.00 96.19 189 ARG A C 1
ATOM 1502 O O . ARG A 1 189 ? -9.287 -15.369 -3.499 1.00 96.19 189 ARG A O 1
ATOM 1509 N N . SER A 1 190 ? -11.441 -15.947 -3.141 1.00 97.50 190 SER A N 1
ATOM 1510 C CA . SER A 1 190 ? -11.913 -15.791 -4.520 1.00 97.50 190 SER A CA 1
ATOM 1511 C C . SER A 1 190 ? -12.863 -14.607 -4.596 1.00 97.50 190 SER A C 1
ATOM 1513 O O . SER A 1 190 ? -13.747 -14.474 -3.753 1.00 97.50 190 SER A O 1
ATOM 1515 N N . TYR A 1 191 ? -12.693 -13.783 -5.620 1.00 95.31 191 TYR A N 1
ATOM 1516 C CA . TYR A 1 191 ? -13.511 -12.604 -5.864 1.00 95.31 191 TYR A CA 1
ATOM 1517 C C . TYR A 1 191 ? -14.054 -12.646 -7.284 1.00 95.31 191 TYR A C 1
ATOM 1519 O O . TYR A 1 191 ? -13.331 -13.013 -8.209 1.00 95.31 191 TYR A O 1
ATOM 1527 N N . GLU A 1 192 ? -15.306 -12.233 -7.446 1.00 94.06 192 GLU A N 1
ATOM 1528 C CA . GLU A 1 192 ? -16.003 -12.114 -8.730 1.00 94.06 192 GLU A CA 1
ATOM 1529 C C . GLU A 1 192 ? -15.786 -10.741 -9.380 1.00 94.06 192 GLU A C 1
ATOM 1531 O O . GLU A 1 192 ? -15.881 -10.582 -10.598 1.00 94.06 192 GLU A O 1
ATOM 1536 N N . ARG A 1 193 ? -15.498 -9.731 -8.555 1.00 91.00 193 ARG A N 1
ATOM 1537 C CA . ARG A 1 193 ? -15.362 -8.332 -8.962 1.00 91.00 193 ARG A CA 1
ATOM 1538 C C . ARG A 1 193 ? -14.356 -7.584 -8.096 1.00 91.00 193 ARG A C 1
ATOM 1540 O O . ARG A 1 193 ? -14.149 -7.942 -6.935 1.00 91.00 193 ARG A O 1
ATOM 1547 N N . PHE A 1 194 ? -13.768 -6.518 -8.631 1.00 90.06 194 PHE A N 1
ATOM 1548 C CA . PHE A 1 194 ? -12.807 -5.698 -7.886 1.00 90.06 194 PHE A CA 1
ATOM 1549 C C . PHE A 1 194 ? -13.449 -5.036 -6.662 1.00 90.06 194 PHE A C 1
ATOM 1551 O O . PHE A 1 194 ? -12.867 -5.063 -5.580 1.00 90.06 194 PHE A O 1
ATOM 1558 N N . SER A 1 195 ? -14.678 -4.531 -6.798 1.00 87.88 195 SER A N 1
ATOM 1559 C CA . SER A 1 195 ? -15.438 -3.926 -5.696 1.00 87.88 195 SER A CA 1
ATOM 1560 C C . SER A 1 195 ? -15.701 -4.877 -4.520 1.00 87.88 195 SER A C 1
ATOM 1562 O O . SER A 1 195 ? -15.808 -4.423 -3.386 1.00 87.88 195 SER A O 1
ATOM 1564 N N . GLN A 1 196 ? -15.747 -6.194 -4.750 1.00 91.38 196 GLN A N 1
ATOM 1565 C CA . GLN A 1 196 ? -15.919 -7.187 -3.685 1.00 91.38 196 GLN A CA 1
ATOM 1566 C C . GLN A 1 196 ? -14.656 -7.289 -2.826 1.00 91.38 196 GLN A C 1
ATOM 1568 O O . GLN A 1 196 ? -14.746 -7.307 -1.602 1.00 91.38 196 GLN A O 1
ATOM 1573 N N . ALA A 1 197 ? -13.481 -7.332 -3.458 1.00 93.06 197 ALA A N 1
ATOM 1574 C CA . ALA A 1 197 ? -12.211 -7.337 -2.739 1.00 93.06 197 ALA A CA 1
ATOM 1575 C C . ALA A 1 197 ? -11.952 -5.999 -2.027 1.00 93.06 197 ALA A C 1
ATOM 1577 O O . ALA A 1 197 ? -11.443 -5.981 -0.909 1.00 93.06 197 ALA A O 1
ATOM 1578 N N . GLU A 1 198 ? -12.339 -4.882 -2.649 1.00 91.31 198 GLU A N 1
ATOM 1579 C CA . GLU A 1 198 ? -12.269 -3.550 -2.041 1.00 91.31 198 GLU A CA 1
ATOM 1580 C C . GLU A 1 198 ? -13.143 -3.439 -0.784 1.00 91.31 198 GLU A C 1
ATOM 1582 O O . GLU A 1 198 ? -12.669 -2.945 0.238 1.00 91.31 198 GLU A O 1
ATOM 1587 N N . GLU A 1 199 ? -14.385 -3.934 -0.835 1.00 89.44 199 GLU A N 1
ATOM 1588 C CA . GLU A 1 199 ? -15.299 -3.952 0.315 1.00 89.44 199 GLU A CA 1
ATOM 1589 C C . GLU A 1 199 ? -14.767 -4.844 1.443 1.00 89.44 199 GLU A C 1
ATOM 1591 O O . GLU A 1 199 ? -14.814 -4.475 2.617 1.00 89.44 199 GLU A O 1
ATOM 1596 N N . GLU A 1 200 ? -14.192 -5.999 1.105 1.00 94.88 200 GLU A N 1
ATOM 1597 C CA . GLU A 1 200 ? -13.600 -6.888 2.101 1.00 94.88 200 GLU A CA 1
ATOM 1598 C C . GLU A 1 200 ? -12.380 -6.244 2.795 1.00 94.88 200 GLU A C 1
ATOM 1600 O O . GLU A 1 200 ? -12.283 -6.259 4.027 1.00 94.88 200 GLU A O 1
ATOM 1605 N N . ASN A 1 201 ? -11.500 -5.582 2.032 1.00 93.12 201 ASN A N 1
ATOM 1606 C CA . ASN A 1 201 ? -10.409 -4.762 2.571 1.00 93.12 201 ASN A CA 1
ATOM 1607 C C . ASN A 1 201 ? -10.927 -3.668 3.521 1.00 93.12 201 ASN A C 1
ATOM 1609 O O . ASN A 1 201 ? -10.383 -3.443 4.602 1.00 93.12 201 ASN A O 1
ATOM 1613 N N . PHE A 1 202 ? -12.003 -3.000 3.134 1.00 86.00 202 PHE A N 1
ATOM 1614 C CA . PHE A 1 202 ? -12.645 -1.923 3.880 1.00 86.00 202 PHE A CA 1
ATOM 1615 C C . PHE A 1 202 ? -13.261 -2.406 5.207 1.00 86.00 202 PHE A C 1
ATOM 1617 O O . PHE A 1 202 ? -13.095 -1.760 6.247 1.00 86.00 202 PHE A O 1
ATOM 1624 N N . LEU A 1 203 ? -13.916 -3.571 5.207 1.00 89.69 203 LEU A N 1
ATOM 1625 C CA . LEU A 1 203 ? -14.477 -4.204 6.407 1.00 89.69 203 LEU A CA 1
ATOM 1626 C C . LEU A 1 203 ? -13.400 -4.772 7.340 1.00 89.69 203 LEU A C 1
ATOM 1628 O O . LEU A 1 203 ? -13.569 -4.738 8.562 1.00 89.69 203 LEU A O 1
ATOM 1632 N N . SER A 1 204 ? -12.266 -5.227 6.797 1.00 94.12 204 SER A N 1
ATOM 1633 C CA . SER A 1 204 ? -11.180 -5.837 7.579 1.00 94.12 204 SER A CA 1
ATOM 1634 C C . SER A 1 204 ? -10.752 -4.982 8.777 1.00 94.12 204 SER A C 1
ATOM 1636 O O . SER A 1 204 ? -10.544 -5.482 9.883 1.00 94.12 204 SER A O 1
ATOM 1638 N N . ARG A 1 205 ? -10.706 -3.658 8.606 1.00 97.25 205 ARG A N 1
ATOM 1639 C CA . ARG A 1 205 ? -10.214 -2.740 9.637 1.00 97.25 205 ARG A CA 1
ATOM 1640 C C . ARG A 1 205 ? -11.221 -2.506 10.767 1.00 97.25 205 ARG A C 1
ATOM 1642 O O . ARG A 1 205 ? -10.811 -2.139 11.872 1.00 97.25 205 ARG A O 1
ATOM 1649 N N . ILE A 1 206 ? -12.508 -2.746 10.506 1.00 90.94 206 ILE A N 1
ATOM 1650 C CA . ILE A 1 206 ? -13.566 -2.786 11.527 1.00 90.94 206 ILE A CA 1
ATOM 1651 C C . ILE A 1 206 ? -13.463 -4.087 12.313 1.00 90.94 206 ILE A C 1
ATOM 1653 O O . ILE A 1 206 ? -13.502 -4.055 13.541 1.00 90.94 206 ILE A O 1
ATOM 1657 N N . TYR A 1 207 ? -13.250 -5.215 11.631 1.00 95.00 207 TYR A N 1
ATOM 1658 C CA . TYR A 1 207 ? -13.070 -6.515 12.282 1.00 95.00 207 TYR A CA 1
ATOM 1659 C C . TYR A 1 207 ? -11.820 -6.560 13.166 1.00 95.00 207 TYR A C 1
ATOM 1661 O O . TYR A 1 207 ? -11.861 -7.138 14.252 1.00 95.00 207 TYR A O 1
ATOM 1669 N N . LEU A 1 208 ? -10.746 -5.873 12.764 1.00 94.38 208 LEU A N 1
ATOM 1670 C CA . LEU A 1 208 ? -9.579 -5.643 13.619 1.00 94.38 208 LEU A CA 1
ATOM 1671 C C . LEU A 1 208 ? -9.835 -4.624 14.747 1.00 94.38 208 LEU A C 1
ATOM 1673 O O . LEU A 1 208 ? -9.035 -4.522 15.672 1.00 94.38 208 LEU A O 1
ATOM 1677 N N . GLY A 1 209 ? -10.922 -3.851 14.700 1.00 95.12 209 GLY A N 1
ATOM 1678 C CA . GLY A 1 209 ? -11.259 -2.844 15.711 1.00 95.12 209 GLY A CA 1
ATOM 1679 C C . GLY A 1 209 ? -10.341 -1.620 15.720 1.00 95.12 209 GLY A C 1
ATOM 1680 O O . GLY A 1 209 ? -10.259 -0.922 16.730 1.00 95.12 209 GLY A O 1
ATOM 1681 N N . VAL A 1 210 ? -9.632 -1.346 14.622 1.00 95.56 210 VAL A N 1
ATOM 1682 C CA . VAL A 1 210 ? -8.643 -0.253 14.539 1.00 95.56 210 VAL A CA 1
ATOM 1683 C C . VAL A 1 210 ? -9.183 1.007 13.858 1.00 95.56 210 VAL A C 1
ATOM 1685 O O . VAL A 1 210 ? -8.517 2.046 13.883 1.00 95.56 210 VAL A O 1
ATOM 1688 N N . HIS A 1 211 ? -10.381 0.946 13.274 1.00 96.38 211 HIS A N 1
ATOM 1689 C CA . HIS A 1 211 ? -11.028 2.060 12.582 1.00 96.38 211 HIS A CA 1
ATOM 1690 C C . HIS A 1 211 ? -12.540 2.114 12.812 1.00 96.38 211 HIS A C 1
ATOM 1692 O O . HIS A 1 211 ? -13.169 1.095 13.082 1.00 96.38 211 HIS A O 1
ATOM 1698 N N . TRP A 1 212 ? -13.103 3.311 12.648 1.00 88.12 212 TRP A N 1
ATOM 1699 C CA . TRP A 1 212 ? -14.543 3.555 12.564 1.00 88.12 212 TRP A CA 1
ATOM 1700 C C . TRP A 1 212 ? -15.046 3.328 11.135 1.00 88.12 212 TRP A C 1
ATOM 1702 O O . TRP A 1 212 ? -14.273 3.456 10.183 1.00 88.12 212 TRP A O 1
ATOM 1712 N N . ARG A 1 213 ? -16.346 3.072 10.955 1.00 86.88 213 ARG A N 1
ATOM 1713 C CA . ARG A 1 213 ? -16.959 2.953 9.623 1.00 86.88 213 ARG A CA 1
ATOM 1714 C C . ARG A 1 213 ? -16.761 4.208 8.774 1.00 86.88 213 ARG A C 1
ATOM 1716 O O . ARG A 1 213 ? -16.391 4.074 7.611 1.00 86.88 213 ARG A O 1
ATOM 1723 N N . ILE A 1 214 ? -16.927 5.399 9.359 1.00 83.38 214 ILE A N 1
ATOM 1724 C CA . ILE A 1 214 ? -16.741 6.681 8.661 1.00 83.38 214 ILE A CA 1
ATOM 1725 C C . ILE A 1 214 ? -15.323 6.854 8.103 1.00 83.38 214 ILE A C 1
ATOM 1727 O O . ILE A 1 214 ? -15.157 7.421 7.028 1.00 83.38 214 ILE A O 1
ATOM 1731 N N . ASP A 1 215 ? -14.301 6.322 8.788 1.00 81.31 215 ASP A N 1
ATOM 1732 C CA . ASP A 1 215 ? -12.915 6.388 8.310 1.00 81.31 215 ASP A CA 1
ATOM 1733 C C . ASP A 1 215 ? -12.774 5.692 6.960 1.00 81.31 215 ASP A C 1
ATOM 1735 O O . ASP A 1 215 ? -11.949 6.077 6.135 1.00 81.31 215 ASP A O 1
ATOM 1739 N N . GLN A 1 216 ? -13.549 4.628 6.774 1.00 83.06 216 GLN A N 1
ATOM 1740 C CA . GLN A 1 216 ? -13.519 3.805 5.587 1.00 83.06 216 GLN A CA 1
ATOM 1741 C C . GLN A 1 216 ? -14.346 4.456 4.465 1.00 83.06 216 GLN A C 1
ATOM 1743 O O . GLN A 1 216 ? -13.882 4.559 3.332 1.00 83.06 216 GLN A O 1
ATOM 1748 N N . GLU A 1 217 ? -15.567 4.915 4.770 1.00 78.31 217 GLU A N 1
ATOM 1749 C CA . GLU A 1 217 ? -16.495 5.500 3.785 1.00 78.31 217 GLU A CA 1
ATOM 1750 C C . GLU A 1 217 ? -15.908 6.759 3.139 1.00 78.31 217 GLU A C 1
ATOM 1752 O O . GLU A 1 217 ? -15.896 6.899 1.915 1.00 78.31 217 GLU A O 1
ATOM 1757 N N . GLU A 1 218 ? -15.348 7.641 3.963 1.00 77.75 218 GLU A N 1
ATOM 1758 C CA . GLU A 1 218 ? -14.761 8.898 3.502 1.00 77.75 218 GLU A CA 1
ATOM 1759 C C . GLU A 1 218 ? -13.436 8.674 2.767 1.00 77.75 218 GLU A C 1
ATOM 1761 O O . GLU A 1 218 ? -13.147 9.385 1.808 1.00 77.75 218 GLU A O 1
ATOM 1766 N N . ALA A 1 219 ? -12.668 7.632 3.118 1.00 74.69 219 ALA A N 1
ATOM 1767 C CA . ALA A 1 219 ? -11.509 7.225 2.322 1.00 74.69 219 ALA A CA 1
ATOM 1768 C C . ALA A 1 219 ? -11.908 6.848 0.886 1.00 74.69 219 ALA A C 1
ATOM 1770 O O . ALA A 1 219 ? -11.229 7.248 -0.062 1.00 74.69 219 ALA A O 1
ATOM 1771 N N . ARG A 1 220 ? -13.019 6.117 0.709 1.00 71.06 220 ARG A N 1
ATOM 1772 C CA . ARG A 1 220 ? -13.508 5.730 -0.622 1.00 71.06 220 ARG A CA 1
ATOM 1773 C C . ARG A 1 220 ? -13.953 6.949 -1.429 1.00 71.06 220 ARG A C 1
ATOM 1775 O O . ARG A 1 220 ? -13.615 7.066 -2.604 1.00 71.06 220 ARG A O 1
ATOM 1782 N N . ILE A 1 221 ? -14.663 7.887 -0.794 1.00 71.12 221 ILE A N 1
ATOM 1783 C CA . ILE A 1 221 ? -15.095 9.151 -1.419 1.00 71.12 221 ILE A CA 1
ATOM 1784 C C . ILE A 1 221 ? -13.887 9.999 -1.831 1.00 71.12 221 ILE A C 1
ATOM 1786 O O . ILE A 1 221 ? -13.836 10.482 -2.966 1.00 71.12 221 ILE A O 1
ATOM 1790 N N . GLN A 1 222 ? -12.908 10.150 -0.936 1.00 66.94 222 GLN A N 1
ATOM 1791 C CA . GLN A 1 222 ? -11.670 10.880 -1.199 1.00 66.94 222 GLN A CA 1
ATOM 1792 C C . GLN A 1 222 ? -10.932 10.288 -2.406 1.00 66.94 222 GLN A C 1
ATOM 1794 O O . GLN A 1 222 ? -10.509 11.041 -3.277 1.00 66.94 222 GLN A O 1
ATOM 1799 N N . CYS A 1 223 ? -10.853 8.957 -2.511 1.00 68.56 223 CYS A N 1
ATOM 1800 C CA . CYS A 1 223 ? -10.196 8.271 -3.626 1.00 68.56 223 CYS A CA 1
ATOM 1801 C C . CYS A 1 223 ? -10.947 8.329 -4.950 1.00 68.56 223 CYS A C 1
ATOM 1803 O O . CYS A 1 223 ? -10.317 8.582 -5.968 1.00 68.56 223 CYS A O 1
ATOM 1805 N N . ILE A 1 224 ? -12.270 8.143 -4.967 1.00 61.66 224 ILE A N 1
ATOM 1806 C CA . ILE A 1 224 ? -13.061 8.322 -6.200 1.00 61.66 224 ILE A CA 1
ATOM 1807 C C . ILE A 1 224 ? -12.907 9.758 -6.724 1.00 61.66 224 ILE A C 1
ATOM 1809 O O . ILE A 1 224 ? -12.944 9.997 -7.931 1.00 61.66 224 ILE A O 1
ATOM 1813 N N . SER A 1 225 ? -12.721 10.712 -5.808 1.00 58.78 225 SER A N 1
ATOM 1814 C CA . SER A 1 225 ? -12.512 12.116 -6.143 1.00 58.78 225 SER A CA 1
ATOM 1815 C C . SER A 1 225 ? -11.099 12.419 -6.629 1.00 58.78 225 SER A C 1
ATOM 1817 O O . SER A 1 225 ? -10.958 13.450 -7.279 1.00 58.78 225 SER A O 1
ATOM 1819 N N . ILE A 1 226 ? -10.093 11.562 -6.362 1.00 60.16 226 ILE A N 1
ATOM 1820 C CA . ILE A 1 226 ? -8.761 11.648 -6.983 1.00 60.16 226 ILE A CA 1
ATOM 1821 C C . ILE A 1 226 ? -8.980 11.531 -8.484 1.00 60.16 226 ILE A C 1
ATOM 1823 O O . ILE A 1 226 ? -9.117 10.445 -9.043 1.00 60.16 226 ILE A O 1
ATOM 1827 N N . ASP A 1 227 ? -9.126 12.695 -9.110 1.00 51.31 227 ASP A N 1
ATOM 1828 C CA . ASP A 1 227 ? -9.556 12.812 -10.484 1.00 51.31 227 ASP A CA 1
ATOM 1829 C C . ASP A 1 227 ? -8.429 12.327 -11.384 1.00 51.31 227 ASP A C 1
ATOM 1831 O O . ASP A 1 227 ? -7.483 13.030 -11.737 1.00 51.31 227 ASP A O 1
ATOM 1835 N N . THR A 1 228 ? -8.559 11.064 -11.746 1.00 52.94 228 THR A N 1
ATOM 1836 C CA . THR A 1 228 ? -7.699 10.359 -12.670 1.00 52.94 228 THR A CA 1
ATOM 1837 C C . THR A 1 228 ? -7.934 10.820 -14.102 1.00 52.94 228 THR A C 1
ATOM 1839 O O . THR A 1 228 ? -7.497 10.116 -14.989 1.00 52.94 228 THR A O 1
ATOM 1842 N N . ASN A 1 229 ? -8.576 11.954 -14.412 1.00 42.75 229 ASN A N 1
ATOM 1843 C CA . ASN A 1 229 ? -8.850 12.368 -15.796 1.00 42.75 229 ASN A CA 1
ATOM 1844 C C . ASN A 1 229 ? -7.623 12.290 -16.735 1.00 42.75 229 ASN A C 1
ATOM 1846 O O . ASN A 1 229 ? -7.774 11.863 -17.883 1.00 42.75 229 ASN A O 1
ATOM 1850 N N . LEU A 1 230 ? -6.403 12.563 -16.250 1.00 48.22 230 LEU A N 1
ATOM 1851 C CA . LEU A 1 230 ? -5.160 12.298 -16.995 1.00 48.22 230 LEU A CA 1
ATOM 1852 C C . LEU A 1 230 ? -4.911 10.788 -17.218 1.00 48.22 230 LEU A C 1
ATOM 1854 O O . LEU A 1 230 ? -4.718 10.357 -18.353 1.00 48.22 230 LEU A O 1
ATOM 1858 N N . LEU A 1 231 ? -4.974 9.974 -16.159 1.00 52.34 231 LEU A N 1
ATOM 1859 C CA . LEU A 1 231 ? -4.757 8.516 -16.185 1.00 52.34 231 LEU A CA 1
ATOM 1860 C C . LEU A 1 231 ? -5.879 7.749 -16.922 1.00 52.34 231 LEU A C 1
ATOM 1862 O O . LEU A 1 231 ? -5.619 6.786 -17.633 1.00 52.34 231 LEU A O 1
ATOM 1866 N N . ARG A 1 232 ? -7.125 8.211 -16.808 1.00 46.06 232 ARG A N 1
ATOM 1867 C CA . ARG A 1 232 ? -8.354 7.709 -17.434 1.00 46.06 232 ARG A CA 1
ATOM 1868 C C . ARG A 1 232 ? -8.352 7.974 -18.935 1.00 46.06 232 ARG A C 1
ATOM 1870 O O . ARG A 1 232 ? -8.744 7.100 -19.702 1.00 46.06 232 ARG A O 1
ATOM 1877 N N . THR A 1 233 ? -7.894 9.152 -19.365 1.00 49.69 233 THR A N 1
ATOM 1878 C CA . THR A 1 233 ? -7.710 9.455 -20.796 1.00 49.69 233 THR A CA 1
ATOM 1879 C C . THR A 1 233 ? -6.599 8.589 -21.395 1.00 49.69 233 THR A C 1
ATOM 1881 O O . THR A 1 233 ? -6.721 8.134 -22.527 1.00 49.69 233 THR A O 1
ATOM 1884 N N . GLN A 1 234 ? -5.549 8.293 -20.623 1.00 47.72 234 GLN A N 1
ATOM 1885 C CA . GLN A 1 234 ? -4.437 7.439 -21.053 1.00 47.72 234 GLN A CA 1
ATOM 1886 C C . GLN A 1 234 ? -4.788 5.940 -21.067 1.00 47.72 234 GLN A C 1
ATOM 1888 O O . GLN A 1 234 ? -4.328 5.225 -21.953 1.00 47.72 234 GLN A O 1
ATOM 1893 N N . ALA A 1 235 ? -5.624 5.466 -20.136 1.00 42.09 235 ALA A N 1
ATOM 1894 C CA . ALA A 1 235 ? -6.095 4.079 -20.087 1.00 42.09 235 ALA A CA 1
ATOM 1895 C C . ALA A 1 235 ? -7.054 3.729 -21.242 1.00 42.09 235 ALA A C 1
ATOM 1897 O O . ALA A 1 235 ? -7.064 2.599 -21.718 1.00 42.09 235 ALA A O 1
ATOM 1898 N N . LYS A 1 236 ? -7.836 4.701 -21.735 1.00 44.06 236 LYS A N 1
ATOM 1899 C CA . LYS A 1 236 ? -8.822 4.492 -22.813 1.00 44.06 236 LYS A CA 1
ATOM 1900 C C . LYS A 1 236 ? -8.223 4.284 -24.214 1.00 44.06 236 LYS A C 1
ATOM 1902 O O . LYS A 1 236 ? -8.958 3.879 -25.107 1.00 44.06 236 LYS A O 1
ATOM 1907 N N . ASN A 1 237 ? -6.930 4.538 -24.424 1.00 41.06 237 ASN A N 1
ATOM 1908 C CA . ASN A 1 237 ? -6.332 4.616 -25.765 1.00 41.06 237 ASN A CA 1
ATOM 1909 C C . ASN A 1 237 ? -5.564 3.357 -26.222 1.00 41.06 237 ASN A C 1
ATOM 1911 O O . ASN A 1 237 ? -4.671 3.479 -27.056 1.00 41.06 237 ASN A O 1
ATOM 1915 N N . LEU A 1 238 ? -5.863 2.156 -25.709 1.00 42.88 238 LEU A N 1
ATOM 1916 C CA . LEU A 1 238 ? -5.022 0.976 -25.974 1.00 42.88 238 LEU A CA 1
ATOM 1917 C C . LEU A 1 238 ? -5.781 -0.329 -26.186 1.00 42.88 238 LEU A C 1
ATOM 1919 O O . LEU A 1 238 ? -6.197 -0.972 -25.223 1.00 42.88 238 LEU A O 1
ATOM 1923 N N . ILE A 1 239 ? -5.842 -0.768 -27.444 1.00 35.25 239 ILE A N 1
ATOM 1924 C CA . ILE A 1 239 ? -6.004 -2.170 -27.845 1.00 35.25 239 ILE A CA 1
ATOM 1925 C C . ILE A 1 239 ? -5.095 -2.407 -29.076 1.00 35.25 239 ILE A C 1
ATOM 1927 O O . ILE A 1 239 ? -5.090 -1.579 -29.984 1.00 35.25 239 ILE A O 1
ATOM 1931 N N . ASP A 1 240 ? -4.355 -3.529 -29.051 1.00 32.47 240 ASP A N 1
ATOM 1932 C CA . ASP A 1 240 ? -3.424 -4.117 -30.051 1.00 32.47 240 ASP A CA 1
ATOM 1933 C C . ASP A 1 240 ? -2.018 -3.469 -30.182 1.00 32.47 240 ASP A C 1
ATOM 1935 O O . ASP A 1 240 ? -1.891 -2.253 -30.210 1.00 32.47 240 ASP A O 1
ATOM 1939 N N . ALA A 1 241 ? -0.871 -4.163 -30.287 1.00 34.91 241 ALA A N 1
ATOM 1940 C CA . ALA A 1 241 ? -0.501 -5.583 -30.318 1.00 34.91 241 ALA A CA 1
ATOM 1941 C C . ALA A 1 241 ? 0.983 -5.747 -29.890 1.00 34.91 241 ALA A C 1
ATOM 1943 O O . ALA A 1 241 ? 1.814 -4.915 -30.251 1.00 34.91 241 ALA A O 1
ATOM 1944 N N . TYR A 1 242 ? 1.340 -6.851 -29.219 1.00 34.78 242 TYR A N 1
ATOM 1945 C CA . TYR A 1 242 ? 2.686 -7.446 -29.284 1.00 34.78 242 TYR A CA 1
ATOM 1946 C C . TYR A 1 242 ? 2.633 -8.921 -28.860 1.00 34.78 242 TYR A C 1
ATOM 1948 O O . TYR A 1 242 ? 2.094 -9.246 -27.802 1.00 34.78 242 TYR A O 1
ATOM 1956 N N . GLU A 1 243 ? 3.220 -9.807 -29.668 1.00 42.34 243 GLU A N 1
ATOM 1957 C CA . GLU A 1 243 ? 3.453 -11.212 -29.331 1.00 42.34 243 GLU A CA 1
ATOM 1958 C C . GLU A 1 243 ? 4.957 -11.534 -29.286 1.00 42.34 243 GLU A C 1
ATOM 1960 O O . GLU A 1 243 ? 5.729 -11.142 -30.161 1.00 42.34 243 GLU A O 1
ATOM 1965 N N . SER A 1 244 ? 5.296 -12.374 -28.299 1.00 35.97 244 SER A N 1
ATOM 1966 C CA . SER A 1 244 ? 6.513 -13.186 -28.087 1.00 35.97 244 SER A CA 1
ATOM 1967 C C . SER A 1 244 ? 7.596 -12.699 -27.086 1.00 35.97 244 SER A C 1
ATOM 1969 O O . SER A 1 244 ? 7.992 -11.541 -27.037 1.00 35.97 244 SER A O 1
ATOM 1971 N N . LYS A 1 245 ? 8.004 -13.678 -26.248 1.00 52.81 245 LYS A N 1
ATOM 1972 C CA . LYS A 1 245 ? 8.854 -13.741 -25.019 1.00 52.81 245 LYS A CA 1
ATOM 1973 C C . LYS A 1 245 ? 10.354 -13.389 -25.244 1.00 52.81 245 LYS A C 1
ATOM 1975 O O . LYS A 1 245 ? 10.775 -13.541 -26.386 1.00 52.81 245 LYS A O 1
ATOM 1980 N N . PRO A 1 246 ? 11.192 -13.036 -24.218 1.00 47.75 246 PRO A N 1
ATOM 1981 C CA . PRO A 1 246 ? 11.321 -13.681 -22.891 1.00 47.75 246 PRO A CA 1
ATOM 1982 C C . PRO A 1 246 ? 11.399 -12.742 -21.661 1.00 47.75 246 PRO A C 1
ATOM 1984 O O . PRO A 1 246 ? 12.067 -11.721 -21.667 1.00 47.75 246 PRO A O 1
ATOM 1987 N N . THR A 1 247 ? 10.767 -13.162 -20.554 1.00 63.56 247 THR A N 1
ATOM 1988 C CA . THR A 1 247 ? 10.713 -12.479 -19.237 1.00 63.56 247 THR A CA 1
ATOM 1989 C C . THR A 1 247 ? 10.229 -11.028 -19.272 1.00 63.56 247 THR A C 1
ATOM 1991 O O . THR A 1 247 ? 11.003 -10.103 -19.478 1.00 63.56 247 THR A O 1
ATOM 1994 N N . ASP A 1 248 ? 8.945 -10.827 -18.968 1.00 83.69 248 ASP A N 1
ATOM 1995 C CA . ASP A 1 248 ? 8.390 -9.502 -18.686 1.00 83.69 248 ASP A CA 1
ATOM 1996 C C . ASP A 1 248 ? 9.203 -8.821 -17.567 1.00 83.69 248 ASP A C 1
ATOM 1998 O O . ASP A 1 248 ? 9.141 -9.218 -16.397 1.00 83.69 248 ASP A O 1
ATOM 2002 N N . ALA A 1 249 ? 10.010 -7.825 -17.945 1.00 89.88 249 ALA A N 1
ATOM 2003 C CA . ALA A 1 249 ? 10.916 -7.137 -17.035 1.00 89.88 249 ALA A CA 1
ATOM 2004 C C . ALA A 1 249 ? 10.157 -6.350 -15.955 1.00 89.88 249 ALA A C 1
ATOM 2006 O O . ALA A 1 249 ? 10.640 -6.254 -14.828 1.00 89.88 249 ALA A O 1
ATOM 2007 N N . ILE A 1 250 ? 8.952 -5.850 -16.251 1.00 93.88 250 ILE A N 1
ATOM 2008 C CA . ILE A 1 250 ? 8.114 -5.146 -15.274 1.00 93.88 250 ILE A CA 1
ATOM 2009 C C . ILE A 1 250 ? 7.650 -6.121 -14.200 1.00 93.88 250 ILE A C 1
ATOM 2011 O O . ILE A 1 250 ? 7.827 -5.865 -13.009 1.00 93.88 250 ILE A O 1
ATOM 2015 N N . LEU A 1 251 ? 7.115 -7.277 -14.595 1.00 91.88 251 LEU A N 1
ATOM 2016 C CA . LEU A 1 251 ? 6.729 -8.314 -13.649 1.00 91.88 251 LEU A CA 1
ATOM 2017 C C . LEU A 1 251 ? 7.953 -8.865 -12.909 1.00 91.88 251 LEU A C 1
ATOM 2019 O O . LEU A 1 251 ? 7.854 -9.153 -11.718 1.00 91.88 251 LEU A O 1
ATOM 2023 N N . PHE A 1 252 ? 9.112 -9.014 -13.539 1.00 89.38 252 PHE A N 1
ATOM 2024 C CA . PHE A 1 252 ? 10.308 -9.443 -12.817 1.00 89.38 252 PHE A CA 1
ATOM 2025 C C . PHE A 1 252 ? 10.689 -8.444 -11.711 1.00 89.38 252 PHE A C 1
ATOM 2027 O O . PHE A 1 252 ? 10.765 -8.816 -10.539 1.00 89.38 252 PHE A O 1
ATOM 2034 N N . TRP A 1 253 ? 10.850 -7.165 -12.051 1.00 96.25 253 TRP A N 1
ATOM 2035 C CA . TRP A 1 253 ? 11.283 -6.141 -11.099 1.00 96.25 253 TRP A CA 1
ATOM 2036 C C . TRP A 1 253 ? 10.210 -5.767 -10.072 1.00 96.25 253 TRP A C 1
ATOM 2038 O O . TRP A 1 253 ? 10.552 -5.458 -8.932 1.00 96.25 253 TRP A O 1
ATOM 2048 N N . ASN A 1 254 ? 8.923 -5.911 -10.399 1.00 97.75 254 ASN A N 1
ATOM 2049 C CA . ASN A 1 254 ? 7.843 -5.852 -9.415 1.00 97.75 254 ASN A CA 1
ATOM 2050 C C . ASN A 1 254 ? 7.992 -6.955 -8.351 1.00 97.75 254 ASN A C 1
ATOM 2052 O O . ASN A 1 254 ? 7.855 -6.669 -7.166 1.00 97.75 254 ASN A O 1
ATOM 2056 N N . ALA A 1 255 ? 8.341 -8.192 -8.730 1.00 87.56 255 ALA A N 1
ATOM 2057 C CA . ALA A 1 255 ? 8.593 -9.255 -7.751 1.00 87.56 255 ALA A CA 1
ATOM 2058 C C . ALA A 1 255 ? 9.824 -8.958 -6.876 1.00 87.56 255 ALA A C 1
ATOM 2060 O O . ALA A 1 255 ? 9.788 -9.186 -5.667 1.00 87.56 255 ALA A O 1
ATOM 2061 N N . VAL A 1 256 ? 10.889 -8.400 -7.465 1.00 89.56 256 VAL A N 1
ATOM 2062 C CA . VAL A 1 256 ? 12.073 -7.948 -6.712 1.00 89.56 256 VAL A CA 1
ATOM 2063 C C . VAL A 1 256 ? 11.692 -6.869 -5.696 1.00 89.56 256 VAL A C 1
ATOM 2065 O O . VAL A 1 256 ? 12.081 -6.970 -4.537 1.00 89.56 256 VAL A O 1
ATOM 2068 N N . LEU A 1 257 ? 10.887 -5.880 -6.092 1.00 97.75 257 LEU A N 1
ATOM 2069 C CA . LEU A 1 257 ? 10.406 -4.819 -5.204 1.00 97.75 257 LEU A CA 1
ATOM 2070 C C . LEU A 1 257 ? 9.476 -5.349 -4.099 1.00 97.75 257 LEU A C 1
ATOM 2072 O O . LEU A 1 257 ? 9.614 -4.953 -2.945 1.00 97.75 257 LEU A O 1
ATOM 2076 N N . LEU A 1 258 ? 8.566 -6.277 -4.407 1.00 91.69 258 LEU A N 1
ATOM 2077 C CA . LEU A 1 258 ? 7.713 -6.919 -3.399 1.00 91.69 258 LEU A CA 1
ATOM 2078 C C . LEU A 1 258 ? 8.543 -7.651 -2.334 1.00 91.69 258 LEU A C 1
ATOM 2080 O O . LEU A 1 258 ? 8.224 -7.575 -1.146 1.00 91.69 258 LEU A O 1
ATOM 2084 N N . ASN A 1 259 ? 9.621 -8.324 -2.743 1.00 87.69 259 ASN A N 1
ATOM 2085 C CA . ASN A 1 259 ? 10.557 -8.962 -1.818 1.00 87.69 259 ASN A CA 1
ATOM 2086 C C . ASN A 1 259 ? 11.376 -7.931 -1.041 1.00 87.69 259 ASN A C 1
ATOM 2088 O O . ASN A 1 259 ? 11.541 -8.084 0.166 1.00 87.69 259 ASN A O 1
ATOM 2092 N N . ALA A 1 260 ? 11.834 -6.863 -1.700 1.00 90.56 260 ALA A N 1
ATOM 2093 C CA . ALA A 1 260 ? 12.557 -5.781 -1.044 1.00 90.56 260 ALA A CA 1
ATOM 2094 C C . ALA A 1 260 ? 11.722 -5.146 0.073 1.00 90.56 260 ALA A C 1
ATOM 2096 O O . ALA A 1 260 ? 12.213 -5.000 1.187 1.00 90.56 260 ALA A O 1
ATOM 2097 N N . ALA A 1 261 ? 10.447 -4.859 -0.198 1.00 93.56 261 ALA A N 1
ATOM 2098 C CA . ALA A 1 261 ? 9.515 -4.278 0.762 1.00 93.56 261 ALA A CA 1
ATOM 2099 C C . ALA A 1 261 ? 9.156 -5.224 1.920 1.00 93.56 261 ALA A C 1
ATOM 2101 O O . ALA A 1 261 ? 8.934 -4.760 3.030 1.00 93.56 261 ALA A O 1
ATOM 2102 N N . ALA A 1 262 ? 9.106 -6.542 1.691 1.00 89.62 262 ALA A N 1
ATOM 2103 C CA . ALA A 1 262 ? 8.958 -7.525 2.771 1.00 89.62 262 ALA A CA 1
ATOM 2104 C C . ALA A 1 262 ? 10.213 -7.603 3.652 1.00 89.62 262 ALA A C 1
ATOM 2106 O O . ALA A 1 262 ? 10.124 -7.636 4.879 1.00 89.62 262 ALA A O 1
ATOM 2107 N N . ASN A 1 263 ? 11.384 -7.649 3.015 1.00 87.94 263 ASN A N 1
ATOM 2108 C CA . ASN A 1 263 ? 12.682 -7.747 3.675 1.00 87.94 263 ASN A CA 1
ATOM 2109 C C . ASN A 1 263 ? 13.052 -6.489 4.459 1.00 87.94 263 ASN A C 1
ATOM 2111 O O . ASN A 1 263 ? 13.801 -6.587 5.421 1.00 87.94 263 ASN A O 1
ATOM 2115 N N . ASP A 1 264 ? 12.516 -5.333 4.076 1.00 92.62 264 ASP A N 1
ATOM 2116 C CA . ASP A 1 264 ? 12.754 -4.064 4.766 1.00 92.62 264 ASP A CA 1
ATOM 2117 C C . ASP A 1 264 ? 12.291 -4.092 6.234 1.00 92.62 264 ASP A C 1
ATOM 2119 O O . ASP A 1 264 ? 12.825 -3.382 7.076 1.00 92.62 264 ASP A O 1
ATOM 2123 N N . TYR A 1 265 ? 11.331 -4.963 6.553 1.00 89.94 265 TYR A N 1
ATOM 2124 C CA . TYR A 1 265 ? 10.799 -5.165 7.904 1.00 89.94 265 TYR A CA 1
ATOM 2125 C C . TYR A 1 265 ? 11.397 -6.381 8.617 1.00 89.94 265 TYR A C 1
ATOM 2127 O O . TYR A 1 265 ? 10.988 -6.718 9.726 1.00 89.94 265 TYR A O 1
ATOM 2135 N N . ASP A 1 266 ? 12.324 -7.093 7.977 1.00 85.62 266 ASP A N 1
ATOM 2136 C CA . ASP A 1 266 ? 12.995 -8.227 8.593 1.00 85.62 266 ASP A CA 1
ATOM 2137 C C . ASP A 1 266 ? 14.192 -7.768 9.425 1.00 85.62 266 ASP A C 1
ATOM 2139 O O . ASP A 1 266 ? 15.228 -7.365 8.892 1.00 85.62 266 ASP A O 1
ATOM 2143 N N . ASN A 1 267 ? 14.064 -7.923 10.741 1.00 81.50 267 ASN A N 1
ATOM 2144 C CA . ASN A 1 267 ? 15.101 -7.576 11.711 1.00 81.50 267 ASN A CA 1
ATOM 2145 C C . ASN A 1 267 ? 16.413 -8.367 11.537 1.00 81.50 267 ASN A C 1
ATOM 2147 O O . ASN A 1 267 ? 17.428 -7.976 12.103 1.00 81.50 267 ASN A O 1
ATOM 2151 N N . SER A 1 268 ? 16.430 -9.469 10.774 1.00 79.00 268 SER A N 1
ATOM 2152 C CA . SER A 1 268 ? 17.678 -10.158 10.404 1.00 79.00 268 SER A CA 1
ATOM 2153 C C . SER A 1 268 ? 18.445 -9.486 9.258 1.00 79.00 268 SER A C 1
ATOM 2155 O O . SER A 1 268 ? 19.614 -9.794 9.032 1.00 79.00 268 SER A O 1
ATOM 2157 N N . ILE A 1 269 ? 17.795 -8.570 8.538 1.00 69.31 269 ILE A N 1
ATOM 2158 C CA . ILE A 1 269 ? 18.363 -7.824 7.411 1.00 69.31 269 ILE A CA 1
ATOM 2159 C C . ILE A 1 269 ? 18.694 -6.392 7.839 1.00 69.31 269 ILE A C 1
ATOM 2161 O O . ILE A 1 269 ? 19.711 -5.842 7.415 1.00 69.31 269 ILE A O 1
ATOM 2165 N N . ALA A 1 270 ? 17.849 -5.780 8.671 1.00 65.75 270 ALA A N 1
ATOM 2166 C CA . ALA A 1 270 ? 17.984 -4.386 9.059 1.00 65.75 270 ALA A CA 1
ATOM 2167 C C . ALA A 1 270 ? 17.408 -4.099 10.451 1.00 65.75 270 ALA A C 1
ATOM 2169 O O . ALA A 1 270 ? 16.293 -4.504 10.749 1.00 65.75 270 ALA A O 1
ATOM 2170 N N . ASP A 1 271 ? 18.100 -3.275 11.246 1.00 78.00 271 ASP A N 1
ATOM 2171 C CA . ASP A 1 271 ? 17.594 -2.807 12.553 1.00 78.00 271 ASP A CA 1
ATOM 2172 C C . ASP A 1 271 ? 16.342 -1.906 12.437 1.00 78.00 271 ASP A C 1
ATOM 2174 O O . ASP A 1 271 ? 15.672 -1.612 13.425 1.00 78.00 271 ASP A O 1
ATOM 2178 N N . SER A 1 272 ? 16.051 -1.414 11.228 1.00 86.56 272 SER A N 1
ATOM 2179 C CA . SER A 1 272 ? 14.897 -0.573 10.900 1.00 86.56 272 SER A CA 1
ATOM 2180 C C . SER A 1 272 ? 14.621 -0.576 9.389 1.00 86.56 272 SER A C 1
ATOM 2182 O O . SER A 1 272 ? 15.565 -0.724 8.611 1.00 86.56 272 SER A O 1
ATOM 2184 N N . PRO A 1 273 ? 13.378 -0.368 8.935 1.00 92.25 273 PRO A N 1
ATOM 2185 C CA . PRO A 1 273 ? 13.079 -0.266 7.505 1.00 92.25 273 PRO A CA 1
ATOM 2186 C C . PRO A 1 273 ? 13.643 1.013 6.870 1.00 92.25 273 PRO A C 1
ATOM 2188 O O . PRO A 1 273 ? 13.536 2.098 7.447 1.00 92.25 273 PRO A O 1
ATOM 2191 N N . ASP A 1 274 ? 14.201 0.896 5.660 1.00 95.00 274 ASP A N 1
ATOM 2192 C CA . ASP A 1 274 ? 14.603 2.027 4.811 1.00 95.00 274 ASP A CA 1
ATOM 2193 C C . ASP A 1 274 ? 13.372 2.839 4.357 1.00 95.00 274 ASP A C 1
ATOM 2195 O O . ASP A 1 274 ? 13.419 4.068 4.270 1.00 95.00 274 ASP A O 1
ATOM 2199 N N . GLN A 1 275 ? 12.245 2.163 4.106 1.00 95.19 275 GLN A N 1
ATOM 2200 C CA . GLN A 1 275 ? 10.947 2.741 3.754 1.00 95.19 275 GLN A CA 1
ATOM 2201 C C . GLN A 1 275 ? 9.915 2.455 4.855 1.00 95.19 275 GLN A C 1
ATOM 2203 O O . GLN A 1 275 ? 8.926 1.744 4.669 1.00 95.19 275 GLN A O 1
ATOM 2208 N N . ALA A 1 276 ? 10.145 3.056 6.026 1.00 91.94 276 ALA A N 1
ATOM 2209 C CA . ALA A 1 276 ? 9.296 2.908 7.203 1.00 91.94 276 ALA A CA 1
ATOM 2210 C C . ALA A 1 276 ? 7.853 3.401 6.984 1.00 91.94 276 ALA A C 1
ATOM 2212 O O . ALA A 1 276 ? 7.575 4.601 6.905 1.00 91.94 276 ALA A O 1
ATOM 2213 N N . GLY A 1 277 ? 6.923 2.457 6.956 1.00 93.94 277 GLY A N 1
ATOM 2214 C CA . GLY A 1 277 ? 5.483 2.682 6.922 1.00 93.94 277 GLY A CA 1
ATOM 2215 C C . GLY A 1 277 ? 4.891 2.703 5.507 1.00 93.94 277 GLY A C 1
ATOM 2216 O O . GLY A 1 277 ? 5.603 2.778 4.504 1.00 93.94 277 GLY A O 1
ATOM 2217 N N . PRO A 1 278 ? 3.552 2.658 5.399 1.00 96.88 278 PRO A N 1
ATOM 2218 C CA . PRO A 1 278 ? 2.857 2.703 4.112 1.00 96.88 278 PRO A CA 1
ATOM 2219 C C . PRO A 1 278 ? 3.148 3.963 3.288 1.00 96.88 278 PRO A C 1
ATOM 2221 O O . PRO A 1 278 ? 3.172 3.909 2.062 1.00 96.88 278 PRO A O 1
ATOM 2224 N N . THR A 1 279 ? 3.367 5.100 3.942 1.00 96.69 279 THR A N 1
ATOM 2225 C CA . THR A 1 279 ? 3.613 6.396 3.307 1.00 96.69 279 THR A CA 1
ATOM 2226 C C . THR A 1 279 ? 4.882 6.378 2.460 1.00 96.69 279 THR A C 1
ATOM 2228 O O . THR A 1 279 ? 4.821 6.523 1.238 1.00 96.69 279 THR A O 1
ATOM 2231 N N . THR A 1 280 ? 6.023 6.112 3.087 1.00 97.12 280 THR A N 1
ATOM 2232 C CA . THR A 1 280 ? 7.334 6.028 2.428 1.00 97.12 280 THR A CA 1
ATOM 2233 C C . THR A 1 280 ? 7.377 4.881 1.414 1.00 97.12 280 THR A C 1
ATOM 2235 O O . THR A 1 280 ? 7.802 5.093 0.278 1.00 97.12 280 THR A O 1
ATOM 2238 N N . THR A 1 281 ? 6.804 3.716 1.749 1.00 98.31 281 THR A N 1
ATOM 2239 C CA . THR A 1 281 ? 6.722 2.574 0.826 1.00 98.31 281 THR A CA 1
ATOM 2240 C C . THR A 1 281 ? 5.908 2.901 -0.433 1.00 98.31 281 THR A C 1
ATOM 2242 O O . THR A 1 281 ? 6.377 2.639 -1.538 1.00 98.31 281 THR A O 1
ATOM 2245 N N . SER A 1 282 ? 4.725 3.520 -0.324 1.00 98.44 282 SER A N 1
ATOM 2246 C CA . SER A 1 282 ? 3.928 3.900 -1.508 1.00 98.44 282 SER A CA 1
ATOM 2247 C C . SER A 1 282 ? 4.675 4.872 -2.429 1.00 98.44 282 SER A C 1
ATOM 2249 O O . SER A 1 282 ? 4.655 4.712 -3.650 1.00 98.44 282 SER A O 1
ATOM 2251 N N . ARG A 1 283 ? 5.420 5.826 -1.852 1.00 98.19 283 ARG A N 1
ATOM 2252 C CA . ARG A 1 283 ? 6.268 6.759 -2.602 1.00 98.19 283 ARG A CA 1
ATOM 2253 C C . ARG A 1 283 ? 7.409 6.032 -3.311 1.00 98.19 283 ARG A C 1
ATOM 2255 O O . ARG A 1 283 ? 7.684 6.330 -4.472 1.00 98.19 283 ARG A O 1
ATOM 2262 N N . ALA A 1 284 ? 8.065 5.084 -2.644 1.00 98.62 284 ALA A N 1
ATOM 2263 C CA . ALA A 1 284 ? 9.121 4.283 -3.256 1.00 98.62 284 ALA A CA 1
ATOM 2264 C C . ALA A 1 284 ? 8.588 3.473 -4.448 1.00 98.62 284 ALA A C 1
ATOM 2266 O O . ALA A 1 284 ? 9.182 3.491 -5.525 1.00 98.62 284 ALA A O 1
ATOM 2267 N N . PHE A 1 285 ? 7.425 2.838 -4.293 1.00 98.75 285 PHE A N 1
ATOM 2268 C CA . PHE A 1 285 ? 6.782 2.084 -5.367 1.00 98.75 285 PHE A CA 1
ATOM 2269 C C . PHE A 1 285 ? 6.403 2.964 -6.565 1.00 98.75 285 PHE A C 1
ATOM 2271 O O . PHE A 1 285 ? 6.585 2.531 -7.704 1.00 98.75 285 PHE A O 1
ATOM 2278 N N . ALA A 1 286 ? 5.916 4.186 -6.323 1.00 98.12 286 ALA A N 1
ATOM 2279 C CA . ALA A 1 286 ? 5.620 5.166 -7.367 1.00 98.12 286 ALA A CA 1
ATOM 2280 C C . ALA A 1 286 ? 6.876 5.594 -8.140 1.00 98.12 286 ALA A C 1
ATOM 2282 O O . ALA A 1 286 ? 6.860 5.635 -9.368 1.00 98.12 286 ALA A O 1
ATOM 2283 N N . ILE A 1 287 ? 7.985 5.852 -7.440 1.00 98.44 287 ILE A N 1
ATOM 2284 C CA . ILE A 1 287 ? 9.268 6.205 -8.067 1.00 98.44 287 ILE A CA 1
ATOM 2285 C C . ILE A 1 287 ? 9.794 5.054 -8.931 1.00 98.44 287 ILE A C 1
ATOM 2287 O O . ILE A 1 287 ? 10.181 5.276 -10.076 1.00 98.44 287 ILE A O 1
ATOM 2291 N N . ILE A 1 288 ? 9.798 3.828 -8.400 1.00 98.69 288 ILE A N 1
ATOM 2292 C CA . ILE A 1 288 ? 10.390 2.665 -9.073 1.00 98.69 288 ILE A CA 1
ATOM 2293 C C . ILE A 1 288 ? 9.570 2.270 -10.308 1.00 98.69 288 ILE A C 1
ATOM 2295 O O . ILE A 1 288 ? 10.128 2.145 -11.398 1.00 98.69 288 ILE A O 1
ATOM 2299 N N . HIS A 1 289 ? 8.246 2.120 -10.180 1.00 98.25 289 HIS A N 1
ATOM 2300 C CA . HIS A 1 289 ? 7.403 1.785 -11.334 1.00 98.25 289 HIS A CA 1
ATOM 2301 C C . HIS A 1 289 ? 7.299 2.938 -12.332 1.00 98.25 289 HIS A C 1
ATOM 2303 O O . HIS A 1 289 ? 7.284 2.687 -13.534 1.00 98.25 289 HIS A O 1
ATOM 2309 N N . GLY A 1 290 ? 7.323 4.186 -11.859 1.00 94.56 290 GLY A N 1
ATOM 2310 C CA . GLY A 1 290 ? 7.440 5.359 -12.716 1.00 94.56 290 GLY A CA 1
ATOM 2311 C C . GLY A 1 290 ? 8.711 5.343 -13.564 1.00 94.56 290 GLY A C 1
ATOM 2312 O O . GLY A 1 290 ? 8.649 5.527 -14.775 1.00 94.56 290 GLY A O 1
ATOM 2313 N N . ALA A 1 291 ? 9.861 5.034 -12.958 1.00 95.19 291 ALA A N 1
ATOM 2314 C CA . ALA A 1 291 ? 11.126 4.927 -13.681 1.00 95.19 291 ALA A CA 1
ATOM 2315 C C . ALA A 1 291 ? 11.128 3.791 -14.705 1.00 95.19 291 ALA A C 1
ATOM 2317 O O . ALA A 1 291 ? 11.621 3.978 -15.816 1.00 95.19 291 ALA A O 1
ATOM 2318 N N . MET A 1 292 ? 10.544 2.638 -14.372 1.00 94.81 292 MET A N 1
ATOM 2319 C CA . MET A 1 292 ? 10.384 1.538 -15.326 1.00 94.81 292 MET A CA 1
ATOM 2320 C C . MET A 1 292 ? 9.467 1.909 -16.502 1.00 94.81 292 MET A C 1
ATOM 2322 O O . MET A 1 292 ? 9.788 1.596 -17.648 1.00 94.81 292 MET A O 1
ATOM 2326 N N . TYR A 1 293 ? 8.359 2.604 -16.237 1.00 90.88 293 TYR A N 1
ATOM 2327 C CA . TYR A 1 293 ? 7.433 3.083 -17.265 1.00 90.88 293 TYR A CA 1
ATOM 2328 C C . TYR A 1 293 ? 8.079 4.117 -18.190 1.00 90.88 293 TYR A C 1
ATOM 2330 O O . TYR A 1 293 ? 8.008 3.980 -19.410 1.00 90.88 293 TYR A O 1
ATOM 2338 N N . GLU A 1 294 ? 8.788 5.103 -17.638 1.00 86.00 294 GLU A N 1
ATOM 2339 C CA . GLU A 1 294 ? 9.534 6.078 -18.439 1.00 86.00 294 GLU A CA 1
ATOM 2340 C C . GLU A 1 294 ? 10.645 5.404 -19.255 1.00 86.00 294 GLU A C 1
ATOM 2342 O O . GLU A 1 294 ? 10.837 5.733 -20.428 1.00 86.00 294 GLU A O 1
ATOM 2347 N N . ALA A 1 295 ? 11.350 4.427 -18.669 1.00 87.88 295 ALA A N 1
ATOM 2348 C CA . ALA A 1 295 ? 12.383 3.667 -19.365 1.00 87.88 295 ALA A CA 1
ATOM 2349 C C . ALA A 1 295 ? 11.826 2.918 -20.572 1.00 87.88 295 ALA A C 1
ATOM 2351 O O . ALA A 1 295 ? 12.449 2.956 -21.625 1.00 87.88 295 ALA A O 1
ATOM 2352 N N . MET A 1 296 ? 10.645 2.311 -20.457 1.00 84.38 296 MET A N 1
ATOM 2353 C CA . MET A 1 296 ? 9.954 1.699 -21.589 1.00 84.38 296 MET A CA 1
ATOM 2354 C C . MET A 1 296 ? 9.491 2.746 -22.622 1.00 84.38 296 MET A C 1
ATOM 2356 O O . MET A 1 296 ? 9.748 2.598 -23.820 1.00 84.38 296 MET A O 1
ATOM 2360 N N . ASN A 1 297 ? 8.867 3.842 -22.174 1.00 74.50 297 ASN A N 1
ATOM 2361 C CA . ASN A 1 297 ? 8.376 4.916 -23.050 1.00 74.50 297 ASN A CA 1
ATOM 2362 C C . ASN A 1 297 ? 9.477 5.560 -23.893 1.00 74.50 297 ASN A C 1
ATOM 2364 O O . ASN A 1 297 ? 9.225 5.970 -25.031 1.00 74.50 297 ASN A O 1
ATOM 2368 N N . GLY A 1 298 ? 10.697 5.634 -23.353 1.00 65.69 298 GLY A N 1
ATOM 2369 C CA . GLY A 1 298 ? 11.877 6.134 -24.052 1.00 65.69 298 GLY A CA 1
ATOM 2370 C C . GLY A 1 298 ? 12.187 5.405 -25.367 1.00 65.69 298 GLY A C 1
ATOM 2371 O O . GLY A 1 298 ? 12.824 6.004 -26.239 1.00 65.69 298 GLY A O 1
ATOM 2372 N N . PHE A 1 299 ? 11.705 4.165 -25.540 1.00 62.75 299 PHE A N 1
ATOM 2373 C CA . PHE A 1 299 ? 11.945 3.334 -26.726 1.00 62.75 299 PHE A CA 1
ATOM 2374 C C . PHE A 1 299 ? 10.729 3.191 -27.645 1.00 62.75 299 PHE A C 1
ATOM 2376 O O . PHE A 1 299 ? 10.909 3.200 -28.859 1.00 62.75 299 PHE A O 1
ATOM 2383 N N . GLU A 1 300 ? 9.508 3.102 -27.109 1.00 56.06 300 GLU A N 1
ATOM 2384 C CA . GLU A 1 300 ? 8.333 2.740 -27.923 1.00 56.06 300 GLU A CA 1
ATOM 2385 C C . GLU A 1 300 ? 7.456 3.925 -28.361 1.00 56.06 300 GLU A C 1
ATOM 2387 O O . GLU A 1 300 ? 6.680 3.790 -29.302 1.00 56.06 300 GLU A O 1
ATOM 2392 N N . ARG A 1 301 ? 7.603 5.113 -27.748 1.00 54.94 301 ARG A N 1
ATOM 2393 C CA . ARG A 1 301 ? 6.841 6.343 -28.081 1.00 54.94 301 ARG A CA 1
ATOM 2394 C C . ARG A 1 301 ? 5.308 6.175 -28.192 1.00 54.94 301 ARG A C 1
ATOM 2396 O O . ARG A 1 301 ? 4.672 6.910 -28.943 1.00 54.94 301 ARG A O 1
ATOM 2403 N N . ILE A 1 302 ? 4.690 5.282 -27.418 1.00 50.44 302 ILE A N 1
ATOM 2404 C CA . ILE A 1 302 ? 3.220 5.124 -27.426 1.00 50.44 302 ILE A CA 1
ATOM 2405 C C . ILE A 1 302 ? 2.536 6.045 -26.389 1.00 50.44 302 ILE A C 1
ATOM 2407 O O . ILE A 1 302 ? 1.370 6.397 -26.551 1.00 50.44 302 ILE A O 1
ATOM 2411 N N . TYR A 1 303 ? 3.256 6.520 -25.359 1.00 51.34 303 TYR A N 1
ATOM 2412 C CA . TYR A 1 303 ? 2.640 7.148 -24.181 1.00 51.34 303 TYR A CA 1
ATOM 2413 C C . TYR A 1 303 ? 3.180 8.534 -23.793 1.00 51.34 303 TYR A C 1
ATOM 2415 O O . TYR A 1 303 ? 4.324 8.891 -24.081 1.00 51.34 303 TYR A O 1
ATOM 2423 N N . ILE A 1 304 ? 2.342 9.314 -23.094 1.00 51.44 304 ILE A N 1
ATOM 2424 C CA . ILE A 1 304 ? 2.702 10.610 -22.496 1.00 51.44 304 ILE A CA 1
ATOM 2425 C C . ILE A 1 304 ? 3.668 10.366 -21.328 1.00 51.44 304 ILE A C 1
ATOM 2427 O O . ILE A 1 304 ? 3.364 9.599 -20.413 1.00 51.44 304 ILE A O 1
ATOM 2431 N N . SER A 1 305 ? 4.816 11.047 -21.361 1.00 60.75 305 SER A N 1
ATOM 2432 C CA . SER A 1 305 ? 5.773 11.071 -20.252 1.00 60.75 305 SER A CA 1
ATOM 2433 C C . SER A 1 305 ? 5.287 11.982 -19.127 1.00 60.75 305 SER A C 1
ATOM 2435 O O . SER A 1 305 ? 4.787 13.078 -19.387 1.00 60.75 305 SER A O 1
ATOM 2437 N N . MET A 1 306 ? 5.477 11.544 -17.884 1.00 61.00 306 MET A N 1
ATOM 2438 C CA . MET A 1 306 ? 5.153 12.303 -16.675 1.00 61.00 306 MET A CA 1
ATOM 2439 C C . MET A 1 306 ? 6.359 13.057 -16.090 1.00 61.00 306 MET A C 1
ATOM 2441 O O . MET A 1 306 ? 6.168 13.963 -15.285 1.00 61.00 306 MET A O 1
ATOM 2445 N N . TYR A 1 307 ? 7.589 12.719 -16.500 1.00 58.00 307 TYR A N 1
ATOM 2446 C CA . TYR A 1 307 ? 8.829 13.230 -15.883 1.00 58.00 307 TYR A CA 1
ATOM 2447 C C . TYR A 1 307 ? 9.897 13.720 -16.875 1.00 58.00 307 TYR A C 1
ATOM 2449 O O . TYR A 1 307 ? 11.004 14.073 -16.466 1.00 58.00 307 TYR A O 1
ATOM 2457 N N . ARG A 1 308 ? 9.615 13.747 -18.183 1.00 53.22 308 ARG A N 1
ATOM 2458 C CA . ARG A 1 308 ? 10.631 14.050 -19.201 1.00 53.22 308 ARG A CA 1
ATOM 2459 C C . ARG A 1 308 ? 11.088 15.520 -19.186 1.00 53.22 308 ARG A C 1
ATOM 2461 O O . ARG A 1 308 ? 10.269 16.413 -19.406 1.00 53.22 308 ARG A O 1
ATOM 2468 N N . PRO A 1 309 ? 12.404 15.786 -19.072 1.00 47.50 309 PRO A N 1
ATOM 2469 C CA . PRO A 1 309 ? 12.971 17.105 -19.329 1.00 47.50 309 PRO A CA 1
ATOM 2470 C C . PRO A 1 309 ? 12.791 17.496 -20.800 1.00 47.50 309 PRO A C 1
ATOM 2472 O O . PRO A 1 309 ? 13.044 16.695 -21.705 1.00 47.50 309 PRO A O 1
ATOM 2475 N N . SER A 1 310 ? 12.438 18.755 -21.058 1.00 45.66 310 SER A N 1
ATOM 2476 C CA . SER A 1 310 ? 12.305 19.325 -22.410 1.00 45.66 310 SER A CA 1
ATOM 2477 C C . SER A 1 310 ? 13.599 19.278 -23.241 1.00 45.66 310 SER A C 1
ATOM 2479 O O . SER A 1 310 ? 13.554 19.451 -24.455 1.00 45.66 310 SER A O 1
ATOM 2481 N N . SER A 1 311 ? 14.745 19.008 -22.608 1.00 44.25 311 SER A N 1
ATOM 2482 C CA . SER A 1 311 ? 16.078 18.914 -23.215 1.00 44.25 311 SER A CA 1
ATOM 2483 C C . SER A 1 311 ? 16.443 17.533 -23.782 1.00 44.25 311 SER A C 1
ATOM 2485 O O . SER A 1 311 ? 17.492 17.397 -24.410 1.00 44.25 311 SER A O 1
ATOM 2487 N N . MET A 1 312 ? 15.619 16.497 -23.587 1.00 47.84 312 MET A N 1
ATOM 2488 C CA . MET A 1 312 ? 15.934 15.144 -24.064 1.00 47.84 312 MET A CA 1
ATOM 2489 C C . MET A 1 312 ? 15.552 14.971 -25.552 1.00 47.84 312 MET A C 1
ATOM 2491 O O . MET A 1 312 ? 14.379 15.193 -25.881 1.00 47.84 312 MET A O 1
ATOM 2495 N N . PRO A 1 313 ? 16.467 14.524 -26.447 1.00 45.69 313 PRO A N 1
ATOM 2496 C CA . PRO A 1 313 ? 16.240 14.478 -27.895 1.00 45.69 313 PRO A CA 1
ATOM 2497 C C . PRO A 1 313 ? 14.922 13.805 -28.276 1.00 45.69 313 PRO A C 1
ATOM 2499 O O . PRO A 1 313 ? 14.579 12.741 -27.754 1.00 45.69 313 PRO A O 1
ATOM 2502 N N . ALA A 1 314 ? 14.181 14.414 -29.205 1.00 45.69 314 ALA A N 1
ATOM 2503 C CA . ALA A 1 314 ? 12.871 13.927 -29.637 1.00 45.69 314 ALA A CA 1
ATOM 2504 C C . ALA A 1 314 ? 12.921 12.483 -30.165 1.00 45.69 314 ALA A C 1
ATOM 2506 O O . ALA A 1 314 ? 11.933 11.764 -30.021 1.00 45.69 314 ALA A O 1
ATOM 2507 N N . THR A 1 315 ? 14.070 12.049 -30.704 1.00 41.09 315 THR A N 1
ATOM 2508 C CA . THR A 1 315 ? 14.291 10.751 -31.348 1.00 41.09 315 THR A CA 1
ATOM 2509 C C . THR A 1 315 ? 15.499 9.994 -30.778 1.00 41.09 315 THR A C 1
ATOM 2511 O O . THR A 1 315 ? 16.623 10.482 -30.768 1.00 41.09 315 THR A O 1
ATOM 2514 N N . TYR A 1 316 ? 15.270 8.753 -30.353 1.00 47.12 316 TYR A N 1
ATOM 2515 C CA . TYR A 1 316 ? 16.270 7.692 -30.411 1.00 47.12 316 TYR A CA 1
ATOM 2516 C C . TYR A 1 316 ? 15.744 6.692 -31.435 1.00 47.12 316 TYR A C 1
ATOM 2518 O O . TYR A 1 316 ? 14.591 6.272 -31.332 1.00 47.12 316 TYR A O 1
ATOM 2526 N N . ASP A 1 317 ? 16.562 6.371 -32.434 1.00 45.03 317 ASP A N 1
ATOM 2527 C CA . ASP A 1 317 ? 16.318 5.251 -33.343 1.00 45.03 317 ASP A CA 1
ATOM 2528 C C . ASP A 1 317 ? 16.164 3.969 -32.504 1.00 45.03 317 ASP A C 1
ATOM 2530 O O . ASP A 1 317 ? 16.964 3.762 -31.575 1.00 45.03 317 ASP A O 1
ATOM 2534 N N . VAL A 1 318 ? 15.104 3.196 -32.763 1.00 46.94 318 VAL A N 1
ATOM 2535 C CA . VAL A 1 318 ? 14.583 2.122 -31.895 1.00 46.94 318 VAL A CA 1
ATOM 2536 C C . VAL A 1 318 ? 15.352 0.816 -32.126 1.00 46.94 318 VAL A C 1
ATOM 2538 O O . VAL A 1 318 ? 15.237 0.244 -33.209 1.00 46.94 318 VAL A O 1
ATOM 2541 N N . PRO A 1 319 ? 16.078 0.262 -31.137 1.00 50.44 319 PRO A N 1
ATOM 2542 C CA . PRO A 1 319 ? 16.407 -1.155 -31.133 1.00 50.44 319 PRO A CA 1
ATOM 2543 C C . PRO A 1 319 ? 15.228 -1.939 -30.535 1.00 50.44 319 PRO A C 1
ATOM 2545 O O . PRO A 1 319 ? 14.659 -1.539 -29.518 1.00 50.44 319 PRO A O 1
ATOM 2548 N N . ARG A 1 320 ? 14.874 -3.065 -31.167 1.00 68.25 320 ARG A N 1
ATOM 2549 C CA . ARG A 1 320 ? 13.962 -4.081 -30.610 1.00 68.25 320 ARG A CA 1
ATOM 2550 C C . ARG A 1 320 ? 14.559 -4.669 -29.315 1.00 68.25 320 ARG A C 1
ATOM 2552 O O . ARG A 1 320 ? 15.723 -4.407 -28.996 1.00 68.25 320 ARG A O 1
ATOM 2559 N N . ALA A 1 321 ? 13.782 -5.471 -28.579 1.00 59.97 321 ALA A N 1
ATOM 2560 C CA . ALA A 1 321 ? 14.323 -6.359 -27.540 1.00 59.97 321 ALA A CA 1
ATOM 2561 C C . ALA A 1 321 ? 15.648 -6.969 -28.039 1.00 59.97 321 ALA A C 1
ATOM 2563 O O . ALA A 1 321 ? 15.683 -7.436 -29.186 1.00 59.97 321 ALA A O 1
ATOM 2564 N N . PRO A 1 322 ? 16.759 -6.896 -27.279 1.00 71.75 322 PRO A N 1
ATOM 2565 C CA . PRO A 1 322 ? 16.868 -6.806 -25.809 1.00 71.75 322 PRO A CA 1
ATOM 2566 C C . PRO A 1 322 ? 17.059 -5.404 -25.169 1.00 71.75 322 PRO A C 1
ATOM 2568 O O . PRO A 1 322 ? 17.328 -5.302 -23.967 1.00 71.75 322 PRO A O 1
ATOM 2571 N N . ALA A 1 323 ? 17.013 -4.306 -25.933 1.00 80.38 323 ALA A N 1
ATOM 2572 C CA . ALA A 1 323 ? 17.368 -2.979 -25.403 1.00 80.38 323 ALA A CA 1
ATOM 2573 C C . ALA A 1 323 ? 16.356 -2.416 -24.380 1.00 80.38 323 ALA A C 1
ATOM 2575 O O . ALA A 1 323 ? 16.757 -1.747 -23.422 1.00 80.38 323 ALA A O 1
ATOM 2576 N N . VAL A 1 324 ? 15.062 -2.699 -24.561 1.00 84.00 324 VAL A N 1
ATOM 2577 C CA . VAL A 1 324 ? 13.974 -2.203 -23.696 1.00 84.00 324 VAL A CA 1
ATOM 2578 C C . VAL A 1 324 ? 14.030 -2.860 -22.318 1.00 84.00 324 VAL A C 1
ATOM 2580 O O . VAL A 1 324 ? 13.978 -2.178 -21.296 1.00 84.00 324 VAL A O 1
ATOM 2583 N N . GLU A 1 325 ? 14.229 -4.174 -22.267 1.00 87.12 325 GLU A N 1
ATOM 2584 C CA . GLU A 1 325 ? 14.360 -4.936 -21.027 1.00 87.12 325 GLU A CA 1
ATOM 2585 C C . GLU A 1 325 ? 15.599 -4.506 -20.236 1.00 87.12 325 GLU A C 1
ATOM 2587 O O . GLU A 1 325 ? 15.551 -4.419 -19.006 1.00 87.12 325 GLU A O 1
ATOM 2592 N N . ALA A 1 326 ? 16.696 -4.177 -20.930 1.00 89.81 326 ALA A N 1
ATOM 2593 C CA . ALA A 1 326 ? 17.895 -3.619 -20.313 1.00 89.81 326 ALA A CA 1
ATOM 2594 C C . ALA A 1 326 ? 17.647 -2.221 -19.715 1.00 89.81 326 ALA A C 1
ATOM 2596 O O . ALA A 1 326 ? 18.148 -1.928 -18.628 1.00 89.81 326 ALA A O 1
ATOM 2597 N N . ALA A 1 327 ? 16.846 -1.380 -20.377 1.00 91.00 327 ALA A N 1
ATOM 2598 C CA . ALA A 1 327 ? 16.476 -0.061 -19.871 1.00 91.00 327 ALA A CA 1
ATOM 2599 C C . ALA A 1 327 ? 15.557 -0.130 -18.647 1.00 91.00 327 ALA A C 1
ATOM 2601 O O . ALA A 1 327 ? 15.849 0.504 -17.633 1.00 91.00 327 ALA A O 1
ATOM 2602 N N . ILE A 1 328 ? 14.490 -0.935 -18.708 1.00 93.19 328 ILE A N 1
ATOM 2603 C CA . ILE A 1 328 ? 13.586 -1.183 -17.571 1.00 93.19 328 ILE A CA 1
ATOM 2604 C C . ILE A 1 328 ? 14.387 -1.701 -16.376 1.00 93.19 328 ILE A C 1
ATOM 2606 O O . ILE A 1 328 ? 14.241 -1.209 -15.257 1.00 93.19 328 ILE A O 1
ATOM 2610 N N . THR A 1 329 ? 15.282 -2.655 -16.633 1.00 94.56 329 THR A N 1
ATOM 2611 C CA . THR A 1 329 ? 16.146 -3.246 -15.612 1.00 94.56 329 THR A CA 1
ATOM 2612 C C . THR A 1 329 ? 17.062 -2.233 -14.962 1.00 94.56 329 THR A C 1
ATOM 2614 O O . THR A 1 329 ? 17.167 -2.202 -13.737 1.00 94.56 329 THR A O 1
ATOM 2617 N N . GLU A 1 330 ? 17.721 -1.394 -15.757 1.00 96.88 330 GLU A N 1
ATOM 2618 C CA . GLU A 1 330 ? 18.586 -0.370 -15.194 1.00 96.88 330 GLU A CA 1
ATOM 2619 C C . GLU A 1 330 ? 17.792 0.653 -14.383 1.00 96.88 330 GLU A C 1
ATOM 2621 O O . GLU A 1 330 ? 18.227 1.039 -13.300 1.00 96.88 330 GLU A O 1
ATOM 2626 N N . ALA A 1 331 ? 16.614 1.054 -14.861 1.00 97.38 331 ALA A N 1
ATOM 2627 C CA . ALA A 1 331 ? 15.778 2.014 -14.159 1.00 97.38 331 ALA A CA 1
ATOM 2628 C C . ALA A 1 331 ? 15.291 1.476 -12.801 1.00 97.38 331 ALA A C 1
ATOM 2630 O O . ALA A 1 331 ? 15.394 2.163 -11.778 1.00 97.38 331 ALA A O 1
ATOM 2631 N N . ALA A 1 332 ? 14.831 0.221 -12.775 1.00 98.38 332 ALA A N 1
ATOM 2632 C CA . ALA A 1 332 ? 14.448 -0.473 -11.550 1.00 98.38 332 ALA A CA 1
ATOM 2633 C C . ALA A 1 332 ? 15.632 -0.612 -10.588 1.00 98.38 332 ALA A C 1
ATOM 2635 O O . ALA A 1 332 ? 15.520 -0.283 -9.409 1.00 98.38 332 ALA A O 1
ATOM 2636 N N . TYR A 1 333 ? 16.791 -1.045 -11.093 1.00 98.62 333 TYR A N 1
ATOM 2637 C CA . TYR A 1 333 ? 18.001 -1.202 -10.294 1.00 98.62 333 TYR A CA 1
ATOM 2638 C C . TYR A 1 333 ? 18.437 0.109 -9.637 1.00 98.62 333 TYR A C 1
ATOM 2640 O O . TYR A 1 333 ? 18.653 0.132 -8.430 1.00 98.62 333 TYR A O 1
ATOM 2648 N N . GLN A 1 334 ? 18.554 1.197 -10.403 1.00 98.81 334 GLN A N 1
ATOM 2649 C CA . GLN A 1 334 ? 19.041 2.480 -9.886 1.00 98.81 334 GLN A CA 1
ATOM 2650 C C . GLN A 1 334 ? 18.103 3.053 -8.814 1.00 98.81 334 GLN A C 1
ATOM 2652 O O . GLN A 1 334 ? 18.562 3.546 -7.782 1.00 98.81 334 GLN A O 1
ATOM 2657 N N . THR A 1 335 ? 16.788 2.942 -9.017 1.00 98.81 335 THR A N 1
ATOM 2658 C CA . THR A 1 335 ? 15.794 3.399 -8.035 1.00 98.81 335 THR A CA 1
ATOM 2659 C C . THR A 1 335 ? 15.760 2.518 -6.782 1.00 98.81 335 THR A C 1
ATOM 2661 O O . THR A 1 335 ? 15.795 3.057 -5.677 1.00 98.81 335 THR A O 1
ATOM 2664 N N . LEU A 1 336 ? 15.798 1.186 -6.915 1.00 98.56 336 LEU A N 1
ATOM 2665 C CA . LEU A 1 336 ? 15.924 0.257 -5.780 1.00 98.56 336 LEU A CA 1
ATOM 2666 C C . LEU A 1 336 ? 17.220 0.487 -4.989 1.00 98.56 336 LEU A C 1
ATOM 2668 O O . LEU A 1 336 ? 17.194 0.558 -3.763 1.00 98.56 336 LEU A O 1
ATOM 2672 N N . TYR A 1 337 ? 18.348 0.660 -5.680 1.00 98.50 337 TYR A N 1
ATOM 2673 C CA . TYR A 1 337 ? 19.660 0.908 -5.074 1.00 98.50 337 TYR A CA 1
ATOM 2674 C C . TYR A 1 337 ? 19.690 2.204 -4.248 1.00 98.50 337 TYR A C 1
ATOM 2676 O O . TYR A 1 337 ? 20.378 2.284 -3.222 1.00 98.50 337 TYR A O 1
ATOM 2684 N N . ALA A 1 338 ? 18.956 3.225 -4.696 1.00 98.31 338 ALA A N 1
ATOM 2685 C CA . ALA A 1 338 ? 18.827 4.495 -3.994 1.00 98.31 338 ALA A CA 1
ATOM 2686 C C . ALA A 1 338 ? 17.872 4.411 -2.791 1.00 98.31 338 ALA A C 1
ATOM 2688 O O . ALA A 1 338 ? 18.189 4.960 -1.739 1.00 98.31 338 ALA A O 1
ATOM 2689 N N . LEU A 1 339 ? 16.726 3.737 -2.944 1.00 98.00 339 LEU A N 1
ATOM 2690 C CA . LEU A 1 339 ? 15.629 3.758 -1.967 1.00 98.00 339 LEU A CA 1
ATOM 2691 C C . LEU A 1 339 ? 15.713 2.662 -0.894 1.00 98.00 339 LEU A C 1
ATOM 2693 O O . LEU A 1 339 ? 15.171 2.856 0.188 1.00 98.00 339 LEU A O 1
ATOM 2697 N N . TYR A 1 340 ? 16.399 1.551 -1.169 1.00 96.69 340 TYR A N 1
ATOM 2698 C CA . TYR A 1 340 ? 16.592 0.430 -0.239 1.00 96.69 340 TYR A CA 1
ATOM 2699 C C . TYR A 1 340 ? 18.094 0.128 -0.064 1.00 96.69 340 TYR A C 1
ATOM 2701 O O . TYR A 1 340 ? 18.585 -0.929 -0.486 1.00 96.69 340 TYR A O 1
ATOM 2709 N N . PRO A 1 341 ? 18.885 1.075 0.483 1.00 96.56 341 PRO A N 1
ATOM 2710 C CA . PRO A 1 341 ? 20.336 0.953 0.586 1.00 96.56 341 PRO A CA 1
ATOM 2711 C C . PRO A 1 341 ? 20.821 -0.315 1.305 1.00 96.56 341 PRO A C 1
ATOM 2713 O O . PRO A 1 341 ? 21.899 -0.809 0.964 1.00 96.56 341 PRO A O 1
ATOM 2716 N N . LYS A 1 342 ? 20.046 -0.879 2.240 1.00 93.50 342 LYS A N 1
ATOM 2717 C CA . LYS A 1 342 ? 20.431 -2.097 2.980 1.00 93.50 342 LYS A CA 1
ATOM 2718 C C . LYS A 1 342 ? 20.408 -3.369 2.125 1.00 93.50 342 LYS A C 1
ATOM 2720 O O . LYS A 1 342 ? 20.973 -4.383 2.515 1.00 93.50 342 LYS A O 1
ATOM 2725 N N . GLN A 1 343 ? 19.818 -3.314 0.930 1.00 91.94 343 GLN A N 1
ATOM 2726 C CA . GLN A 1 343 ? 19.664 -4.457 0.019 1.00 91.94 343 GLN A CA 1
ATOM 2727 C C . GLN A 1 343 ? 20.449 -4.292 -1.304 1.00 91.94 343 GLN A C 1
ATOM 2729 O O . GLN A 1 343 ? 20.259 -5.045 -2.261 1.00 91.94 343 GLN A O 1
ATOM 2734 N N . ARG A 1 344 ? 21.377 -3.324 -1.381 1.00 94.31 344 ARG A N 1
ATOM 2735 C CA . ARG A 1 344 ? 22.135 -2.970 -2.603 1.00 94.31 344 ARG A CA 1
ATOM 2736 C C . ARG A 1 344 ? 22.894 -4.118 -3.253 1.00 94.31 344 ARG A C 1
ATOM 2738 O O . ARG A 1 344 ? 22.969 -4.182 -4.484 1.00 94.31 344 ARG A O 1
ATOM 2745 N N . GLU A 1 345 ? 23.479 -4.998 -2.446 1.00 88.88 345 GLU A N 1
ATOM 2746 C CA . GLU A 1 345 ? 24.234 -6.137 -2.962 1.00 88.88 345 GLU A CA 1
ATOM 2747 C C . GLU A 1 345 ? 23.312 -7.089 -3.732 1.00 88.88 345 GLU A C 1
ATOM 2749 O O . GLU A 1 345 ? 23.583 -7.403 -4.895 1.00 88.88 345 GLU A O 1
ATOM 2754 N N . LEU A 1 346 ? 22.163 -7.438 -3.138 1.00 84.62 346 LEU A N 1
ATOM 2755 C CA . LEU A 1 346 ? 21.128 -8.255 -3.771 1.00 84.62 346 LEU A CA 1
ATOM 2756 C C . LEU A 1 346 ? 20.670 -7.642 -5.098 1.00 84.62 346 LEU A C 1
ATOM 2758 O O . LEU A 1 346 ? 20.588 -8.345 -6.107 1.00 84.62 346 LEU A O 1
ATOM 2762 N N . PHE A 1 347 ? 20.408 -6.333 -5.136 1.00 92.19 347 PHE A N 1
ATOM 2763 C CA . PHE A 1 347 ? 19.972 -5.673 -6.370 1.00 92.19 347 PHE A CA 1
ATOM 2764 C C . PHE A 1 347 ? 21.056 -5.665 -7.443 1.00 92.19 347 PHE A C 1
ATOM 2766 O O . PHE A 1 347 ? 20.755 -5.882 -8.615 1.00 92.19 347 PHE A O 1
ATOM 2773 N N . THR A 1 348 ? 22.319 -5.469 -7.059 1.00 92.81 348 THR A N 1
ATOM 2774 C CA . THR A 1 348 ? 23.453 -5.485 -7.994 1.00 92.81 348 THR A CA 1
ATOM 2775 C C . THR A 1 348 ? 23.624 -6.869 -8.618 1.00 92.81 348 THR A C 1
ATOM 2777 O O . THR A 1 348 ? 23.767 -6.986 -9.837 1.00 92.81 348 THR A O 1
ATOM 2780 N N . GLN A 1 349 ? 23.535 -7.930 -7.811 1.00 81.62 349 GLN A N 1
ATOM 2781 C CA . GLN A 1 349 ? 23.568 -9.311 -8.298 1.00 81.62 349 GLN A CA 1
ATOM 2782 C C . GLN A 1 349 ? 22.366 -9.614 -9.209 1.00 81.62 349 GLN A C 1
ATOM 2784 O O . GLN A 1 349 ? 22.544 -10.107 -10.324 1.00 81.62 349 GLN A O 1
ATOM 2789 N N . THR A 1 350 ? 21.155 -9.245 -8.780 1.00 83.88 350 THR A N 1
ATOM 2790 C CA . THR A 1 350 ? 19.900 -9.453 -9.524 1.00 83.88 350 THR A CA 1
ATOM 2791 C C . THR A 1 350 ? 19.937 -8.770 -10.890 1.00 83.88 350 THR A C 1
ATOM 2793 O O . THR A 1 350 ? 19.664 -9.402 -11.910 1.00 83.88 350 THR A O 1
ATOM 2796 N N . ARG A 1 351 ? 20.363 -7.504 -10.931 1.00 93.25 351 ARG A N 1
ATOM 2797 C CA . ARG A 1 351 ? 20.552 -6.731 -12.161 1.00 93.25 351 ARG A CA 1
ATOM 2798 C C . ARG A 1 351 ? 21.554 -7.399 -13.096 1.00 93.25 351 ARG A C 1
ATOM 2800 O O . ARG A 1 351 ? 21.261 -7.586 -14.273 1.00 93.25 351 ARG A O 1
ATOM 2807 N N . ASN A 1 352 ? 22.726 -7.783 -12.591 1.00 88.50 352 ASN A N 1
ATOM 2808 C CA . ASN A 1 352 ? 23.756 -8.416 -13.415 1.00 88.50 352 ASN A CA 1
ATOM 2809 C C . ASN A 1 352 ? 23.283 -9.756 -13.995 1.00 88.50 352 ASN A C 1
ATOM 2811 O O . ASN A 1 352 ? 23.583 -10.056 -15.149 1.00 88.50 352 ASN A O 1
ATOM 2815 N N . ASN A 1 353 ? 22.522 -10.537 -13.227 1.00 80.31 353 ASN A N 1
ATOM 2816 C CA . ASN A 1 353 ? 21.944 -11.796 -13.690 1.00 80.31 353 ASN A CA 1
ATOM 2817 C C . ASN A 1 353 ? 20.859 -11.569 -14.749 1.00 80.31 353 ASN A C 1
ATOM 2819 O O . ASN A 1 353 ? 20.879 -12.236 -15.781 1.00 80.31 353 ASN A O 1
ATOM 2823 N N . PHE A 1 354 ? 19.967 -10.594 -14.549 1.00 83.81 354 PHE A N 1
ATOM 2824 C CA . PHE A 1 354 ? 18.922 -10.280 -15.524 1.00 83.81 354 PHE A CA 1
ATOM 2825 C C . PHE A 1 354 ? 19.504 -9.727 -16.832 1.00 83.81 354 PHE A C 1
ATOM 2827 O O . PHE A 1 354 ? 19.113 -10.163 -17.907 1.00 83.81 354 PHE A O 1
ATOM 2834 N N . ILE A 1 355 ? 20.510 -8.845 -16.772 1.00 87.75 355 ILE A N 1
ATOM 2835 C CA . ILE A 1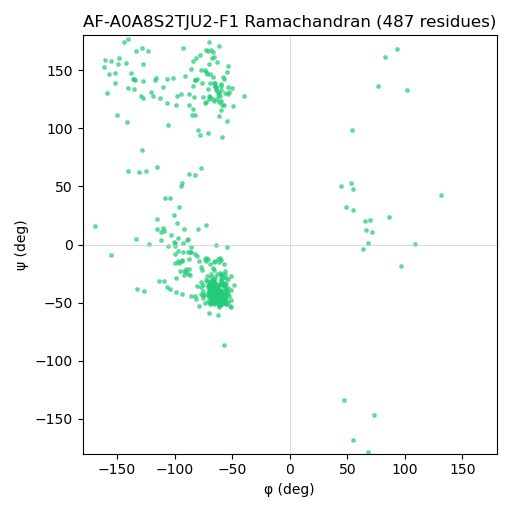 355 ? 21.195 -8.346 -17.978 1.00 87.75 355 ILE A CA 1
ATOM 2836 C C . ILE A 1 355 ? 21.911 -9.477 -18.726 1.00 87.75 355 ILE A C 1
ATOM 2838 O O . ILE A 1 355 ? 21.888 -9.495 -19.953 1.00 87.75 355 ILE A O 1
ATOM 2842 N N . LYS A 1 356 ? 22.527 -10.438 -18.022 1.00 85.25 356 LYS A N 1
ATOM 2843 C CA . LYS A 1 356 ? 23.102 -11.635 -18.663 1.00 85.25 356 LYS A CA 1
A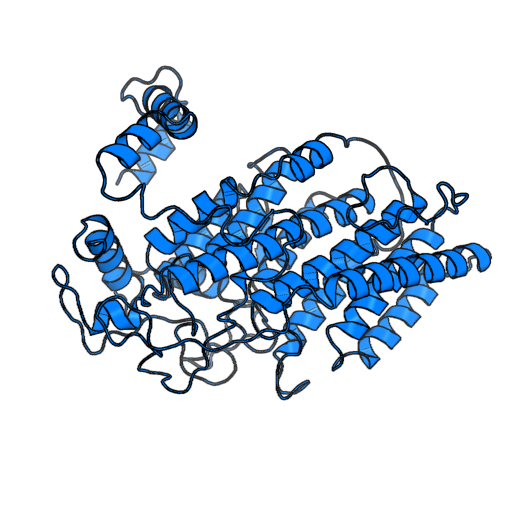TOM 2844 C C . LYS A 1 356 ? 22.026 -12.483 -19.347 1.00 85.25 356 LYS A C 1
ATOM 2846 O O . LYS A 1 356 ? 22.249 -12.922 -20.469 1.00 85.25 356 LYS A O 1
ATOM 2851 N N . LEU A 1 357 ? 20.873 -12.674 -18.699 1.00 81.81 357 LEU A N 1
ATOM 2852 C CA . LEU A 1 357 ? 19.737 -13.413 -19.258 1.00 81.81 357 LEU A CA 1
ATOM 2853 C C . LEU A 1 357 ? 19.195 -12.742 -20.527 1.00 81.81 357 LEU A C 1
ATOM 2855 O O . LEU A 1 357 ? 19.064 -13.397 -21.554 1.00 81.81 357 LEU A O 1
ATOM 2859 N N . VAL A 1 358 ? 18.930 -11.437 -20.456 1.00 79.62 358 VAL A N 1
ATOM 2860 C CA . VAL A 1 358 ? 18.442 -10.617 -21.575 1.00 79.62 358 VAL A CA 1
ATOM 2861 C C . VAL A 1 358 ? 19.451 -10.573 -22.722 1.00 79.62 358 VAL A C 1
ATOM 2863 O O . VAL A 1 358 ? 19.063 -10.565 -23.887 1.00 79.62 358 VAL A O 1
ATOM 2866 N N . ARG A 1 359 ? 20.753 -10.568 -22.409 1.00 84.19 359 ARG A N 1
ATOM 2867 C CA . ARG A 1 359 ? 21.809 -10.627 -23.421 1.00 84.19 359 ARG A CA 1
ATOM 2868 C C . ARG A 1 359 ? 21.792 -11.953 -24.182 1.00 84.19 359 ARG A C 1
ATOM 2870 O O . ARG A 1 359 ? 21.906 -11.912 -25.402 1.00 84.19 359 ARG A O 1
ATOM 2877 N N . GLY A 1 360 ? 21.646 -13.092 -23.500 1.00 80.81 360 GLY A N 1
ATOM 2878 C CA . GLY A 1 360 ? 21.697 -14.417 -24.133 1.00 80.81 360 GLY A CA 1
ATOM 2879 C C . GLY A 1 360 ? 22.897 -14.559 -25.081 1.00 80.81 360 GLY A C 1
ATOM 2880 O O . GLY A 1 360 ? 23.998 -14.115 -24.750 1.00 80.81 360 GLY A O 1
ATOM 2881 N N . ASP A 1 361 ? 22.646 -15.087 -26.283 1.00 76.50 361 ASP A N 1
ATOM 2882 C CA . ASP A 1 361 ? 23.617 -15.166 -27.390 1.00 76.50 361 ASP A CA 1
ATOM 2883 C C . ASP A 1 361 ? 23.555 -13.948 -28.342 1.00 76.50 361 ASP A C 1
ATOM 2885 O O . ASP A 1 361 ? 24.092 -13.982 -29.451 1.00 76.50 361 ASP A O 1
ATOM 2889 N N . SER A 1 362 ? 22.871 -12.864 -27.952 1.00 69.75 362 SER A N 1
ATOM 2890 C CA . SER A 1 362 ? 22.673 -11.692 -28.811 1.00 69.75 362 SER A CA 1
ATOM 2891 C C . SER A 1 362 ? 23.993 -10.998 -29.151 1.00 69.75 362 SER A C 1
ATOM 2893 O O . SER A 1 362 ? 24.798 -10.673 -28.275 1.00 69.75 362 SER A O 1
ATOM 2895 N N . SER A 1 363 ? 24.178 -10.678 -30.434 1.00 72.31 363 SER A N 1
ATOM 2896 C CA . SER A 1 363 ? 25.288 -9.851 -30.912 1.00 72.31 363 SER A CA 1
ATOM 2897 C C . SER A 1 363 ? 25.054 -8.344 -30.717 1.00 72.31 363 SER A C 1
ATOM 2899 O O . SER A 1 363 ? 25.991 -7.563 -30.897 1.00 72.31 363 SER A O 1
ATOM 2901 N N . ASP A 1 364 ? 23.842 -7.907 -30.339 1.00 75.06 364 ASP A N 1
ATOM 2902 C CA . ASP A 1 364 ? 23.482 -6.486 -30.183 1.00 75.06 364 ASP A CA 1
ATOM 2903 C C . ASP A 1 364 ? 23.904 -5.897 -28.822 1.00 75.06 364 ASP A C 1
ATOM 2905 O O . ASP A 1 364 ? 23.111 -5.402 -28.016 1.00 75.06 364 ASP A O 1
ATOM 2909 N N . ASN A 1 365 ? 25.207 -5.930 -28.546 1.00 80.88 365 ASN A N 1
ATOM 2910 C CA . ASN A 1 365 ? 25.761 -5.331 -27.330 1.00 80.88 365 ASN A CA 1
ATOM 2911 C C . ASN A 1 365 ? 25.597 -3.802 -27.298 1.00 80.88 365 ASN A C 1
ATOM 2913 O O . ASN A 1 365 ? 25.505 -3.212 -26.219 1.00 80.88 365 ASN A O 1
ATOM 2917 N N . ALA A 1 366 ? 25.551 -3.154 -28.464 1.00 81.38 366 ALA A N 1
ATOM 2918 C CA . ALA A 1 366 ? 25.369 -1.711 -28.568 1.00 81.38 366 ALA A CA 1
ATOM 2919 C C . ALA A 1 366 ? 23.957 -1.287 -28.128 1.00 81.38 366 ALA A C 1
ATOM 2921 O O . ALA A 1 366 ? 23.831 -0.361 -27.323 1.00 81.38 366 ALA A O 1
ATOM 2922 N N . GLY A 1 367 ? 22.914 -1.993 -28.581 1.00 81.31 367 GLY A N 1
ATOM 2923 C CA . GLY A 1 367 ? 21.528 -1.770 -28.169 1.00 81.31 367 GLY A CA 1
ATOM 2924 C C . GLY A 1 367 ? 21.323 -1.976 -26.670 1.00 81.31 367 GLY A C 1
ATOM 2925 O O . GLY A 1 367 ? 20.756 -1.109 -26.006 1.00 81.31 367 GLY A O 1
ATOM 2926 N N . ILE A 1 368 ? 21.878 -3.052 -26.100 1.00 84.88 368 ILE A N 1
ATOM 2927 C CA . ILE A 1 368 ? 21.813 -3.323 -24.650 1.00 84.88 368 ILE A CA 1
ATOM 2928 C C . ILE A 1 368 ? 22.488 -2.207 -23.843 1.00 84.88 368 ILE A C 1
ATOM 2930 O O . ILE A 1 368 ? 21.912 -1.701 -22.878 1.00 84.88 368 ILE A O 1
ATOM 2934 N N . ASN A 1 369 ? 23.696 -1.789 -24.233 1.00 86.88 369 ASN A N 1
ATOM 2935 C CA . ASN A 1 369 ? 24.416 -0.720 -23.537 1.00 86.88 369 ASN A CA 1
ATOM 2936 C C . ASN A 1 369 ? 23.677 0.624 -23.632 1.00 86.88 369 ASN A C 1
ATOM 2938 O O . ASN A 1 369 ? 23.631 1.369 -22.653 1.00 86.88 369 ASN A O 1
ATOM 2942 N N . LYS A 1 370 ? 23.048 0.917 -24.777 1.00 83.31 370 LYS A N 1
ATOM 2943 C CA . LYS A 1 370 ? 22.170 2.085 -24.941 1.00 83.31 370 LYS A CA 1
ATOM 2944 C C . LYS A 1 370 ? 20.941 1.990 -24.031 1.00 83.31 370 LYS A C 1
ATOM 2946 O O . LYS A 1 370 ? 20.612 2.977 -23.378 1.00 83.31 370 LYS A O 1
ATOM 2951 N N . GLY A 1 371 ? 20.320 0.811 -23.937 1.00 85.81 371 GLY A N 1
ATOM 2952 C CA . GLY A 1 371 ? 19.242 0.497 -22.995 1.00 85.81 371 GLY A CA 1
ATOM 2953 C C . GLY A 1 371 ? 19.609 0.866 -21.561 1.00 85.81 371 GLY A C 1
ATOM 2954 O O . GLY A 1 371 ? 18.938 1.680 -20.929 1.00 85.81 371 GLY A O 1
ATOM 2955 N N . ILE A 1 372 ? 20.750 0.356 -21.092 1.00 90.69 372 ILE A N 1
ATOM 2956 C CA . ILE A 1 372 ? 21.301 0.667 -19.767 1.00 90.69 372 ILE A CA 1
ATOM 2957 C C . ILE A 1 372 ? 21.479 2.184 -19.588 1.00 90.69 372 ILE A C 1
ATOM 2959 O O . ILE A 1 372 ? 21.022 2.746 -18.599 1.00 90.69 372 ILE A O 1
ATOM 2963 N N . LEU A 1 373 ? 22.099 2.887 -20.538 1.00 87.31 373 LEU A N 1
ATOM 2964 C CA . LEU A 1 373 ? 22.301 4.337 -20.409 1.00 87.31 373 LEU A CA 1
ATOM 2965 C C . LEU A 1 373 ? 20.979 5.111 -20.275 1.00 87.31 373 LEU A C 1
ATOM 2967 O O . LEU A 1 373 ? 20.882 5.997 -19.425 1.00 87.31 373 LEU A O 1
ATOM 2971 N N . VAL A 1 374 ? 19.963 4.761 -21.069 1.00 83.94 374 VAL A N 1
ATOM 2972 C CA . VAL A 1 374 ? 18.637 5.398 -21.014 1.00 83.94 374 VAL A CA 1
ATOM 2973 C C . VAL A 1 374 ? 17.943 5.114 -19.683 1.00 83.94 374 VAL A C 1
ATOM 2975 O O . VAL A 1 374 ? 17.487 6.051 -19.028 1.00 83.94 374 VAL A O 1
ATOM 2978 N N . GLY A 1 375 ? 17.908 3.850 -19.251 1.00 90.06 375 GLY A N 1
ATOM 2979 C CA . GLY A 1 375 ? 17.293 3.469 -17.980 1.00 90.06 375 GLY A CA 1
ATOM 2980 C C . GLY A 1 375 ? 17.943 4.166 -16.785 1.00 90.06 375 GLY A C 1
ATOM 2981 O O . GLY A 1 375 ? 17.247 4.689 -15.914 1.00 90.06 375 GLY A O 1
ATOM 2982 N N . LYS A 1 376 ? 19.280 4.271 -16.783 1.00 93.94 376 LYS A N 1
ATOM 2983 C CA . LYS A 1 376 ? 20.022 5.002 -15.751 1.00 93.94 376 LYS A CA 1
ATOM 2984 C C . LYS A 1 376 ? 19.667 6.484 -15.734 1.00 93.94 376 LYS A C 1
ATOM 2986 O O . LYS A 1 376 ? 19.411 7.029 -14.665 1.00 93.94 376 LYS A O 1
ATOM 2991 N N . LEU A 1 377 ? 19.661 7.132 -16.897 1.00 87.38 377 LEU A N 1
ATOM 2992 C CA . LEU A 1 377 ? 19.352 8.556 -17.006 1.00 87.38 377 LEU A CA 1
ATOM 2993 C C . LEU A 1 377 ? 17.954 8.863 -16.452 1.00 87.38 377 LEU A C 1
ATOM 2995 O O . LEU A 1 377 ? 17.819 9.738 -15.604 1.00 87.38 377 LEU A O 1
ATOM 2999 N N . LEU A 1 378 ? 16.940 8.099 -16.861 1.00 87.38 378 LEU A N 1
ATOM 3000 C CA . LEU A 1 378 ? 15.554 8.323 -16.439 1.00 87.38 378 LEU A CA 1
ATOM 3001 C C . LEU A 1 378 ? 15.341 8.056 -14.945 1.00 87.38 378 LEU A C 1
ATOM 3003 O O . LEU A 1 378 ? 14.679 8.847 -14.273 1.00 87.38 378 LEU A O 1
ATOM 3007 N N . ALA A 1 379 ? 15.950 7.000 -14.398 1.00 94.31 379 ALA A N 1
ATOM 3008 C CA . ALA A 1 379 ? 15.909 6.754 -12.960 1.00 94.31 379 ALA A CA 1
ATOM 3009 C C . ALA A 1 379 ? 16.529 7.901 -12.156 1.00 94.31 379 ALA A C 1
ATOM 3011 O O . ALA A 1 379 ? 15.938 8.345 -11.173 1.00 94.31 379 ALA A O 1
ATOM 3012 N N . LEU A 1 380 ? 17.692 8.406 -12.579 1.00 93.25 380 LEU A N 1
ATOM 3013 C CA . LEU A 1 380 ? 18.351 9.521 -11.902 1.00 93.25 380 LEU A CA 1
ATOM 3014 C C . LEU A 1 380 ? 17.535 10.813 -12.004 1.00 93.25 380 LEU A C 1
ATOM 3016 O O . LEU A 1 380 ? 17.390 11.497 -10.998 1.00 93.25 380 LEU A O 1
ATOM 3020 N N . THR A 1 381 ? 16.935 11.108 -13.161 1.00 87.75 381 THR A N 1
ATOM 3021 C CA . THR A 1 381 ? 16.047 12.270 -13.329 1.00 87.75 381 THR A CA 1
ATOM 3022 C C . THR A 1 381 ? 14.850 12.214 -12.380 1.00 87.75 381 THR A C 1
ATOM 3024 O O . THR A 1 381 ? 14.527 13.209 -11.733 1.00 87.75 381 THR A O 1
ATOM 3027 N N . ILE A 1 382 ? 14.202 11.053 -12.244 1.00 90.44 382 ILE A N 1
ATOM 3028 C CA . ILE A 1 382 ? 13.070 10.910 -11.321 1.00 90.44 382 ILE A CA 1
ATOM 3029 C C . ILE A 1 382 ? 13.546 11.046 -9.875 1.00 90.44 382 ILE A C 1
ATOM 3031 O O . ILE A 1 382 ? 12.957 11.820 -9.125 1.00 90.44 382 ILE A O 1
ATOM 3035 N N . LEU A 1 383 ? 14.622 10.361 -9.477 1.00 95.94 383 LEU A N 1
ATOM 3036 C CA . LEU A 1 383 ? 15.180 10.476 -8.124 1.00 95.94 383 LEU A CA 1
ATOM 3037 C C . LEU A 1 383 ? 15.539 11.926 -7.773 1.00 95.94 383 LEU A C 1
ATOM 3039 O O . LEU A 1 383 ? 15.210 12.386 -6.681 1.00 95.94 383 LEU A O 1
ATOM 3043 N N . GLU A 1 384 ? 16.152 12.658 -8.704 1.00 92.88 384 GLU A N 1
ATOM 3044 C CA . GLU A 1 384 ? 16.490 14.072 -8.545 1.00 92.88 384 GLU A CA 1
ATOM 3045 C C . GLU A 1 384 ? 15.230 14.927 -8.380 1.00 92.88 384 GLU A C 1
ATOM 3047 O O . GLU A 1 384 ? 15.128 15.676 -7.405 1.00 92.88 384 GLU A O 1
ATOM 3052 N N . SER A 1 385 ? 14.221 14.738 -9.239 1.00 88.50 385 SER A N 1
ATOM 3053 C CA . SER A 1 385 ? 12.936 15.452 -9.146 1.00 88.50 385 SER A CA 1
ATOM 3054 C C . SER A 1 385 ? 12.215 15.221 -7.814 1.00 88.50 385 SER A C 1
ATOM 3056 O O . SER A 1 385 ? 11.425 16.053 -7.368 1.00 88.50 385 SER A O 1
ATOM 3058 N N . ARG A 1 386 ? 12.493 14.084 -7.166 1.00 93.88 386 ARG A N 1
ATOM 3059 C CA . ARG A 1 386 ? 11.908 13.685 -5.886 1.00 93.88 386 ARG A CA 1
ATOM 3060 C C . ARG A 1 386 ? 12.823 13.947 -4.690 1.00 93.88 386 ARG A C 1
ATOM 3062 O O . ARG A 1 386 ? 12.408 13.692 -3.564 1.00 93.88 386 ARG A O 1
ATOM 3069 N N . SER A 1 387 ? 14.032 14.470 -4.886 1.00 93.75 387 SER A N 1
ATOM 3070 C CA . SER A 1 387 ? 14.979 14.729 -3.790 1.00 93.75 387 SER A CA 1
ATOM 3071 C C . SER A 1 387 ? 14.528 15.861 -2.855 1.00 93.75 387 SER A C 1
ATOM 3073 O O . SER A 1 387 ? 14.837 15.841 -1.665 1.00 93.75 387 SER A O 1
ATOM 3075 N N . SER A 1 388 ? 13.750 16.815 -3.375 1.00 91.12 388 SER A N 1
ATOM 3076 C CA . SER A 1 388 ? 13.250 18.001 -2.667 1.00 91.12 388 SER A CA 1
ATOM 3077 C C . SER A 1 388 ? 11.722 18.025 -2.524 1.00 91.12 388 SER A C 1
ATOM 3079 O O . SER A 1 388 ? 11.125 19.070 -2.282 1.00 91.12 388 SER A O 1
ATOM 3081 N N . ASP A 1 389 ? 11.073 16.863 -2.614 1.00 94.75 389 ASP A N 1
ATOM 3082 C CA . ASP A 1 389 ? 9.612 16.722 -2.560 1.00 94.75 389 ASP A CA 1
ATOM 3083 C C . ASP A 1 389 ? 9.011 16.762 -1.147 1.00 94.75 389 ASP A C 1
ATOM 3085 O O . ASP A 1 389 ? 7.859 16.376 -0.958 1.00 94.75 389 ASP A O 1
ATOM 3089 N N . ASN A 1 390 ? 9.799 17.184 -0.155 1.00 96.12 390 ASN A N 1
ATOM 3090 C CA . ASN A 1 390 ? 9.421 17.297 1.253 1.00 96.12 390 ASN A CA 1
ATOM 3091 C C . ASN A 1 390 ? 9.113 15.952 1.965 1.00 96.12 390 ASN A C 1
ATOM 3093 O O . ASN A 1 390 ? 8.655 15.949 3.105 1.00 96.12 390 ASN A O 1
ATOM 3097 N N . SER A 1 391 ? 9.445 14.798 1.366 1.00 95.44 391 SER A N 1
ATOM 3098 C CA . SER A 1 391 ? 9.299 13.464 1.995 1.00 95.44 391 SER A CA 1
ATOM 3099 C C . SER A 1 391 ? 10.206 13.205 3.201 1.00 95.44 391 SER A C 1
ATOM 3101 O O . SER A 1 391 ? 9.906 12.339 4.018 1.00 95.44 391 SER A O 1
ATOM 3103 N N . GLN A 1 392 ? 11.297 13.960 3.348 1.00 92.38 392 GLN A N 1
ATOM 3104 C CA . GLN A 1 392 ? 12.207 13.853 4.497 1.00 92.38 392 GLN A CA 1
ATOM 3105 C C . GLN A 1 392 ? 11.721 14.638 5.725 1.00 92.38 392 GLN A C 1
ATOM 3107 O O . GLN A 1 392 ? 12.286 14.523 6.813 1.00 92.38 392 GLN A O 1
ATOM 3112 N N . ASN A 1 393 ? 10.667 15.443 5.577 1.00 92.62 393 ASN A N 1
ATOM 3113 C CA . ASN A 1 393 ? 10.091 16.200 6.675 1.00 92.62 393 ASN A CA 1
ATOM 3114 C C . ASN A 1 393 ? 9.228 15.280 7.542 1.00 92.62 393 ASN A C 1
ATOM 3116 O O . ASN A 1 393 ? 8.052 15.062 7.266 1.00 92.62 393 ASN A O 1
ATOM 3120 N N . GLN A 1 394 ? 9.823 14.738 8.602 1.00 83.69 394 GLN A N 1
ATOM 3121 C CA . GLN A 1 394 ? 9.095 13.918 9.572 1.00 83.69 394 GLN A CA 1
ATOM 3122 C C . GLN A 1 394 ? 8.132 14.776 10.407 1.00 83.69 394 GLN A C 1
ATOM 3124 O O . GLN A 1 394 ? 6.993 14.386 10.669 1.00 83.69 394 GLN A O 1
ATOM 3129 N N . GLY A 1 395 ? 8.565 15.986 10.775 1.00 86.62 395 GLY A N 1
ATOM 3130 C CA . GLY A 1 395 ? 7.861 16.865 11.704 1.00 86.62 395 GLY A CA 1
ATOM 3131 C C . GLY A 1 395 ? 7.565 16.210 13.055 1.00 86.62 395 GLY A C 1
ATOM 3132 O O . GLY A 1 395 ? 8.086 15.152 13.394 1.00 86.62 395 GLY A O 1
ATOM 3133 N N . THR A 1 396 ? 6.721 16.863 13.851 1.00 88.81 396 THR A N 1
ATOM 3134 C CA . THR A 1 396 ? 6.255 16.340 15.138 1.00 88.81 396 THR A CA 1
ATOM 3135 C C . THR A 1 396 ? 4.751 16.533 15.265 1.00 88.81 396 THR A C 1
ATOM 3137 O O . THR A 1 396 ? 4.205 17.551 14.833 1.00 88.81 396 THR A O 1
ATOM 3140 N N . TYR A 1 397 ? 4.083 15.545 15.856 1.00 90.88 397 TYR A N 1
ATOM 3141 C CA . TYR A 1 397 ? 2.685 15.651 16.256 1.00 90.88 397 TYR A CA 1
ATOM 3142 C C . TYR A 1 397 ? 2.611 16.250 17.660 1.00 90.88 397 TYR A C 1
ATOM 3144 O O . TYR A 1 397 ? 3.309 15.798 18.569 1.00 90.88 397 TYR A O 1
ATOM 3152 N N . LYS A 1 398 ? 1.790 17.288 17.839 1.00 90.69 398 LYS A N 1
ATOM 3153 C CA . LYS A 1 398 ? 1.570 17.915 19.146 1.00 90.69 398 LYS A CA 1
ATOM 3154 C C . LYS A 1 398 ? 0.282 17.361 19.737 1.00 90.69 398 LYS A C 1
ATOM 3156 O O . LYS A 1 398 ? -0.776 17.531 19.149 1.00 90.69 398 LYS A O 1
ATOM 3161 N N . LEU A 1 399 ? 0.375 16.732 20.905 1.00 91.00 399 LEU A N 1
ATOM 3162 C CA . LEU A 1 399 ? -0.789 16.152 21.568 1.00 91.00 399 LEU A CA 1
ATOM 3163 C C . LEU A 1 399 ? -1.817 17.227 21.933 1.00 91.00 399 LEU A C 1
ATOM 3165 O O . LEU A 1 399 ? -1.493 18.215 22.594 1.00 91.00 399 LEU A O 1
ATOM 3169 N N . ILE A 1 400 ? -3.075 16.973 21.581 1.00 88.00 400 ILE A N 1
ATOM 3170 C CA . ILE A 1 400 ? -4.224 17.754 22.039 1.00 88.00 400 ILE A CA 1
ATOM 3171 C C . ILE A 1 400 ? -4.969 16.916 23.075 1.00 88.00 400 ILE A C 1
ATOM 3173 O O . ILE A 1 400 ? -5.685 15.983 22.724 1.00 88.00 400 ILE A O 1
ATOM 3177 N N . ASN A 1 401 ? -4.792 17.229 24.361 1.00 86.69 401 ASN A N 1
ATOM 3178 C CA . ASN A 1 401 ? -5.386 16.467 25.465 1.00 86.69 401 ASN A CA 1
ATOM 3179 C C . ASN A 1 401 ? -6.886 16.781 25.645 1.00 86.69 401 ASN A C 1
ATOM 3181 O O . ASN A 1 401 ? -7.297 17.407 26.621 1.00 86.69 401 ASN A O 1
ATOM 3185 N N . GLN A 1 402 ? -7.695 16.411 24.653 1.00 86.50 402 GLN A N 1
ATOM 3186 C CA . GLN A 1 402 ? -9.145 16.595 24.628 1.00 86.50 402 GLN A CA 1
ATOM 3187 C C . GLN A 1 402 ? -9.830 15.341 24.073 1.00 86.50 402 GLN A C 1
ATOM 3189 O O . GLN A 1 402 ? -9.302 14.663 23.191 1.00 86.50 402 GLN A O 1
ATOM 3194 N N . THR A 1 403 ? -11.041 15.051 24.556 1.00 84.25 403 THR A N 1
ATOM 3195 C CA . THR A 1 403 ? -11.882 13.959 24.044 1.00 84.25 403 THR A CA 1
ATOM 3196 C C . THR A 1 403 ? -12.057 14.068 22.528 1.00 84.25 403 THR A C 1
ATOM 3198 O O . THR A 1 403 ? -12.421 15.127 22.016 1.00 84.25 403 THR A O 1
ATOM 3201 N N . GLY A 1 404 ? -11.849 12.963 21.812 1.00 81.75 404 GLY A N 1
ATOM 3202 C CA . GLY A 1 404 ? -11.949 12.914 20.353 1.00 81.75 404 GLY A CA 1
ATOM 3203 C C . GLY A 1 404 ? -10.626 13.055 19.611 1.00 81.75 404 GLY A C 1
ATOM 3204 O O . GLY A 1 404 ? -10.571 12.655 18.451 1.00 81.75 404 GLY A O 1
ATOM 3205 N N . TYR A 1 405 ? -9.575 13.565 20.256 1.00 89.94 405 TYR A N 1
ATOM 3206 C CA . TYR A 1 405 ? -8.269 13.741 19.623 1.00 89.94 405 TYR A CA 1
ATOM 3207 C C . TYR A 1 405 ? -7.377 12.517 19.806 1.00 89.94 405 TYR A C 1
ATOM 3209 O O . TYR A 1 405 ? -7.407 11.837 20.834 1.00 89.94 405 TYR A O 1
ATOM 3217 N N . HIS A 1 406 ? -6.573 12.233 18.788 1.00 93.06 406 HIS A N 1
ATOM 3218 C CA . HIS A 1 406 ? -5.650 11.116 18.766 1.00 93.06 406 HIS A CA 1
ATOM 3219 C C . HIS A 1 406 ? -4.568 11.265 19.839 1.00 93.06 406 HIS A C 1
ATOM 3221 O O . HIS A 1 406 ? -3.972 12.331 20.009 1.00 93.06 406 HIS A O 1
ATOM 3227 N N . GLN A 1 407 ? -4.334 10.156 20.537 1.00 93.81 407 GLN A N 1
ATOM 3228 C CA . GLN A 1 407 ? -3.355 9.958 21.601 1.00 93.81 407 GLN A CA 1
ATOM 3229 C C . GLN A 1 407 ? -2.603 8.639 21.341 1.00 93.81 407 GLN A C 1
ATOM 3231 O O . GLN A 1 407 ? -3.078 7.838 20.524 1.00 93.81 407 GLN A O 1
ATOM 3236 N N . PRO A 1 408 ? -1.471 8.384 22.022 1.00 94.19 408 PRO A N 1
ATOM 3237 C CA . PRO A 1 408 ? -0.811 7.082 21.975 1.00 94.19 408 PRO A C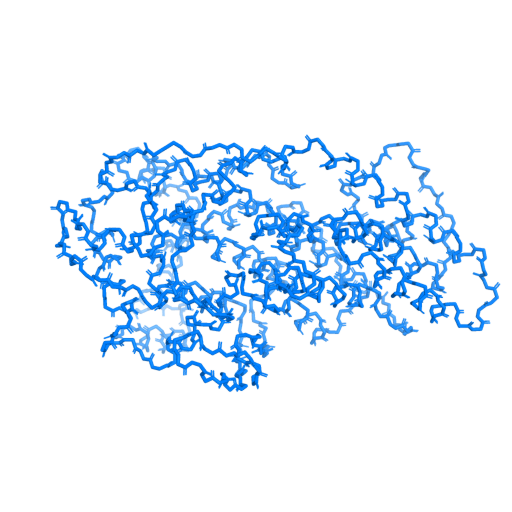A 1
ATOM 3238 C C . PRO A 1 408 ? -1.761 5.944 22.360 1.00 94.19 408 PRO A C 1
ATOM 3240 O O . PRO A 1 408 ? -2.673 6.125 23.176 1.00 94.19 408 PRO A O 1
ATOM 3243 N N . ASP A 1 409 ? -1.545 4.766 21.779 1.00 93.88 409 ASP A N 1
ATOM 3244 C CA . ASP A 1 409 ? -2.250 3.557 22.192 1.00 93.88 409 ASP A CA 1
ATOM 3245 C C . ASP A 1 409 ? -1.938 3.289 23.682 1.00 93.88 409 ASP A C 1
ATOM 3247 O O . ASP A 1 409 ? -0.770 3.156 24.044 1.00 93.88 409 ASP A O 1
ATOM 3251 N N . PRO A 1 410 ? -2.943 3.189 24.573 1.00 93.75 410 PRO A N 1
ATOM 3252 C CA . PRO A 1 410 ? -2.709 2.984 26.004 1.00 93.75 410 PRO A CA 1
ATOM 3253 C C . PRO A 1 410 ? -2.057 1.633 26.340 1.00 93.75 410 PRO A C 1
ATOM 3255 O O . PRO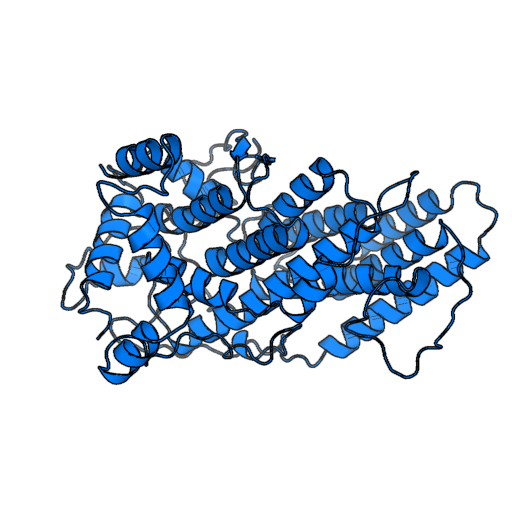 A 1 410 ? -1.623 1.436 27.470 1.00 93.75 410 PRO A O 1
ATOM 3258 N N . THR A 1 411 ? -2.029 0.691 25.397 1.00 92.12 411 THR A N 1
ATOM 3259 C CA . THR A 1 411 ? -1.323 -0.594 25.515 1.00 92.12 411 THR A CA 1
ATOM 3260 C C . THR A 1 411 ? 0.086 -0.554 24.927 1.00 92.12 411 THR A C 1
ATOM 3262 O O . THR A 1 411 ? 0.884 -1.436 25.219 1.00 92.12 411 THR A O 1
ATOM 3265 N N . HIS A 1 412 ? 0.405 0.483 24.151 1.00 92.62 412 HIS A N 1
ATOM 3266 C CA . HIS A 1 412 ? 1.705 0.696 23.521 1.00 92.62 412 HIS A CA 1
ATOM 3267 C C . HIS A 1 412 ? 2.087 2.193 23.586 1.00 92.62 412 HIS A C 1
ATOM 3269 O O . HIS A 1 412 ? 2.180 2.857 22.549 1.00 92.62 412 HIS A O 1
ATOM 3275 N N . PRO A 1 413 ? 2.273 2.758 24.798 1.00 92.50 413 PRO A N 1
ATOM 3276 C CA . PRO A 1 413 ? 2.388 4.206 25.000 1.00 92.50 413 PRO A CA 1
ATOM 3277 C C . PRO A 1 413 ? 3.634 4.832 24.358 1.00 92.50 413 PRO A C 1
ATOM 3279 O O . PRO A 1 413 ? 3.632 6.028 24.075 1.00 92.50 413 PRO A O 1
ATOM 3282 N N . ASP A 1 414 ? 4.666 4.028 24.097 1.00 91.00 414 ASP A N 1
ATOM 3283 C CA . ASP A 1 414 ? 5.952 4.477 23.553 1.00 91.00 414 ASP A CA 1
ATOM 3284 C C . ASP A 1 414 ? 5.998 4.490 22.012 1.00 91.00 414 ASP A C 1
ATOM 3286 O O . ASP A 1 414 ? 7.041 4.768 21.418 1.00 91.00 414 ASP A O 1
ATOM 3290 N N . GLN A 1 415 ? 4.884 4.185 21.333 1.00 89.75 415 GLN A N 1
ATOM 3291 C CA . GLN A 1 415 ? 4.837 4.212 19.870 1.00 89.75 415 GLN A CA 1
ATOM 3292 C C . GLN A 1 415 ? 5.050 5.632 19.310 1.00 89.75 415 GLN A C 1
ATOM 3294 O O . GLN A 1 415 ? 4.417 6.586 19.773 1.00 89.75 415 GLN A O 1
ATOM 3299 N N . PRO A 1 416 ? 5.875 5.795 18.258 1.00 90.81 416 PRO A N 1
ATOM 3300 C CA . PRO A 1 416 ? 6.064 7.084 17.605 1.00 90.81 416 PRO A CA 1
ATOM 3301 C C . PRO A 1 416 ? 4.889 7.425 16.684 1.00 90.81 416 PRO A C 1
ATOM 3303 O O . PRO A 1 416 ? 4.314 6.546 16.049 1.00 90.81 416 PRO A O 1
ATOM 3306 N N . PHE A 1 417 ? 4.590 8.715 16.511 1.00 93.38 417 PHE A N 1
ATOM 3307 C CA . PHE A 1 417 ? 3.597 9.156 15.527 1.00 93.38 417 PHE A CA 1
ATOM 3308 C C . PHE A 1 417 ? 4.129 9.022 14.099 1.00 93.38 417 PHE A C 1
ATOM 3310 O O . PHE A 1 417 ? 5.144 9.626 13.751 1.00 93.38 417 PHE A O 1
ATOM 3317 N N . LEU A 1 418 ? 3.426 8.265 13.257 1.00 93.56 418 LEU A N 1
ATOM 3318 C CA . LEU A 1 418 ? 3.908 7.928 11.919 1.00 93.56 418 LEU A CA 1
ATOM 3319 C C . LEU A 1 418 ? 3.639 9.032 10.882 1.00 93.56 418 LEU A C 1
ATOM 3321 O O . LEU A 1 418 ? 2.509 9.237 10.437 1.00 93.56 418 LEU A O 1
ATOM 3325 N N . SER A 1 419 ? 4.718 9.662 10.417 1.00 94.62 419 SER A N 1
ATOM 3326 C CA . SER A 1 419 ? 4.742 10.650 9.328 1.00 94.62 419 SER A CA 1
ATOM 3327 C C . SER A 1 419 ? 3.767 11.851 9.468 1.00 94.62 419 SER A C 1
ATOM 3329 O O . SER A 1 419 ? 3.045 12.149 8.513 1.00 94.62 419 SER A O 1
ATOM 3331 N N . PRO A 1 420 ? 3.752 12.615 10.586 1.00 95.19 420 PRO A N 1
ATOM 3332 C CA . PRO A 1 420 ? 2.842 13.755 10.799 1.00 95.19 420 PRO A CA 1
ATOM 3333 C C . PRO A 1 420 ? 2.776 14.809 9.690 1.00 95.19 420 PRO A C 1
ATOM 3335 O O . PRO A 1 420 ? 1.769 15.496 9.538 1.00 95.19 420 PRO A O 1
ATOM 3338 N N . ARG A 1 421 ? 3.854 14.975 8.919 1.00 95.25 421 ARG A N 1
ATOM 3339 C CA . ARG A 1 421 ? 3.939 15.963 7.835 1.00 95.25 421 ARG A CA 1
ATOM 3340 C C . ARG A 1 421 ? 3.793 15.364 6.440 1.00 95.25 421 ARG A C 1
ATOM 3342 O O . ARG A 1 421 ? 3.935 16.098 5.466 1.00 95.25 421 ARG A O 1
ATOM 3349 N N . TRP A 1 422 ? 3.443 14.085 6.309 1.00 97.44 422 TRP A N 1
ATOM 3350 C CA . TRP A 1 422 ? 3.383 13.429 4.997 1.00 97.44 422 TRP A CA 1
ATOM 3351 C C . TRP A 1 422 ? 2.396 14.078 4.020 1.00 97.44 422 TRP A C 1
ATOM 3353 O O . TRP A 1 422 ? 2.637 14.099 2.818 1.00 97.44 422 TRP A O 1
ATOM 3363 N N . GLY A 1 423 ? 1.335 14.709 4.533 1.00 95.69 423 GLY A N 1
ATOM 3364 C CA . GLY A 1 423 ? 0.392 15.485 3.723 1.00 95.69 423 GLY A CA 1
ATOM 3365 C C . GLY A 1 423 ? 0.995 16.673 2.962 1.00 95.69 423 GLY A C 1
ATOM 3366 O O . GLY A 1 423 ? 0.334 17.256 2.107 1.00 95.69 423 GLY A O 1
ATOM 3367 N N . THR A 1 424 ? 2.240 17.043 3.274 1.00 96.44 424 THR A N 1
ATOM 3368 C CA . THR A 1 424 ? 2.978 18.146 2.644 1.00 96.44 424 THR A CA 1
ATOM 3369 C C . THR A 1 424 ? 3.984 17.684 1.588 1.00 96.44 424 THR A C 1
ATOM 3371 O O . THR A 1 424 ? 4.702 18.518 1.038 1.00 96.44 424 THR A O 1
ATOM 3374 N N . VAL A 1 425 ? 4.060 16.379 1.310 1.00 97.44 425 VAL A N 1
ATOM 3375 C CA . VAL A 1 425 ? 4.876 15.842 0.215 1.00 97.44 425 VAL A CA 1
ATOM 3376 C C . VAL A 1 425 ? 4.318 16.329 -1.121 1.00 97.44 425 VAL A C 1
ATOM 3378 O O . VAL A 1 425 ? 3.105 16.315 -1.323 1.00 97.44 425 VAL A O 1
ATOM 3381 N N . THR A 1 426 ? 5.192 16.750 -2.039 1.00 95.25 426 THR A N 1
ATOM 3382 C CA . THR A 1 426 ? 4.787 17.134 -3.400 1.00 95.25 426 THR A CA 1
ATOM 3383 C C . THR A 1 426 ? 4.110 15.937 -4.067 1.00 95.25 426 THR A C 1
ATOM 3385 O O . THR A 1 426 ? 4.769 14.906 -4.205 1.00 95.25 426 THR A O 1
ATOM 3388 N N . PRO A 1 427 ? 2.843 16.007 -4.496 1.00 92.50 427 PRO A N 1
ATOM 3389 C CA . PRO A 1 427 ? 2.194 14.839 -5.085 1.00 92.50 427 PRO A CA 1
ATOM 3390 C C . PRO A 1 427 ? 2.752 14.466 -6.472 1.00 92.50 427 PRO A C 1
ATOM 3392 O O . PRO A 1 427 ? 3.628 15.150 -7.010 1.00 92.50 427 PRO A O 1
ATOM 3395 N N . PHE A 1 428 ? 2.295 13.338 -7.015 1.00 89.50 428 PHE A N 1
ATOM 3396 C CA . PHE A 1 428 ? 2.686 12.796 -8.320 1.00 89.50 428 PHE A CA 1
ATOM 3397 C C . PHE A 1 428 ? 1.729 13.240 -9.436 1.00 89.50 428 PHE A C 1
ATOM 3399 O O . PHE A 1 428 ? 2.179 13.607 -10.518 1.00 89.50 428 PHE A O 1
ATOM 3406 N N . VAL A 1 429 ? 0.422 13.214 -9.174 1.00 85.06 429 VAL A N 1
ATOM 3407 C CA . VAL A 1 429 ? -0.661 13.492 -10.132 1.00 85.06 429 VAL A CA 1
ATOM 3408 C C . VAL A 1 429 ? -1.611 14.566 -9.598 1.00 85.06 429 VAL A C 1
ATOM 3410 O O . VAL A 1 429 ? -2.046 15.434 -10.355 1.00 85.06 429 VAL A O 1
ATOM 3413 N N . ILE A 1 430 ? -1.934 14.529 -8.304 1.00 81.00 430 ILE A N 1
ATOM 3414 C CA . ILE A 1 430 ? -2.828 15.502 -7.659 1.00 81.00 430 ILE A CA 1
ATOM 3415 C C . ILE A 1 430 ? -2.094 16.830 -7.378 1.00 81.00 430 ILE A C 1
ATOM 3417 O O . ILE A 1 430 ? -0.870 16.911 -7.384 1.00 81.00 430 ILE A O 1
ATOM 3421 N N . GLN A 1 431 ? -2.830 17.910 -7.130 1.00 85.19 431 GLN A N 1
ATOM 3422 C CA . GLN A 1 431 ? -2.268 19.252 -6.930 1.00 85.19 431 GLN A CA 1
ATOM 3423 C C . GLN A 1 431 ? -1.726 19.467 -5.512 1.00 85.19 431 GLN A C 1
ATOM 3425 O O . GLN A 1 431 ? -0.744 20.182 -5.317 1.00 85.19 431 GLN A O 1
ATOM 3430 N N . SER A 1 432 ? -2.377 18.881 -4.506 1.00 89.25 432 SER A N 1
ATOM 3431 C CA . SER A 1 432 ? -1.977 18.989 -3.101 1.00 89.25 432 SER A CA 1
ATOM 3432 C C . SER A 1 432 ? -2.588 17.862 -2.267 1.00 89.25 432 SER A C 1
ATOM 3434 O O . SER A 1 432 ? -3.628 17.312 -2.626 1.00 89.25 432 SER A O 1
ATOM 3436 N N . GLY A 1 433 ? -1.997 17.553 -1.106 1.00 88.31 433 GLY A N 1
ATOM 3437 C CA . GLY A 1 433 ? -2.572 16.566 -0.181 1.00 88.31 433 GLY A CA 1
ATOM 3438 C C . GLY A 1 433 ? -3.980 16.927 0.305 1.00 88.31 433 GLY A C 1
ATOM 3439 O O . GLY A 1 433 ? -4.809 16.044 0.512 1.00 88.31 433 GLY A O 1
ATOM 3440 N N . SER A 1 434 ? -4.293 18.220 0.403 1.00 88.56 434 SER A N 1
ATOM 3441 C CA . SER A 1 434 ? -5.599 18.707 0.853 1.00 88.56 434 SER A CA 1
ATOM 3442 C C . SER A 1 434 ? -6.651 18.812 -0.254 1.00 88.56 434 SER A C 1
ATOM 3444 O O . SER A 1 434 ? -7.793 19.156 0.051 1.00 88.56 434 SER A O 1
ATOM 3446 N N . GLN A 1 435 ? -6.307 18.513 -1.515 1.00 82.12 435 GLN A N 1
ATOM 3447 C CA . GLN A 1 435 ? -7.192 18.706 -2.672 1.00 82.12 435 GLN A CA 1
ATOM 3448 C C . GLN A 1 435 ? -8.552 18.014 -2.507 1.00 82.12 435 GLN A C 1
ATOM 3450 O O . GLN A 1 435 ? -9.579 18.592 -2.856 1.00 82.12 435 GLN A O 1
ATOM 3455 N N . PHE A 1 436 ? -8.558 16.800 -1.953 1.00 81.31 436 PHE A N 1
ATOM 3456 C CA . PHE A 1 436 ? -9.763 15.982 -1.773 1.00 81.31 436 PHE A CA 1
ATOM 3457 C C . PHE A 1 436 ? -10.156 15.806 -0.312 1.00 81.31 436 PHE A C 1
ATOM 3459 O O . PHE A 1 436 ? -11.017 14.986 0.001 1.00 81.31 436 PHE A O 1
ATOM 3466 N N . ARG A 1 437 ? -9.534 16.567 0.597 1.00 81.44 437 ARG A N 1
ATOM 3467 C CA . ARG A 1 437 ? -9.919 16.540 2.003 1.00 81.44 437 ARG A CA 1
ATOM 3468 C C . ARG A 1 437 ? -11.380 16.962 2.090 1.00 81.44 437 ARG A C 1
ATOM 3470 O O . ARG A 1 437 ? -11.704 18.112 1.785 1.00 81.44 437 ARG A O 1
ATOM 3477 N N . ALA A 1 438 ? -12.241 16.047 2.537 1.00 64.75 438 ALA A N 1
ATOM 3478 C CA . ALA A 1 438 ? -13.639 16.347 2.803 1.00 64.75 438 ALA A CA 1
ATOM 3479 C C . ALA A 1 438 ? -13.691 17.608 3.664 1.00 64.75 438 ALA A C 1
ATOM 3481 O O . ALA A 1 438 ? -13.087 17.654 4.740 1.00 64.75 438 ALA A O 1
ATOM 3482 N N . SER A 1 439 ? -14.325 18.671 3.174 1.00 53.91 439 SER A N 1
ATOM 3483 C CA . SER A 1 439 ? -14.451 19.879 3.966 1.00 53.91 439 SER A CA 1
ATOM 3484 C C . SER A 1 439 ? -15.335 19.565 5.168 1.00 53.91 439 SER A C 1
ATOM 3486 O O . SER A 1 439 ? -16.401 18.959 5.052 1.00 53.91 439 SER A O 1
ATOM 3488 N N . ASN A 1 440 ? -14.955 20.080 6.332 1.00 47.44 440 ASN A N 1
ATOM 3489 C CA . ASN A 1 440 ? -15.815 20.153 7.515 1.00 47.44 440 ASN A CA 1
ATOM 3490 C C . ASN A 1 440 ? -17.170 20.861 7.251 1.00 47.44 440 ASN A C 1
ATOM 3492 O O . ASN A 1 440 ? -18.015 20.951 8.144 1.00 47.44 440 ASN A O 1
ATOM 3496 N N . THR A 1 441 ? -17.408 21.361 6.033 1.00 42.53 441 THR A N 1
ATOM 3497 C CA . THR A 1 441 ? -18.636 22.027 5.613 1.00 42.53 441 THR A CA 1
ATOM 3498 C C . THR A 1 441 ? -19.724 21.092 5.092 1.00 42.53 441 THR A C 1
ATOM 3500 O O . THR A 1 441 ? -20.889 21.474 5.221 1.00 42.53 441 THR A O 1
ATOM 3503 N N . VAL A 1 442 ? -19.440 19.863 4.641 1.00 41.62 442 VAL A N 1
ATOM 3504 C CA . VAL A 1 442 ? -20.501 18.899 4.259 1.00 41.62 442 VAL A CA 1
ATOM 3505 C C . VAL A 1 442 ? -20.837 17.970 5.426 1.00 41.62 442 VAL A C 1
ATOM 3507 O O . VAL A 1 442 ? -20.840 16.756 5.308 1.00 41.62 442 VAL A O 1
ATOM 3510 N N . GLY A 1 443 ? -21.094 18.546 6.603 1.00 43.78 443 GLY A N 1
ATOM 3511 C CA . GLY A 1 443 ? -21.311 17.714 7.785 1.00 43.78 443 GLY A CA 1
ATOM 3512 C C . GLY A 1 443 ? -22.129 18.285 8.924 1.00 43.78 443 GLY A C 1
ATOM 3513 O O . GLY A 1 443 ? -22.465 17.505 9.805 1.00 43.78 443 GLY A O 1
ATOM 3514 N N . ASN A 1 444 ? -22.492 19.579 8.935 1.00 43.50 444 ASN A N 1
ATOM 3515 C CA . ASN A 1 444 ? -23.573 20.085 9.806 1.00 43.50 444 ASN A CA 1
ATOM 3516 C C . ASN A 1 444 ? -24.065 21.522 9.544 1.00 43.50 444 ASN A C 1
ATOM 3518 O O . ASN A 1 444 ? -24.776 22.087 10.375 1.00 43.50 444 ASN A O 1
ATOM 3522 N N . THR A 1 445 ? -23.758 22.122 8.391 1.00 47.12 445 THR A N 1
ATOM 3523 C CA . THR A 1 445 ? -24.396 23.391 8.007 1.00 47.12 445 THR A CA 1
ATOM 3524 C C . THR A 1 445 ? -25.508 23.143 6.990 1.00 47.12 445 THR A C 1
ATOM 3526 O O . THR A 1 445 ? -25.384 22.310 6.090 1.00 47.12 445 THR A O 1
ATOM 3529 N N . LEU A 1 446 ? -26.600 23.906 7.102 1.00 41.91 446 LEU A N 1
ATOM 3530 C CA . LEU A 1 446 ? -27.674 23.945 6.101 1.00 41.91 446 LEU A CA 1
ATOM 3531 C C . LEU A 1 446 ? -27.138 24.254 4.690 1.00 41.91 446 LEU A C 1
ATOM 3533 O O . LEU A 1 446 ? -27.716 23.812 3.703 1.00 41.91 446 LEU A O 1
ATOM 3537 N N . ALA A 1 447 ? -26.034 24.999 4.572 1.00 44.03 447 ALA A N 1
ATOM 3538 C CA . ALA A 1 447 ? -25.407 25.331 3.295 1.00 44.03 447 ALA A CA 1
ATOM 3539 C C . ALA A 1 447 ? -24.717 24.123 2.640 1.00 44.03 447 ALA A C 1
ATOM 3541 O O . ALA A 1 447 ? -25.007 23.834 1.481 1.00 44.03 447 ALA A O 1
ATOM 3542 N N . GLY A 1 448 ? -23.895 23.376 3.383 1.00 48.72 448 GLY A N 1
ATOM 3543 C CA . GLY A 1 448 ? -23.213 22.189 2.855 1.00 48.72 448 GLY A CA 1
ATOM 3544 C C . GLY A 1 448 ? -24.175 21.070 2.466 1.00 48.72 448 GLY A C 1
ATOM 3545 O O . GLY A 1 448 ? -24.029 20.483 1.397 1.00 48.72 448 GLY A O 1
ATOM 3546 N N . ARG A 1 449 ? -25.240 20.849 3.256 1.00 49.44 449 ARG A N 1
ATOM 3547 C CA . ARG A 1 449 ? -26.314 19.910 2.876 1.00 49.44 449 ARG A CA 1
ATOM 3548 C C . ARG A 1 449 ? -26.996 20.336 1.577 1.00 49.44 449 ARG A C 1
ATOM 3550 O O . ARG A 1 449 ? -27.206 19.512 0.698 1.00 49.44 449 ARG A O 1
ATOM 3557 N N . ARG A 1 450 ? -27.290 21.629 1.410 1.00 48.84 450 ARG A N 1
ATOM 3558 C CA . ARG A 1 450 ? -27.883 22.154 0.169 1.00 48.84 450 ARG A CA 1
ATOM 3559 C C . ARG A 1 450 ? -26.956 22.046 -1.043 1.00 48.84 450 ARG A C 1
ATOM 3561 O O . ARG A 1 450 ? -27.465 21.943 -2.150 1.00 48.84 450 ARG A O 1
ATOM 3568 N N . GLN A 1 451 ? -25.639 22.100 -0.860 1.00 51.12 451 GLN A N 1
ATOM 3569 C CA . GLN A 1 451 ? -24.679 21.919 -1.950 1.00 51.12 451 GLN A CA 1
ATOM 3570 C C . GLN A 1 451 ? -24.560 20.445 -2.347 1.00 51.12 451 GLN A C 1
ATOM 3572 O O . GLN A 1 451 ? -24.647 20.135 -3.529 1.00 51.12 451 GLN A O 1
ATOM 3577 N N . PHE A 1 452 ? -24.443 19.539 -1.371 1.00 52.41 452 PHE A N 1
ATOM 3578 C CA . PHE A 1 452 ? -24.404 18.100 -1.632 1.00 52.41 452 PHE A CA 1
ATOM 3579 C C . PHE A 1 452 ? -25.678 17.608 -2.323 1.00 52.41 452 PHE A C 1
ATOM 3581 O O . PHE A 1 452 ? -25.582 16.979 -3.369 1.00 52.41 452 PHE A O 1
ATOM 3588 N N . LEU A 1 453 ? -26.862 17.994 -1.829 1.00 51.34 453 LEU A N 1
ATOM 3589 C CA . LEU A 1 453 ? -28.154 17.638 -2.441 1.00 51.34 453 LEU A CA 1
ATOM 3590 C C . LEU A 1 453 ? -28.348 18.196 -3.866 1.00 51.34 453 LEU A C 1
ATOM 3592 O O . LEU A 1 453 ? -29.280 17.803 -4.558 1.00 51.34 453 LEU A O 1
ATOM 3596 N N . ARG A 1 454 ? -27.498 19.132 -4.304 1.00 56.81 454 ARG A N 1
ATOM 3597 C CA . ARG A 1 454 ? -27.486 19.691 -5.667 1.00 56.81 454 ARG A CA 1
ATOM 3598 C C . ARG A 1 454 ? -26.319 19.184 -6.513 1.00 56.81 454 ARG A C 1
ATOM 3600 O O . ARG A 1 454 ? -26.187 19.605 -7.657 1.00 56.81 454 ARG A O 1
ATOM 3607 N N . SER A 1 455 ? -25.448 18.348 -5.952 1.00 55.09 455 SER A N 1
ATOM 3608 C CA . SER A 1 455 ? -24.299 17.807 -6.674 1.00 55.09 455 SER A CA 1
ATOM 3609 C C . SER A 1 455 ? -24.748 16.776 -7.706 1.00 55.09 455 SER A C 1
ATOM 3611 O O . SER A 1 455 ? -25.693 16.024 -7.466 1.00 55.09 455 SER A O 1
ATOM 3613 N N . 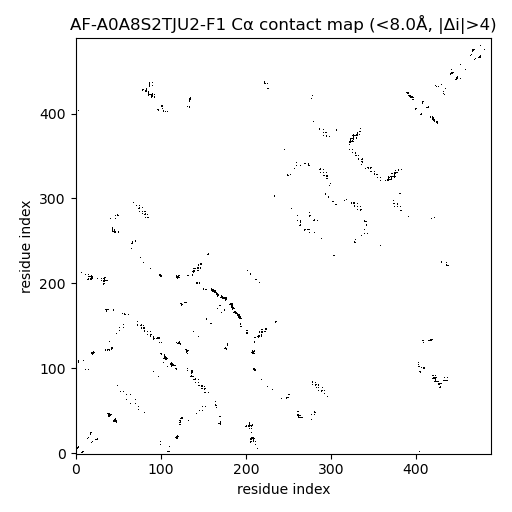GLU A 1 456 ? -24.036 16.697 -8.830 1.00 59.75 456 GLU A N 1
ATOM 3614 C CA . GLU A 1 456 ? -24.269 15.664 -9.849 1.00 59.75 456 GLU A CA 1
ATOM 3615 C C . GLU A 1 456 ? -24.141 14.256 -9.266 1.00 59.75 456 GLU A C 1
ATOM 3617 O O . GLU A 1 456 ? -24.903 13.368 -9.632 1.00 59.75 456 GLU A O 1
ATOM 3622 N N . LYS A 1 457 ? -23.246 14.076 -8.286 1.00 54.97 457 LYS A N 1
ATOM 3623 C CA . LYS A 1 457 ? -23.110 12.827 -7.541 1.00 54.97 457 LYS A CA 1
ATOM 3624 C C . LYS A 1 457 ? -24.388 12.463 -6.785 1.00 54.97 457 LYS A C 1
ATOM 3626 O O . LYS A 1 457 ? -24.889 11.362 -6.963 1.00 54.97 457 LYS A O 1
ATOM 3631 N N . TYR A 1 458 ? -24.940 13.372 -5.980 1.00 53.31 458 TYR A N 1
ATOM 3632 C CA . TYR A 1 458 ? -26.197 13.096 -5.278 1.00 53.31 458 TYR A CA 1
ATOM 3633 C C . TYR A 1 458 ? -27.350 12.868 -6.255 1.00 53.31 458 TYR A C 1
ATOM 3635 O O . TYR A 1 458 ? -28.174 11.995 -6.022 1.00 53.31 458 TYR A O 1
ATOM 3643 N N . ILE A 1 459 ? -27.404 13.623 -7.355 1.00 59.12 459 ILE A N 1
ATOM 3644 C CA . ILE A 1 459 ? -28.424 13.438 -8.393 1.00 59.12 459 ILE A CA 1
ATOM 3645 C C . ILE A 1 459 ? -28.288 12.051 -9.038 1.00 59.12 459 ILE A C 1
ATOM 3647 O O . ILE A 1 459 ? -29.295 11.377 -9.229 1.00 59.12 459 ILE A O 1
ATOM 3651 N N . SER A 1 460 ? -27.067 11.598 -9.327 1.00 59.06 460 SER A N 1
ATOM 3652 C CA . SER A 1 460 ? -26.792 10.256 -9.852 1.00 59.06 460 SER A CA 1
ATOM 3653 C C . SER A 1 460 ? -27.209 9.169 -8.862 1.00 59.06 460 SER A C 1
ATOM 3655 O O . SER A 1 460 ? -27.987 8.291 -9.225 1.00 59.06 460 SER A O 1
ATOM 3657 N N . ASP A 1 461 ? -26.762 9.268 -7.608 1.00 52.25 461 ASP A N 1
ATOM 3658 C CA . ASP A 1 461 ? -27.076 8.302 -6.548 1.00 52.25 461 ASP A CA 1
ATOM 3659 C C . ASP A 1 461 ? -28.600 8.269 -6.276 1.00 52.25 461 ASP A C 1
ATOM 3661 O O . ASP A 1 461 ? -29.206 7.208 -6.133 1.00 52.25 461 ASP A O 1
ATOM 3665 N N . TYR A 1 462 ? -29.263 9.433 -6.273 1.00 63.75 462 TYR A N 1
ATOM 3666 C CA . TYR A 1 462 ? -30.719 9.550 -6.157 1.00 63.75 462 TYR A CA 1
ATOM 3667 C C . TYR A 1 462 ? -31.438 8.883 -7.333 1.00 63.75 462 TYR A C 1
ATOM 3669 O O . TYR A 1 462 ? -32.376 8.115 -7.122 1.00 63.75 462 TYR A O 1
ATOM 3677 N N . ASN A 1 463 ? -30.999 9.142 -8.567 1.00 69.56 463 ASN A N 1
ATOM 3678 C CA . ASN A 1 463 ? -31.591 8.546 -9.764 1.00 69.56 463 ASN A CA 1
ATOM 3679 C C . ASN A 1 463 ? -31.405 7.025 -9.790 1.00 69.56 463 ASN A C 1
ATOM 3681 O O . ASN A 1 463 ? -32.313 6.311 -10.212 1.00 69.56 463 ASN A O 1
ATOM 3685 N N . GLU A 1 464 ? -30.274 6.519 -9.300 1.00 68.19 464 GLU A N 1
ATOM 3686 C CA . GLU A 1 464 ? -30.035 5.087 -9.139 1.00 68.19 464 GLU A CA 1
ATOM 3687 C C . GLU A 1 464 ? -30.997 4.474 -8.114 1.00 68.19 464 GLU A C 1
ATOM 3689 O O . GLU A 1 464 ? -31.647 3.476 -8.413 1.00 68.19 464 GLU A O 1
ATOM 3694 N N . VAL A 1 465 ? -31.184 5.101 -6.948 1.00 70.12 465 VAL A N 1
ATOM 3695 C CA . VAL A 1 465 ? -32.142 4.631 -5.930 1.00 70.12 465 VAL A CA 1
ATOM 3696 C C . VAL A 1 465 ? -33.591 4.722 -6.420 1.00 70.12 465 VAL A C 1
ATOM 3698 O O . VAL A 1 465 ? -34.390 3.830 -6.144 1.00 70.12 465 VAL A O 1
ATOM 3701 N N . VAL A 1 466 ? -33.961 5.751 -7.181 1.00 68.25 466 VAL A N 1
ATOM 3702 C CA . VAL A 1 466 ? -35.299 5.842 -7.792 1.00 68.25 466 VAL A CA 1
ATOM 3703 C C . VAL A 1 466 ? -35.485 4.766 -8.865 1.00 68.25 466 VAL A C 1
ATOM 3705 O O . VAL A 1 466 ? -36.531 4.116 -8.919 1.00 68.25 466 VAL A O 1
ATOM 3708 N N . SER A 1 467 ? -34.474 4.538 -9.701 1.00 71.00 467 SER A N 1
ATOM 3709 C CA . SER A 1 467 ? -34.534 3.552 -10.779 1.00 71.00 467 SER A CA 1
ATOM 3710 C C . SER A 1 467 ? -34.548 2.127 -10.235 1.00 71.00 467 SER A C 1
ATOM 3712 O O . SER A 1 467 ? -35.435 1.345 -10.568 1.00 71.00 467 SER A O 1
ATOM 3714 N N . LEU A 1 468 ? -33.603 1.792 -9.359 1.00 70.50 468 LEU A N 1
ATOM 3715 C CA . LEU A 1 468 ? -33.363 0.437 -8.880 1.00 70.50 468 LEU A CA 1
ATOM 3716 C C . LEU A 1 468 ? -33.987 0.160 -7.520 1.00 70.50 468 LEU A C 1
ATOM 3718 O O . LEU A 1 468 ? -34.311 -0.982 -7.259 1.00 70.50 468 LEU A O 1
ATOM 3722 N N . GLY A 1 469 ? -34.166 1.140 -6.640 1.00 63.38 469 GLY A N 1
ATOM 3723 C CA . GLY A 1 469 ? -34.599 0.931 -5.250 1.00 63.38 469 GLY A CA 1
ATOM 3724 C C . GLY A 1 469 ? -36.115 0.885 -5.041 1.00 63.38 469 GLY A C 1
ATOM 3725 O O . GLY A 1 469 ? -36.578 0.460 -3.983 1.00 63.38 469 GLY A O 1
ATOM 3726 N N . THR A 1 470 ? -36.924 1.273 -6.033 1.00 68.69 470 THR A N 1
ATOM 3727 C CA . THR A 1 470 ? -38.391 1.232 -5.896 1.00 68.69 470 THR A CA 1
ATOM 3728 C C . THR A 1 470 ? -38.902 -0.207 -5.786 1.00 68.69 470 THR A C 1
ATOM 3730 O O . THR A 1 470 ? -38.373 -1.134 -6.406 1.00 68.69 470 THR A O 1
ATOM 3733 N N . ARG A 1 471 ? -39.951 -0.421 -4.976 1.00 68.75 471 ARG A N 1
ATOM 3734 C CA . ARG A 1 471 ? -40.533 -1.761 -4.753 1.00 68.75 471 ARG A CA 1
ATOM 3735 C C . ARG A 1 471 ? -40.918 -2.437 -6.073 1.00 68.75 471 ARG A C 1
ATOM 3737 O O . ARG A 1 471 ? -40.617 -3.609 -6.251 1.00 68.75 471 ARG A O 1
ATOM 3744 N N . ASN A 1 472 ? -41.487 -1.667 -6.998 1.00 77.94 472 ASN A N 1
ATOM 3745 C CA . ASN A 1 472 ? -41.947 -2.125 -8.310 1.00 77.94 472 ASN A CA 1
ATOM 3746 C C . ASN A 1 472 ? -41.043 -1.604 -9.442 1.00 77.94 472 ASN A C 1
ATOM 3748 O O . ASN A 1 472 ? -41.551 -1.158 -10.473 1.00 77.94 472 ASN A O 1
ATOM 3752 N N . SER A 1 473 ? -39.724 -1.581 -9.224 1.00 79.25 473 SER A N 1
ATOM 3753 C CA . SER A 1 473 ? -38.771 -1.137 -10.245 1.00 79.25 473 SER A CA 1
ATOM 3754 C C . SER A 1 473 ? -38.976 -1.906 -11.553 1.00 79.25 473 SER A C 1
ATOM 3756 O O . SER A 1 473 ? -39.033 -3.132 -11.557 1.00 79.25 473 SER A O 1
ATOM 3758 N N . GLN A 1 474 ? -39.081 -1.167 -12.659 1.00 80.06 474 GLN A N 1
ATOM 3759 C CA . GLN A 1 474 ? -39.139 -1.712 -14.021 1.00 80.06 474 GLN A CA 1
ATOM 3760 C C . GLN A 1 474 ? -37.731 -1.891 -14.625 1.00 80.06 474 GLN A C 1
ATOM 3762 O O . GLN A 1 474 ? -37.595 -2.431 -15.718 1.00 80.06 474 GLN A O 1
ATOM 3767 N N . THR A 1 475 ? -36.694 -1.415 -13.923 1.00 81.00 475 THR A N 1
ATOM 3768 C CA . THR A 1 475 ? -35.299 -1.373 -14.393 1.00 81.00 475 THR A CA 1
ATOM 3769 C C . THR A 1 475 ? -34.412 -2.383 -13.661 1.00 81.00 475 THR A C 1
ATOM 3771 O O . THR A 1 475 ? -33.455 -2.893 -14.238 1.00 81.00 475 THR A O 1
ATOM 3774 N N . ARG A 1 476 ? -34.714 -2.677 -12.388 1.00 87.94 476 ARG A N 1
ATOM 3775 C CA . ARG A 1 476 ? -33.983 -3.641 -11.556 1.00 87.94 476 ARG A CA 1
ATOM 3776 C C . ARG A 1 476 ? -34.237 -5.060 -12.065 1.00 87.94 476 ARG A C 1
ATOM 3778 O O . ARG A 1 476 ? -35.388 -5.470 -12.198 1.00 87.94 476 ARG A O 1
ATOM 3785 N N . THR A 1 477 ? -33.171 -5.817 -12.318 1.00 84.94 477 THR A N 1
ATOM 3786 C CA . THR A 1 477 ? -33.285 -7.214 -12.766 1.00 84.94 477 THR A CA 1
ATOM 3787 C C . THR A 1 477 ? -33.785 -8.134 -11.643 1.00 84.94 477 THR A C 1
ATOM 3789 O O . THR A 1 477 ? -33.802 -7.759 -10.464 1.00 84.94 477 THR A O 1
ATOM 3792 N N . ALA A 1 478 ? -34.189 -9.357 -12.001 1.00 78.69 478 ALA A N 1
ATOM 3793 C CA . ALA A 1 478 ? -34.562 -10.384 -11.026 1.00 78.69 478 ALA A CA 1
ATOM 3794 C C . ALA A 1 478 ? -33.401 -10.673 -10.056 1.00 78.69 478 ALA A C 1
ATOM 3796 O O . ALA A 1 478 ? -33.578 -10.538 -8.849 1.00 78.69 478 ALA A O 1
ATOM 3797 N N . ASP A 1 479 ? -32.193 -10.900 -10.577 1.00 69.56 479 ASP A N 1
ATOM 3798 C CA . ASP A 1 479 ? -30.989 -11.137 -9.770 1.00 69.56 479 ASP A CA 1
ATOM 3799 C C . ASP A 1 479 ? -30.655 -9.955 -8.847 1.00 69.56 479 ASP A C 1
ATOM 3801 O O . ASP A 1 479 ? -30.322 -10.144 -7.682 1.00 69.56 479 ASP A O 1
ATOM 3805 N N . GLN A 1 480 ? -30.788 -8.709 -9.318 1.00 69.19 480 GLN A N 1
ATOM 3806 C CA . GLN A 1 480 ? -30.582 -7.527 -8.469 1.00 69.19 480 GLN A CA 1
ATOM 3807 C C . GLN A 1 480 ? -31.645 -7.405 -7.369 1.00 69.19 480 GLN A C 1
ATOM 3809 O O . GLN A 1 480 ? -31.364 -6.879 -6.293 1.00 69.19 480 GLN A O 1
ATOM 3814 N N . THR A 1 481 ? -32.864 -7.883 -7.628 1.00 74.25 481 THR A N 1
ATOM 3815 C CA . THR A 1 481 ? -33.926 -7.952 -6.619 1.00 74.25 481 THR A CA 1
ATOM 3816 C C . THR A 1 481 ? -33.602 -9.014 -5.570 1.00 74.25 481 THR A C 1
ATOM 3818 O O . THR A 1 481 ? -33.733 -8.735 -4.381 1.00 74.25 481 THR A O 1
ATOM 3821 N N . GLU A 1 482 ? -33.117 -10.186 -5.980 1.00 70.31 482 GLU A N 1
ATOM 3822 C CA . GLU A 1 482 ? -32.692 -11.240 -5.054 1.00 70.31 482 GLU A CA 1
ATOM 3823 C C . GLU A 1 482 ? -31.488 -10.811 -4.216 1.00 70.31 482 GLU A C 1
ATOM 3825 O O . GLU A 1 482 ? -31.523 -10.965 -3.001 1.00 70.31 482 GLU A O 1
ATOM 3830 N N . VAL A 1 483 ? -30.480 -10.174 -4.819 1.00 64.06 483 VAL A N 1
ATOM 3831 C CA . VAL A 1 483 ? -29.341 -9.587 -4.092 1.00 64.06 483 VAL A CA 1
ATOM 3832 C C . VAL A 1 483 ? -29.823 -8.529 -3.094 1.00 64.06 483 VAL A C 1
ATOM 3834 O O . VAL A 1 483 ? -29.410 -8.546 -1.937 1.00 64.06 483 VAL A O 1
ATOM 3837 N N . GLY A 1 484 ? -30.727 -7.633 -3.503 1.00 60.06 484 GLY A N 1
ATOM 3838 C CA . GLY A 1 484 ? -31.275 -6.601 -2.619 1.00 60.06 484 GLY A CA 1
ATOM 3839 C C . GLY A 1 484 ? -32.073 -7.160 -1.434 1.00 60.06 484 GLY A C 1
ATOM 3840 O O . GLY A 1 484 ? -31.992 -6.614 -0.338 1.00 60.06 484 GLY A O 1
ATOM 3841 N N . ILE A 1 485 ? -32.819 -8.253 -1.629 1.00 67.44 485 ILE A N 1
ATOM 3842 C CA . ILE A 1 485 ? -33.564 -8.934 -0.557 1.00 67.44 485 ILE A CA 1
ATOM 3843 C C . ILE A 1 485 ? -32.619 -9.748 0.336 1.00 67.44 485 ILE A C 1
ATOM 3845 O O . ILE A 1 485 ? -32.772 -9.735 1.554 1.00 67.44 485 ILE A O 1
ATOM 3849 N N . PHE A 1 486 ? -31.629 -10.420 -0.254 1.00 48.38 486 PHE A N 1
ATOM 3850 C CA . PHE A 1 486 ? -30.674 -11.277 0.449 1.00 48.38 486 PHE A CA 1
ATOM 3851 C C . PHE A 1 486 ? -29.807 -10.500 1.449 1.00 48.38 486 PHE A C 1
ATOM 3853 O O . PHE A 1 486 ? -29.566 -10.989 2.547 1.00 48.38 486 PHE A O 1
ATOM 3860 N N . TRP A 1 487 ? -29.389 -9.277 1.108 1.00 38.31 487 TRP A N 1
ATOM 3861 C CA . TRP A 1 487 ? -28.610 -8.398 1.997 1.00 38.31 487 TRP A CA 1
ATOM 3862 C C . TRP A 1 487 ? -29.468 -7.433 2.835 1.00 38.31 487 TRP A C 1
ATOM 3864 O O . TRP A 1 487 ? -28.926 -6.611 3.570 1.00 38.31 487 TRP A O 1
ATOM 3874 N N . GLY A 1 488 ? -30.798 -7.493 2.708 1.00 35.06 488 GLY A N 1
ATOM 3875 C CA . GLY A 1 488 ? -31.742 -6.599 3.388 1.00 35.06 488 GLY A CA 1
ATOM 3876 C C . GLY A 1 488 ? -32.201 -7.059 4.779 1.00 35.06 488 GLY A C 1
ATOM 3877 O O . GLY A 1 488 ? -33.082 -6.409 5.346 1.00 35.06 488 GLY A O 1
ATOM 3878 N N . TYR A 1 489 ? -31.645 -8.159 5.302 1.00 30.72 489 TYR A N 1
ATOM 3879 C CA . TYR A 1 489 ? -31.962 -8.746 6.611 1.00 30.72 489 TYR A CA 1
ATOM 3880 C C . TYR A 1 489 ? -30.770 -8.753 7.562 1.00 30.72 489 TYR A C 1
ATOM 3882 O O . TYR A 1 489 ? -29.666 -9.144 7.120 1.00 30.72 489 TYR A O 1
#

Organism: NCBI:txid392030

Foldseek 3Di:
DVLQDPQVVVLLVLLLQQFFLPHPRHDPVLLVLLLLQQLFLAFLSFHNVLVLLQVLLQQCVVVVDDLLLLLLLLLQLLLLLLLLLLLQLVLQLVQQFAWSLQCQQPPGPRGDHDVPTDGNARFNFPEDRHHARQTGAAAPSLLLSLLSSLVSVCLLVVHFFDKGKDWGPSACQATAGRPPRDRHHTDIDIDRGSVVSSVSSLSSCSNRSNHTNNNNVLSNQLSVPLPCVVSSVQSPPDDDDDDDDDDSLSSVLSVVLSSLSSNLSHCVLDVHGLQPHSNSSSVLSNLLSLLLSQLLCLAPVPDDRLQDDPPDDPDDDHDDFPLSSLLSLLLNLLSCCVRRVSCNVVSVVVSVVSLCVSCPVDPPPVSSVVSNVSSNVSSVSSCVVQVPQCQPVQDARDDDPDPRGYAANPVCRPDGRGRSPSQSGCRRRDHGSNPSNDDPLCPDDPVNVVVCCVDPVVVVVVVCCVQAVDPPHPRHDPVNVVVCVVVVD

Radius of gyration: 23.33 Å; Cα contacts (8 Å, |Δi|>4): 811; chains: 1; bounding box: 68×47×64 Å

pLDDT: mean 82.67, std 16.41, range [30.72, 98.81]

Secondary structure (DSSP, 8-state):
-GGGSHHHHHHHHHHHHHSBTT-SSS-HHHHHHHHHT--SSBTTTB-HHHHHHHHHHHHHHHHT--HHHHHHHHHHHHHHHHHHHHHHHHHHHHH-BPPHHHHHHH-BTTB---TT--B--B--TTTS--B--SS--SSPHHHHHHHHHHHHHHHHHT-SEEEEEEE-GGGSSSPBPTTT-PBPPP-EEEEEEHHHHHHHHHHHHHHTTSS-HHHHHHHHHHHHHS-THHHHHHHTT--------S--HHHHHHHHHHHHHHHTT-TTT-SS-TT-HHHHHHHHHHHHHHHHHHHHHHHH--S--SS--TTS-S--PPPPTTHHHHHHHHHHHHHHHHH-GGGHHHHHHHHHHHHHHHHTT-S-HHHHHHHHHHHHHHHHHHHHHTTTSSTT----PPP--STTB---BTTBTTPPP--TTGGGSPPSSSS-TTTT---TTTTT-HHHHHHHTTSHHHHHHHHHHHHHHSTT-SSS-HHHHHHHHHT--